Protein AF-0000000079473090 (afdb_homodimer)

Sequence (706 aa):
MVTAIMVRILTDPGLVKMMSNKLTSLIGTPTHYIASLPNQVKLRIKALKKLQVEYFKLHGQFYREAAELEHRFYIKYDELMSKRRDIVEGKHEPDAGECEYKEPNEELAADLSKVTIDDASVTGVPSFWLTCMKNVADGIHEFVMEDDEPILEHLTDVVVEDNIDSFKLHFHFSPNEYFSNTILTKEFKLKLAPTDEDPFNFDGPEIVAMKGMKIDWKSDDKNVTQRKISKKQKNKKTGTTRTVTKTVQTDSFFNFFSHPEWIEDSEDMEEDLAETFHADITLGSFFRERLVPRAVLYFTGELAQFDEYDEEEIDEELDEVDEDADPEADPDFRPSKKALRKAAAQQQECKQQMVTAIMVRILTDPGLVKMMSNKLTSLIGTPTHYIASLPNQVKLRIKALKKLQVEYFKLHGQFYREAAELEHRFYIKYDELMSKRRDIVEGKHEPDAGECEYKEPNEELAADLSKVTIDDASVTGVPSFWLTCMKNVADGIHEFVMEDDEPILEHLTDVVVEDNIDSFKLHFHFSPNEYFSNTILTKEFKLKLAPTDEDPFNFDGPEIVAMKGMKIDWKSDDKNVTQRKISKKQKNKKTGTTRTVTKTVQTDSFFNFFSHPEWIEDSEDMEEDLAETFHADITLGSFFRERLVPRAVLYFTGELAQFDEYDEEEIDEELDEVDEDADPEADPDFRPSKKALRKAAAQQQECKQQ

Foldseek 3Di:
DVLVVLVVQVPPPVSVVVCVVVCVVPVPDPVVVLVSDDPVVVVVVVVVVVVLLVVQQVQLVVLLVVLVVVLVVVVVVVVVLVVLLCQQQQVDDDDPVRPDDDDPDPVVVVVVPDDDDPDDDDGHNFLLQVLLQCLAAPDSVVQADPLCSVQSSQFRDWDWARDSFKIKIWTAGDDDQFFDDRIWMKIWGWDRGDDPVGSNPDDGIDTFKMAADDTGTPDPVSPPQKDWDWDWDADPVPRDTDTDIDIDGDRHSCVLRVDHIGGHPPPPDDPVCVVVVVSSRVNVCCCVPPCSSCSVCSNSSVCSVVVVVVVVVVVVVVVVVPPVPDPPPDVPCPPDPVVVVVVVVVVVPVVVD/DVLVVVVVLVPPPVSVVVCVVVCVVPVPDPVVVLVNDDPVVVVVVVVVVVVLLVVQQVQLVVLLVVLVVVLVVVVVVVVVLVVLLCQQQQVDDDDPVRPDDDDPDPVVVVVVPDDDDPDDDDGHNFLLQVLLQCLAAPDSVVQADPLCSVQSSQFRDWDWARDSFKIKIWTAGDDDQFFDDRIWMKIWGWDRGDDPVGSNPDDGIDTFKMAADDTGTPDPVSPPQKDWDWDWDADPVPRDTDTDIDIDGDRHSCVLRVDHIGGHPPPPDDPVCVVVVVSSRVNVCCCVPPCSSCSVCSNSSVCSVVVVVVVVVVVVVVVVVPPVPDVVDDPPCPPDPVVVVVVVVVVPPVVVD

Radius of gyration: 30.76 Å; Cα contacts (8 Å, |Δi|>4): 970; chains: 2; bounding box: 72×87×75 Å

InterPro domains:
  IPR002164 Nucleosome assembly protein [PF00956] (44-302)
  IPR002164 Nucleosome assembly protein [PTHR11875] (32-312)
  IPR037231 NAP-like superfamily [SSF143113] (20-301)

Nearest PDB structures (foldseek):
  6n2g-assembly2_B  TM=8.787E-01  e=1.539E-22  Caenorhabditis elegans
  8xaa-assembly1_A  TM=8.148E-01  e=6.589E-23  Caenorhabditis elegans
  6k0c-assembly1_B  TM=8.527E-01  e=2.076E-21  Caenorhabditis elegans
  8xaa-assembly1_E  TM=8.765E-01  e=5.011E-19  Caenorhabditis elegans
  2z2r-assembly1_A  TM=7.920E-01  e=4.814E-18  Saccharomyces cerevisiae

Secondary structure (DSSP, 8-state):
-HHHHHHHHHHSHHHHHHHHHHHHHHS-STHHHHHHS-HHHHHHHHHHHHHHHHHHHHHHHHHHHHHHHHHHHHHHHHHHHHHHHHHHHTS----TGGG------HHHHHHHHPPPSS----SSSTTHHHHHHHT--SSSGGG--GGGHHHHTTEEEEEEEEETTEEEEEEEE-S-SSBS-SEEEEEEEEE-S--SSSTT---S-EEEEEE-----BSSGGG-TTEEEEEEEEE-TTT--EEEEEEEEE---TTHHHHSPPEETT-TT--GGGHHHHHHHHHHHHHIIIIIGGGHHHHHTTTTTTHHHHHHHHHHHHHHTTGGGS-TTS-TT----HHHHHHHHHHHHHTT--/-HHHHHHHHHHSHHHHHHHHHHHHHHS-STHHHHHHS-HHHHHHHHHHHHHHHHHHHHHHHHHHHHHHHHHHHHHHHHHHHHHHHHHHHTS----TGGG------HHHHHHHHPPPSS----SSSTTHHHHHHHT--SSSGGG--GGGHHHHTTEEEEEEEEETTEEEEEEEE-S-SSBS-SEEEEEEEEE-S--SSSTT---S-EEEEEE-----BSSGGG-TTEEEEEEEEE-TTT--EEEEEEEEE---TTHHHHSPPEETT-TT--GGGHHHHHHHHHHHHHIIIIIGGGHHHHHTTTTTTHHHHHHHHHHHHHHTTGGGS-TTS-TT----THHHHHHHHHHHHTT--

Structure (mmCIF, N/CA/C/O backbone):
data_AF-0000000079473090-model_v1
#
loop_
_entity.id
_entity.type
_entity.pdbx_description
1 polymer 'Nucleosome assembly protein 1-like 1'
#
loop_
_atom_site.group_PDB
_atom_site.id
_atom_site.type_symbol
_atom_site.label_atom_id
_atom_site.label_alt_id
_atom_site.label_comp_id
_atom_site.label_asym_id
_atom_site.label_entity_id
_atom_site.label_seq_id
_atom_site.pdbx_PDB_ins_code
_atom_site.Cartn_x
_atom_site.Cartn_y
_atom_site.Cartn_z
_atom_site.occupancy
_atom_site.B_iso_or_equiv
_atom_site.auth_seq_id
_atom_site.auth_comp_id
_atom_site.auth_asym_id
_atom_site.auth_atom_id
_atom_site.pdbx_PDB_model_num
ATOM 1 N N . MET A 1 1 ? 28.203 -42.688 -7.188 1 20.33 1 MET A N 1
ATOM 2 C CA . MET A 1 1 ? 27.25 -43.562 -6.512 1 20.33 1 MET A CA 1
ATOM 3 C C . MET A 1 1 ? 26.109 -42.75 -5.902 1 20.33 1 MET A C 1
ATOM 5 O O . MET A 1 1 ? 24.969 -43.219 -5.84 1 20.33 1 MET A O 1
ATOM 9 N N . VAL A 1 2 ? 26.516 -41.469 -5.379 1 23.81 2 VAL A N 1
ATOM 10 C CA . VAL A 1 2 ? 25.578 -40.5 -4.773 1 23.81 2 VAL A CA 1
ATOM 11 C C . VAL A 1 2 ? 24.688 -39.906 -5.855 1 23.81 2 VAL A C 1
ATOM 13 O O . VAL A 1 2 ? 23.531 -39.562 -5.598 1 23.81 2 VAL A O 1
ATOM 16 N N . THR A 1 3 ? 25.25 -39.812 -7.082 1 26.48 3 THR A N 1
ATOM 17 C CA . THR A 1 3 ? 24.625 -39.156 -8.219 1 26.48 3 THR A CA 1
ATOM 18 C C . THR A 1 3 ? 23.438 -39.938 -8.742 1 26.48 3 THR A C 1
ATOM 20 O O . THR A 1 3 ? 22.422 -39.344 -9.125 1 26.48 3 THR A O 1
ATOM 23 N N . ALA A 1 4 ? 23.641 -41.25 -8.867 1 29.28 4 ALA A N 1
ATOM 24 C CA . ALA A 1 4 ? 22.656 -42.125 -9.477 1 29.28 4 ALA A CA 1
ATOM 25 C C . ALA A 1 4 ? 21.406 -42.219 -8.609 1 29.28 4 ALA A C 1
ATOM 27 O O . ALA A 1 4 ? 20.297 -42.406 -9.125 1 29.28 4 ALA A O 1
ATOM 28 N N . ILE A 1 5 ? 21.656 -42.188 -7.211 1 29.42 5 ILE A N 1
ATOM 29 C CA . ILE A 1 5 ? 20.516 -42.375 -6.316 1 29.42 5 ILE A CA 1
ATOM 30 C C . ILE A 1 5 ? 19.594 -41.156 -6.41 1 29.42 5 ILE A C 1
ATOM 32 O O . ILE A 1 5 ? 18.375 -41.312 -6.398 1 29.42 5 ILE A O 1
ATOM 36 N N . MET A 1 6 ? 20.141 -39.969 -6.68 1 29.61 6 MET A N 1
ATOM 37 C CA . MET A 1 6 ? 19.312 -38.75 -6.672 1 29.61 6 MET A CA 1
ATOM 38 C C . MET A 1 6 ? 18.484 -38.625 -7.945 1 29.61 6 MET A C 1
ATOM 40 O O . MET A 1 6 ? 17.406 -38.062 -7.938 1 29.61 6 MET A O 1
ATOM 44 N N . VAL A 1 7 ? 18.922 -39.156 -9.07 1 31.64 7 VAL A N 1
ATOM 45 C CA . VAL A 1 7 ? 18.172 -39.125 -10.32 1 31.64 7 VAL A CA 1
ATOM 46 C C . VAL A 1 7 ? 16.969 -40.062 -10.227 1 31.64 7 VAL A C 1
ATOM 48 O O . VAL A 1 7 ? 15.891 -39.75 -10.719 1 31.64 7 VAL A O 1
ATOM 51 N N . ARG A 1 8 ? 17.109 -41.344 -9.703 1 31.89 8 ARG A N 1
ATOM 52 C CA . ARG A 1 8 ? 16.031 -42.312 -9.539 1 31.89 8 ARG A CA 1
ATOM 53 C C . ARG A 1 8 ? 15 -41.812 -8.539 1 31.89 8 ARG A C 1
ATOM 55 O O . ARG A 1 8 ? 13.836 -42.219 -8.594 1 31.89 8 ARG A O 1
ATOM 62 N N . ILE A 1 9 ? 15.406 -41.062 -7.445 1 34.53 9 ILE A N 1
ATOM 63 C CA . ILE A 1 9 ? 14.492 -40.5 -6.473 1 34.53 9 ILE A CA 1
ATOM 64 C C . ILE A 1 9 ? 13.633 -39.406 -7.137 1 34.53 9 ILE A C 1
ATOM 66 O O . ILE A 1 9 ? 12.438 -39.312 -6.879 1 34.53 9 ILE A O 1
ATOM 70 N N . LEU A 1 10 ? 14.133 -38.594 -8.023 1 36.97 10 LEU A N 1
ATOM 71 C CA . LEU A 1 10 ? 13.398 -37.5 -8.656 1 36.97 10 LEU A CA 1
ATOM 72 C C . LEU A 1 10 ? 12.484 -38.031 -9.75 1 36.97 10 LEU A C 1
ATOM 74 O O . LEU A 1 10 ? 11.656 -37.281 -10.281 1 36.97 10 LEU A O 1
ATOM 78 N N . THR A 1 11 ? 12.641 -39.25 -10.312 1 35 11 THR A N 1
ATOM 79 C CA . THR A 1 11 ? 11.773 -39.781 -11.359 1 35 11 THR A CA 1
ATOM 80 C C . THR A 1 11 ? 10.672 -40.656 -10.758 1 35 11 THR A C 1
ATOM 82 O O . THR A 1 11 ? 9.781 -41.125 -11.469 1 35 11 THR A O 1
ATOM 85 N N . ASP A 1 12 ? 10.898 -41.406 -9.594 1 32.16 12 ASP A N 1
ATOM 86 C CA . ASP A 1 12 ? 9.805 -42.156 -8.977 1 32.16 12 ASP A CA 1
ATOM 87 C C . ASP A 1 12 ? 8.875 -41.219 -8.203 1 32.16 12 ASP A C 1
ATOM 89 O O . ASP A 1 12 ? 9.289 -40.562 -7.25 1 32.16 12 ASP A O 1
ATOM 93 N N . PRO A 1 13 ? 7.613 -41 -8.562 1 39.53 13 PRO A N 1
ATOM 94 C CA . PRO A 1 13 ? 6.652 -40.062 -7.977 1 39.53 13 PRO A CA 1
ATOM 95 C C . PRO A 1 13 ? 6.547 -40.188 -6.461 1 39.53 13 PRO A C 1
ATOM 97 O O . PRO A 1 13 ? 6.32 -39.188 -5.762 1 39.53 13 PRO A O 1
ATOM 100 N N . GLY A 1 14 ? 6.621 -41.438 -5.898 1 37.19 14 GLY A N 1
ATOM 101 C CA . GLY A 1 14 ? 6.527 -41.656 -4.469 1 37.19 14 GLY A CA 1
ATOM 102 C C . GLY A 1 14 ? 7.715 -41.125 -3.691 1 37.19 14 GLY A C 1
ATOM 103 O O . GLY A 1 14 ? 7.559 -40.625 -2.572 1 37.19 14 GLY A O 1
ATOM 104 N N . LEU A 1 15 ? 8.977 -41.406 -4.059 1 38.19 15 LEU A N 1
ATOM 105 C CA . LEU A 1 15 ? 10.172 -41 -3.318 1 38.19 15 LEU A CA 1
ATOM 106 C C . LEU A 1 15 ? 10.391 -39.5 -3.402 1 38.19 15 LEU A C 1
ATOM 108 O O . LEU A 1 15 ? 10.828 -38.875 -2.432 1 38.19 15 LEU A O 1
ATOM 112 N N . VAL A 1 16 ? 10 -38.781 -4.387 1 37.84 16 VAL A N 1
ATOM 113 C CA . VAL A 1 16 ? 10.102 -37.312 -4.504 1 37.84 16 VAL A CA 1
ATOM 114 C C . VAL A 1 16 ? 9.234 -36.656 -3.439 1 37.84 16 VAL A C 1
ATOM 116 O O . VAL A 1 16 ? 9.586 -35.594 -2.908 1 37.84 16 VAL A O 1
ATOM 119 N N . LYS A 1 17 ? 8.172 -37.219 -3.061 1 39 17 LYS A N 1
ATOM 120 C CA . LYS A 1 17 ? 7.27 -36.688 -2.043 1 39 17 LYS A CA 1
ATOM 121 C C . LYS A 1 17 ? 7.941 -36.688 -0.672 1 39 17 LYS A C 1
ATOM 123 O O . LYS A 1 17 ? 7.789 -35.719 0.08 1 39 17 LYS A O 1
ATOM 128 N N . MET A 1 18 ? 8.586 -37.75 -0.25 1 37.22 18 MET A N 1
ATOM 129 C CA . MET A 1 18 ? 9.195 -37.844 1.073 1 37.22 18 MET A CA 1
ATOM 130 C C . MET A 1 18 ? 10.383 -36.906 1.191 1 37.22 18 MET A C 1
ATOM 132 O O . 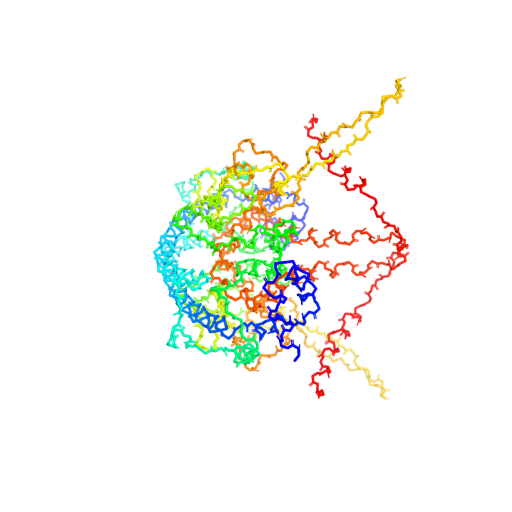MET A 1 18 ? 10.617 -36.312 2.254 1 37.22 18 MET A O 1
ATOM 136 N N . MET A 1 19 ? 11.258 -36.781 0.226 1 37 19 MET A N 1
ATOM 137 C CA . MET A 1 19 ? 12.438 -35.938 0.332 1 37 19 MET A CA 1
ATOM 138 C C . MET A 1 19 ? 12.055 -34.469 0.259 1 37 19 MET A C 1
ATOM 140 O O . MET A 1 19 ? 12.68 -33.625 0.908 1 37 19 MET A O 1
ATOM 144 N N . SER A 1 20 ? 11.008 -34.094 -0.39 1 38.62 20 SER A N 1
ATOM 145 C CA . SER A 1 20 ? 10.672 -32.656 -0.494 1 38.62 20 SER A CA 1
ATOM 146 C C . SER A 1 20 ? 10.273 -32.094 0.86 1 38.62 20 SER A C 1
ATOM 148 O O . SER A 1 20 ? 10.695 -30.984 1.224 1 38.62 20 SER A O 1
ATOM 150 N N . ASN A 1 21 ? 9.523 -32.781 1.68 1 38.25 21 ASN A N 1
ATOM 151 C CA . ASN A 1 21 ? 9.148 -32.25 2.988 1 38.25 21 ASN A CA 1
ATOM 152 C C . ASN A 1 21 ? 10.359 -32.125 3.906 1 38.25 21 ASN A C 1
ATOM 154 O O . ASN A 1 21 ? 10.484 -31.141 4.641 1 38.25 21 ASN A O 1
ATOM 158 N N . LYS A 1 22 ? 11.133 -33.344 4.129 1 37 22 LYS A N 1
ATOM 159 C CA . LYS A 1 22 ? 12.289 -33.281 5.012 1 37 22 LYS A CA 1
ATOM 160 C C . LYS A 1 22 ? 13.43 -32.5 4.387 1 37 22 LYS A C 1
ATOM 162 O O . LYS A 1 22 ? 14.328 -32.031 5.09 1 37 22 LYS A O 1
ATOM 167 N N . LEU A 1 23 ? 13.586 -32.469 3.168 1 35.66 23 LEU A N 1
ATOM 168 C CA . LEU A 1 23 ? 14.625 -31.656 2.531 1 35.66 23 LEU A CA 1
ATOM 169 C C . LEU A 1 23 ? 14.375 -30.172 2.76 1 35.66 23 LEU A C 1
ATOM 171 O O . LEU A 1 23 ? 15.32 -29.406 2.986 1 35.66 23 LEU A O 1
ATOM 175 N N . THR A 1 24 ? 13.117 -29.641 2.637 1 38.94 24 THR A N 1
ATOM 176 C CA . THR A 1 24 ? 12.969 -28.219 2.932 1 38.94 24 THR A CA 1
ATOM 177 C C . THR A 1 24 ? 13.352 -27.922 4.379 1 38.94 24 THR A C 1
ATOM 179 O O . THR A 1 24 ? 13.961 -26.891 4.664 1 38.94 24 THR A O 1
ATOM 182 N N . SER A 1 25 ? 12.914 -28.594 5.391 1 38 25 SER A N 1
ATOM 183 C CA . SER A 1 25 ? 13.367 -28.359 6.758 1 38 25 SER A CA 1
ATOM 184 C C . SER A 1 25 ? 14.852 -28.641 6.914 1 38 25 SER A C 1
ATOM 186 O O . SER A 1 25 ? 15.555 -27.953 7.645 1 38 25 SER A O 1
ATOM 188 N N . LEU A 1 26 ? 15.344 -29.828 6.77 1 34.97 26 LEU A N 1
ATOM 189 C CA . LEU A 1 26 ? 16.719 -30.266 6.949 1 34.97 26 LEU A CA 1
ATOM 190 C C . LEU A 1 26 ? 17.625 -29.688 5.863 1 34.97 26 LEU A C 1
ATOM 192 O O . LEU A 1 26 ? 18.859 -29.766 5.965 1 34.97 26 LEU A O 1
ATOM 196 N N . ILE A 1 27 ? 17.219 -29.781 4.551 1 36.06 27 ILE A N 1
ATOM 197 C CA . ILE A 1 27 ? 18.188 -29.172 3.645 1 36.06 27 ILE A CA 1
ATOM 198 C C . ILE A 1 27 ? 18.328 -27.688 3.963 1 36.06 27 ILE A C 1
ATOM 200 O O . ILE A 1 27 ? 17.328 -26.984 4.117 1 36.06 27 ILE A O 1
ATOM 204 N N . GLY A 1 28 ? 19.297 -27.203 4.523 1 36.12 28 GLY A N 1
ATOM 205 C CA . GLY A 1 28 ? 19.812 -25.859 4.727 1 36.12 28 GLY A CA 1
ATOM 206 C C . GLY A 1 28 ? 19.125 -24.812 3.852 1 36.12 28 GLY A C 1
ATOM 207 O O . GLY A 1 28 ? 18.266 -25.156 3.043 1 36.12 28 GLY A O 1
ATOM 208 N N . THR A 1 29 ? 19.547 -23.562 3.75 1 42 29 THR A N 1
ATOM 209 C CA . THR A 1 29 ? 19.141 -22.391 2.971 1 42 29 THR A CA 1
ATOM 210 C C . THR A 1 29 ? 18.703 -22.812 1.57 1 42 29 THR A C 1
ATOM 212 O O . THR A 1 29 ? 19.297 -23.719 0.97 1 42 29 THR A O 1
ATOM 215 N N . PRO A 1 30 ? 17.266 -22.562 1.088 1 51.84 30 PRO A N 1
ATOM 216 C CA . PRO A 1 30 ? 16.781 -22.781 -0.277 1 51.84 30 PRO A CA 1
ATOM 217 C C . PRO A 1 30 ? 17.906 -22.844 -1.305 1 51.84 30 PRO A C 1
ATOM 219 O O . PRO A 1 30 ? 17.734 -23.453 -2.365 1 51.84 30 PRO A O 1
ATOM 222 N N . THR A 1 31 ? 19.062 -22.359 -1.002 1 55.5 31 THR A N 1
ATOM 223 C CA . THR A 1 31 ? 20.125 -22.203 -1.993 1 55.5 31 THR A CA 1
ATOM 224 C C . THR A 1 31 ? 20.672 -23.562 -2.416 1 55.5 31 THR A C 1
ATOM 226 O O . THR A 1 31 ? 20.953 -23.797 -3.596 1 55.5 31 THR A O 1
ATOM 229 N N . HIS A 1 32 ? 20.484 -24.625 -1.592 1 72.94 32 HIS A N 1
ATOM 230 C CA . HIS A 1 32 ? 21.188 -25.844 -2.016 1 72.94 32 HIS A CA 1
ATOM 231 C C . HIS A 1 32 ? 20.281 -26.703 -2.902 1 72.94 32 HIS A C 1
ATOM 233 O O . HIS A 1 32 ? 20.781 -27.5 -3.689 1 72.94 32 HIS A O 1
ATOM 239 N N . TYR A 1 33 ? 19 -26.453 -2.938 1 86.12 33 TYR A N 1
ATOM 240 C CA . TYR A 1 33 ? 18.047 -27.125 -3.822 1 86.12 33 TYR A CA 1
ATOM 241 C C . TYR A 1 33 ? 18.344 -26.797 -5.281 1 86.12 33 TYR A C 1
ATOM 243 O O . TYR A 1 33 ? 18.359 -27.672 -6.137 1 86.12 33 TYR A O 1
ATOM 251 N N . ILE A 1 34 ? 18.688 -25.672 -5.508 1 93.06 34 ILE A N 1
ATOM 252 C CA . ILE A 1 34 ? 18.938 -25.203 -6.867 1 93.06 34 ILE A CA 1
ATOM 253 C C . ILE A 1 34 ? 20.156 -25.906 -7.445 1 93.06 34 ILE A C 1
ATOM 255 O O . ILE A 1 34 ? 20.172 -26.281 -8.625 1 93.06 34 ILE A O 1
ATOM 259 N N . ALA A 1 35 ? 21.094 -26.109 -6.586 1 92.12 35 ALA A N 1
ATOM 260 C CA . ALA A 1 35 ? 22.344 -26.75 -7.02 1 92.12 35 ALA A CA 1
ATOM 261 C C . ALA A 1 35 ? 22.094 -28.188 -7.449 1 92.12 35 ALA A C 1
ATOM 263 O O . ALA A 1 35 ? 22.859 -28.734 -8.25 1 92.12 35 ALA A O 1
ATOM 264 N N . SER A 1 36 ? 21.078 -28.75 -6.898 1 91.5 36 SER A N 1
ATOM 265 C CA . SER A 1 36 ? 20.812 -30.172 -7.137 1 91.5 36 SER A CA 1
ATOM 266 C C . SER A 1 36 ? 19.969 -30.375 -8.391 1 91.5 36 SER A C 1
ATOM 268 O O . SER A 1 36 ? 19.812 -31.5 -8.859 1 91.5 36 SER A O 1
ATOM 270 N N . LEU A 1 37 ? 19.438 -29.375 -8.992 1 94.25 37 LEU A N 1
ATOM 271 C CA . LEU A 1 37 ? 18.562 -29.469 -10.148 1 94.25 37 LEU A CA 1
ATOM 272 C C . LEU A 1 37 ? 19.344 -29.891 -11.391 1 94.25 37 LEU A C 1
ATOM 274 O O . LEU A 1 37 ? 20.547 -29.672 -11.469 1 94.25 37 LEU A O 1
ATOM 278 N N . PRO A 1 38 ? 18.656 -30.547 -12.367 1 95.38 38 PRO A N 1
ATOM 279 C CA . PRO A 1 38 ? 19.312 -30.859 -13.641 1 95.38 38 PRO A CA 1
ATOM 280 C C . PRO A 1 38 ? 19.875 -29.625 -14.328 1 95.38 38 PRO A C 1
ATOM 282 O O . PRO A 1 38 ? 19.359 -28.516 -14.156 1 95.38 38 PRO A O 1
ATOM 285 N N . ASN A 1 39 ? 20.922 -29.828 -15.109 1 95.62 39 ASN A N 1
ATOM 286 C CA . ASN A 1 39 ? 21.641 -28.719 -15.758 1 95.62 39 ASN A CA 1
ATOM 287 C C . ASN A 1 39 ? 20.703 -27.906 -16.641 1 95.62 39 ASN A C 1
ATOM 289 O O . ASN A 1 39 ? 20.75 -26.672 -16.625 1 95.62 39 ASN A O 1
ATOM 293 N N . GLN A 1 40 ? 19.828 -28.609 -17.359 1 95.69 40 GLN A N 1
ATOM 294 C CA . GLN A 1 40 ? 18.922 -27.891 -18.266 1 95.69 40 GLN A CA 1
ATOM 295 C C . GLN A 1 40 ? 17.922 -27.047 -17.484 1 95.69 40 GLN A C 1
ATOM 297 O O . GLN A 1 40 ? 17.531 -25.969 -17.938 1 95.69 40 GLN A O 1
ATOM 302 N N . VAL A 1 41 ? 17.5 -27.547 -16.344 1 97.25 41 VAL A N 1
ATOM 303 C CA . VAL A 1 41 ? 16.562 -26.797 -15.508 1 97.25 41 VAL A CA 1
ATOM 304 C C . VAL A 1 41 ? 17.234 -25.531 -14.977 1 97.25 41 VAL A C 1
ATOM 306 O O . VAL A 1 41 ? 16.609 -24.469 -14.914 1 97.25 41 VAL A O 1
ATOM 309 N N . LYS A 1 42 ? 18.5 -25.594 -14.602 1 96.69 42 LYS A N 1
ATOM 310 C CA . LYS A 1 42 ? 19.25 -24.438 -14.133 1 96.69 42 LYS A CA 1
ATOM 311 C C . LYS A 1 42 ? 19.344 -23.359 -15.219 1 96.69 42 LYS A C 1
ATOM 313 O O . LYS A 1 42 ? 19.234 -22.172 -14.93 1 96.69 42 LYS A O 1
ATOM 318 N N . LEU A 1 43 ? 19.516 -23.797 -16.453 1 97.19 43 LEU A N 1
ATOM 319 C CA . LEU A 1 43 ? 19.516 -22.859 -17.562 1 97.19 43 LEU A CA 1
ATOM 320 C C . LEU A 1 43 ? 18.1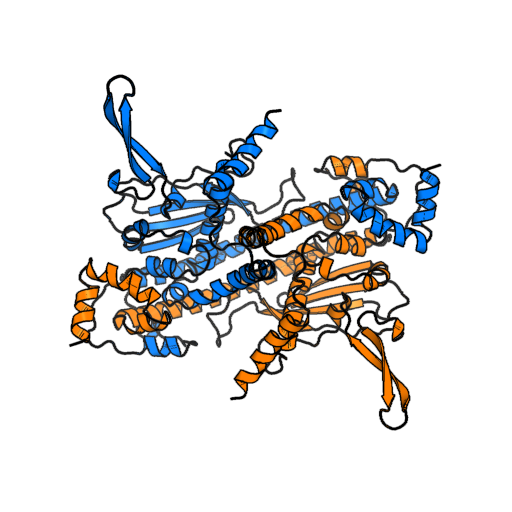56 -22.203 -17.734 1 97.19 43 LEU A C 1
ATOM 322 O O . LEU A 1 43 ? 18.062 -21 -17.984 1 97.19 43 LEU A O 1
ATOM 326 N N . ARG A 1 44 ? 17.109 -23.031 -17.578 1 98.56 44 ARG A N 1
ATOM 327 C CA . ARG A 1 44 ? 15.758 -22.484 -17.688 1 98.56 44 ARG A CA 1
ATOM 328 C C . ARG A 1 44 ? 15.5 -21.469 -16.578 1 98.56 44 ARG A C 1
ATOM 330 O O . ARG A 1 44 ? 14.852 -20.438 -16.812 1 98.56 44 ARG A O 1
ATOM 337 N N . ILE A 1 45 ? 16.031 -21.719 -15.359 1 98.25 45 ILE A N 1
ATOM 338 C CA . ILE A 1 45 ? 15.906 -20.781 -14.25 1 98.25 45 ILE A CA 1
ATOM 339 C C . ILE A 1 45 ? 16.609 -19.469 -14.594 1 98.25 45 ILE A C 1
ATOM 341 O O . ILE A 1 45 ? 16.094 -18.391 -14.328 1 98.25 45 ILE A O 1
ATOM 345 N N . LYS A 1 46 ? 17.812 -19.531 -15.195 1 98.25 46 LYS A N 1
ATOM 346 C CA . LYS A 1 46 ? 18.531 -18.328 -15.625 1 98.25 46 LYS A CA 1
ATOM 347 C C . LYS A 1 46 ? 17.703 -17.531 -16.625 1 98.25 46 LYS A C 1
ATOM 349 O O . LYS A 1 46 ? 17.656 -16.297 -16.547 1 98.25 46 LYS A O 1
ATOM 354 N N . ALA A 1 47 ? 17.062 -18.25 -17.531 1 98.75 47 ALA A N 1
ATOM 355 C CA . ALA A 1 47 ? 16.203 -17.594 -18.516 1 98.75 47 ALA A CA 1
ATOM 356 C C . ALA A 1 47 ? 15.031 -16.891 -17.828 1 98.75 47 ALA A C 1
ATOM 358 O O . ALA A 1 47 ? 14.664 -15.781 -18.188 1 98.75 47 ALA A O 1
ATOM 359 N N . LEU A 1 48 ? 14.43 -17.562 -16.859 1 98.81 48 LEU A N 1
ATOM 360 C CA . LEU A 1 48 ? 13.32 -16.984 -16.109 1 98.81 48 LEU A CA 1
ATOM 361 C C . LEU A 1 48 ? 13.773 -15.758 -15.32 1 98.81 48 LEU A C 1
ATOM 363 O O . LEU A 1 48 ? 13.031 -14.781 -15.211 1 98.81 48 LEU A O 1
ATOM 367 N N . LYS A 1 49 ? 14.992 -15.805 -14.781 1 98.25 49 LYS A N 1
ATOM 368 C CA . LYS A 1 49 ? 15.555 -14.664 -14.07 1 98.25 49 LYS A CA 1
ATOM 369 C C . LYS A 1 49 ? 15.75 -13.469 -15.008 1 98.25 49 LYS A C 1
ATOM 371 O O . LYS A 1 49 ? 15.5 -12.328 -14.625 1 98.25 49 LYS A O 1
ATOM 376 N N . LYS A 1 50 ? 16.203 -13.742 -16.203 1 98.38 50 LYS A N 1
ATOM 377 C CA . LYS A 1 50 ? 16.344 -12.664 -17.188 1 98.38 50 LYS A CA 1
ATOM 378 C C . LYS A 1 50 ? 14.992 -12.023 -17.484 1 98.38 50 LYS A C 1
ATOM 380 O O . LYS A 1 50 ? 14.883 -10.797 -17.562 1 98.38 50 LYS A O 1
ATOM 385 N N . LEU A 1 51 ? 13.953 -12.844 -17.719 1 98.56 51 LEU A N 1
ATOM 386 C CA . LEU A 1 51 ? 12.602 -12.32 -17.922 1 98.56 51 LEU A CA 1
ATOM 387 C C . LEU A 1 51 ? 12.148 -11.484 -16.734 1 98.56 51 LEU A C 1
ATOM 389 O O . LEU A 1 51 ? 11.453 -10.484 -16.906 1 98.56 51 LEU A O 1
ATOM 393 N N . GLN A 1 52 ? 12.555 -11.93 -15.516 1 98.06 52 GLN A N 1
ATOM 394 C CA . GLN A 1 52 ? 12.227 -11.195 -14.297 1 98.06 52 GLN A CA 1
ATOM 395 C C . GLN A 1 52 ? 12.859 -9.805 -14.312 1 98.06 52 GLN A C 1
ATOM 397 O O . GLN A 1 52 ? 12.234 -8.828 -13.898 1 98.06 52 GLN A O 1
ATOM 402 N N . VAL A 1 53 ? 14.117 -9.688 -14.766 1 97.62 53 VAL A N 1
ATOM 403 C CA . VAL A 1 53 ? 14.797 -8.406 -14.891 1 97.62 53 VAL A CA 1
ATOM 404 C C . VAL A 1 53 ?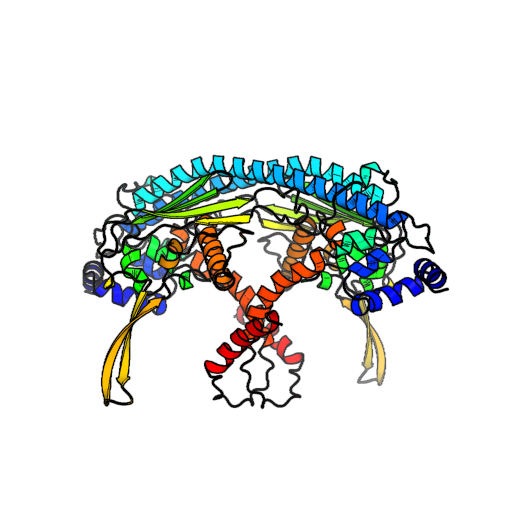 14.008 -7.504 -15.844 1 97.62 53 VAL A C 1
ATOM 406 O O . VAL A 1 53 ? 13.781 -6.328 -15.547 1 97.62 53 VAL A O 1
ATOM 409 N N . GLU A 1 54 ? 13.578 -8.047 -16.984 1 97.44 54 GLU A N 1
ATOM 410 C CA . GLU A 1 54 ? 12.812 -7.281 -17.953 1 97.44 54 GLU A CA 1
ATOM 411 C C . GLU A 1 54 ? 11.492 -6.801 -17.375 1 97.44 54 GLU A C 1
ATOM 413 O O . GLU A 1 54 ? 11.07 -5.668 -17.609 1 97.44 54 GLU A O 1
ATOM 418 N N . TYR A 1 55 ? 10.875 -7.656 -16.594 1 97.62 55 TYR A N 1
ATOM 419 C CA . TYR A 1 55 ? 9.625 -7.277 -15.93 1 97.62 55 TYR A CA 1
ATOM 420 C C . TYR A 1 55 ? 9.836 -6.082 -15.008 1 97.62 55 TYR A C 1
ATOM 422 O O . TYR A 1 55 ? 9.047 -5.133 -15.023 1 97.62 55 TYR A O 1
ATOM 430 N N . PHE A 1 56 ? 10.867 -6.109 -14.195 1 97 56 PHE A N 1
ATOM 431 C CA . PHE A 1 56 ? 11.102 -5.039 -13.242 1 97 56 PHE A CA 1
ATOM 432 C C . PHE A 1 56 ? 11.461 -3.74 -13.953 1 97 56 PHE A C 1
ATOM 434 O O . PHE A 1 56 ? 11.109 -2.652 -13.492 1 97 56 PHE A O 1
ATOM 441 N N . LYS A 1 57 ? 12.164 -3.846 -15.086 1 96.69 57 LYS A N 1
ATOM 442 C CA . LYS A 1 57 ? 12.438 -2.65 -15.875 1 96.69 57 LYS A CA 1
ATOM 443 C C . LYS A 1 57 ? 11.148 -2.018 -16.391 1 96.69 57 LYS A C 1
ATOM 445 O O . LYS A 1 57 ? 10.961 -0.803 -16.281 1 96.69 57 LYS A O 1
ATOM 450 N N . LEU A 1 58 ? 10.219 -2.873 -16.906 1 97.31 58 LEU A N 1
ATOM 451 C CA . LEU A 1 58 ? 8.914 -2.391 -17.344 1 97.31 58 LEU A CA 1
ATOM 452 C C . LEU A 1 58 ? 8.125 -1.812 -16.188 1 97.31 58 LEU A C 1
ATOM 454 O O . LEU A 1 58 ? 7.453 -0.79 -16.328 1 97.31 58 LEU A O 1
ATOM 458 N N . HIS A 1 59 ? 8.242 -2.525 -15.078 1 96.44 59 HIS A N 1
ATOM 459 C CA . HIS A 1 59 ? 7.531 -2.07 -13.891 1 96.44 59 HIS A CA 1
ATOM 460 C C . HIS A 1 59 ? 8.062 -0.725 -13.406 1 96.44 59 HIS A C 1
ATOM 462 O O . HIS A 1 59 ? 7.301 0.112 -12.922 1 96.44 59 HIS A O 1
ATOM 468 N N . GLY A 1 60 ? 9.359 -0.489 -13.508 1 96.81 60 GLY A N 1
ATOM 469 C CA . GLY A 1 60 ? 9.93 0.825 -13.25 1 96.81 60 GLY A CA 1
ATOM 470 C C . GLY A 1 60 ? 9.352 1.91 -14.141 1 96.81 60 GLY A C 1
ATOM 471 O O . GLY A 1 60 ? 9.078 3.02 -13.672 1 96.81 60 GLY A O 1
ATOM 472 N N . GLN A 1 61 ? 9.148 1.582 -15.383 1 97.69 61 GLN A N 1
ATOM 473 C CA . GLN A 1 61 ? 8.531 2.52 -16.312 1 97.69 61 GLN A CA 1
ATOM 474 C C . GLN A 1 61 ? 7.094 2.826 -15.914 1 97.69 61 GLN A C 1
ATOM 476 O O . GLN A 1 61 ? 6.652 3.975 -15.992 1 97.69 61 GLN A O 1
ATOM 481 N N . PHE A 1 62 ? 6.363 1.861 -15.508 1 97.94 62 PHE A N 1
ATOM 482 C CA . PHE A 1 62 ? 5.008 2.055 -15.008 1 97.94 62 PHE A CA 1
ATOM 483 C C . PHE A 1 62 ? 4.996 3.045 -13.852 1 97.94 62 PHE A C 1
ATOM 485 O O . PHE A 1 62 ? 4.195 3.984 -13.836 1 97.94 62 PHE A O 1
ATOM 492 N N . TYR A 1 63 ? 5.867 2.844 -12.891 1 97.19 63 TYR A N 1
ATOM 493 C CA . TYR A 1 63 ? 5.871 3.693 -11.703 1 97.19 63 TYR A CA 1
ATOM 494 C C . TYR A 1 63 ? 6.273 5.121 -12.055 1 97.19 63 TYR A C 1
ATOM 496 O O . TYR A 1 63 ? 5.777 6.078 -11.453 1 97.19 63 TYR A O 1
ATOM 504 N N . ARG A 1 64 ? 7.188 5.258 -12.992 1 97.62 64 ARG A N 1
ATOM 505 C CA . ARG A 1 64 ? 7.547 6.598 -13.438 1 97.62 64 ARG A CA 1
ATOM 506 C C . ARG A 1 64 ? 6.352 7.301 -14.078 1 97.62 64 ARG A C 1
ATOM 508 O O . ARG A 1 64 ? 6.07 8.461 -13.773 1 97.62 64 ARG A O 1
ATOM 515 N N . GLU A 1 65 ? 5.645 6.578 -14.938 1 98.25 65 GLU A N 1
ATOM 516 C CA . GLU A 1 65 ? 4.469 7.16 -15.578 1 98.25 65 GLU A CA 1
ATOM 517 C C . GLU A 1 65 ? 3.357 7.414 -14.562 1 98.25 65 GLU A C 1
ATOM 519 O O . GLU A 1 65 ? 2.625 8.398 -14.672 1 98.25 65 GLU A O 1
ATOM 524 N N . ALA A 1 66 ? 3.25 6.535 -13.625 1 97.31 66 ALA A N 1
ATOM 525 C CA . ALA A 1 66 ? 2.283 6.734 -12.547 1 97.31 66 ALA A CA 1
ATOM 526 C C . ALA A 1 66 ? 2.629 7.973 -11.727 1 97.31 66 ALA A C 1
ATOM 528 O O . ALA A 1 66 ? 1.742 8.742 -11.352 1 97.31 66 ALA A O 1
ATOM 529 N N . ALA A 1 67 ? 3.896 8.125 -11.422 1 97.5 67 ALA A N 1
ATOM 530 C CA . ALA A 1 67 ? 4.348 9.312 -10.695 1 97.5 67 ALA A CA 1
ATOM 531 C C . ALA A 1 67 ? 4.062 10.586 -11.492 1 97.5 67 ALA A C 1
ATOM 533 O O . ALA A 1 67 ? 3.672 11.602 -10.914 1 97.5 67 ALA A O 1
ATOM 534 N N . GLU A 1 68 ? 4.246 10.523 -12.781 1 98.31 68 GLU A N 1
ATOM 535 C CA . GLU A 1 68 ? 3.939 11.656 -13.648 1 98.31 68 GLU A CA 1
ATOM 536 C C . GLU A 1 68 ? 2.445 11.977 -13.633 1 98.31 68 GLU A C 1
ATOM 538 O O . GLU A 1 68 ? 2.055 13.141 -13.594 1 98.31 68 GLU A O 1
ATOM 543 N N . LEU A 1 69 ? 1.65 10.969 -13.703 1 98.44 69 LEU A N 1
ATOM 544 C CA . LEU A 1 69 ? 0.205 11.141 -13.602 1 98.44 69 LEU A CA 1
ATOM 545 C C . LEU A 1 69 ? -0.177 11.781 -12.273 1 98.44 69 LEU A C 1
ATOM 547 O O . LEU A 1 69 ? -0.967 12.734 -12.242 1 98.44 69 LEU A O 1
ATOM 551 N N . GLU A 1 70 ? 0.406 11.234 -11.141 1 97.38 70 GLU A N 1
ATOM 552 C CA . GLU A 1 70 ? 0.134 11.789 -9.82 1 97.38 70 GLU A CA 1
ATOM 553 C C . GLU A 1 70 ? 0.522 13.266 -9.742 1 97.38 70 GLU A C 1
ATOM 555 O O . GLU A 1 70 ? -0.222 14.078 -9.195 1 97.38 70 GLU A O 1
ATOM 560 N N . HIS A 1 71 ? 1.669 13.602 -10.32 1 98.12 71 HIS A N 1
ATOM 561 C CA . HIS A 1 71 ? 2.143 14.984 -10.32 1 98.12 71 HIS A CA 1
ATOM 562 C C . HIS A 1 71 ? 1.148 15.906 -11.016 1 98.12 71 HIS A C 1
ATOM 564 O O . HIS A 1 71 ? 0.899 17.016 -10.547 1 98.12 71 HIS A O 1
ATOM 570 N N . ARG A 1 72 ? 0.567 15.445 -12.086 1 98.06 72 ARG A N 1
ATOM 571 C CA . ARG A 1 72 ? -0.428 16.234 -12.805 1 98.06 72 ARG A CA 1
ATOM 572 C C . ARG A 1 72 ? -1.66 16.484 -11.938 1 98.06 72 ARG A C 1
ATOM 574 O O . ARG A 1 72 ? -2.232 17.562 -11.961 1 98.06 72 ARG A O 1
ATOM 581 N N . PHE A 1 73 ? -2.045 15.531 -11.18 1 98.19 73 PHE A N 1
ATOM 582 C CA . PHE A 1 73 ? -3.219 15.68 -10.328 1 98.19 73 PHE A CA 1
ATOM 583 C C . PHE A 1 73 ? -2.898 16.547 -9.117 1 98.19 73 PHE A C 1
ATOM 585 O O . PHE A 1 73 ? -3.777 17.234 -8.594 1 98.19 73 PHE A O 1
ATOM 592 N N . TYR A 1 74 ? -1.634 16.5 -8.656 1 97.31 74 TYR A N 1
ATOM 593 C CA . TYR A 1 74 ? -1.25 17.359 -7.539 1 97.31 74 TYR A CA 1
ATOM 594 C C . TYR A 1 74 ? -1.488 18.828 -7.871 1 97.31 74 TYR A C 1
ATOM 596 O O . TYR A 1 74 ? -1.822 19.625 -6.992 1 97.31 74 TYR A O 1
ATOM 604 N N . ILE A 1 75 ? -1.391 19.156 -9.125 1 96.12 75 ILE A N 1
ATOM 605 C CA . ILE A 1 75 ? -1.679 20.516 -9.547 1 96.12 75 ILE A CA 1
ATOM 606 C C . ILE A 1 75 ? -3.139 20.859 -9.25 1 96.12 75 ILE A C 1
ATOM 608 O O . ILE A 1 75 ? -3.439 21.938 -8.727 1 96.12 75 ILE A O 1
ATOM 612 N N . LYS A 1 76 ? -4.004 19.922 -9.492 1 97.69 76 LYS A N 1
ATOM 613 C CA . LYS A 1 76 ? -5.426 20.109 -9.211 1 97.69 76 LYS A CA 1
ATOM 614 C C . LYS A 1 76 ? -5.695 20.078 -7.707 1 97.69 76 LYS A C 1
ATOM 616 O O . LYS A 1 76 ? -6.5 20.875 -7.207 1 97.69 76 LYS A O 1
ATOM 621 N N . TYR A 1 77 ? -5.012 19.188 -6.98 1 97.94 77 TYR A N 1
ATOM 622 C CA . TYR A 1 77 ? -5.16 19.125 -5.531 1 97.94 77 TYR A CA 1
ATOM 623 C C . TYR A 1 77 ? -4.75 20.438 -4.875 1 97.94 77 TYR A C 1
ATOM 625 O O . TYR A 1 77 ? -5.395 20.891 -3.928 1 97.94 77 TYR A O 1
ATOM 633 N N . ASP A 1 78 ? -3.725 21.031 -5.422 1 97.31 78 ASP A N 1
ATOM 634 C CA . ASP A 1 78 ? -3.17 22.25 -4.855 1 97.31 78 ASP A CA 1
ATOM 635 C C . ASP A 1 78 ? -4.191 23.391 -4.887 1 97.31 78 ASP A C 1
ATOM 637 O O . ASP A 1 78 ? -4.215 24.234 -3.992 1 97.31 78 ASP A O 1
ATOM 641 N N . GLU A 1 79 ? -4.977 23.391 -5.887 1 97.75 79 GLU A N 1
ATOM 642 C CA . GLU A 1 79 ? -6.031 24.406 -5.957 1 97.75 79 GLU A CA 1
ATOM 643 C C . GLU A 1 79 ? -7.008 24.266 -4.793 1 97.75 79 GLU A C 1
ATOM 645 O O . GLU A 1 79 ? -7.387 25.25 -4.172 1 97.75 79 GLU A O 1
ATOM 650 N N . LEU A 1 80 ? -7.383 23.047 -4.473 1 98.31 80 LEU A N 1
ATOM 651 C CA . LEU A 1 80 ? -8.289 22.781 -3.363 1 98.31 80 LEU A CA 1
ATOM 652 C C . LEU A 1 80 ? -7.609 23.062 -2.027 1 98.31 80 LEU A C 1
ATOM 654 O O . LEU A 1 80 ? -8.227 23.609 -1.109 1 98.31 80 LEU A O 1
ATOM 658 N N . MET A 1 81 ? -6.324 22.75 -1.938 1 98.06 81 MET A N 1
ATOM 659 C CA . MET A 1 81 ? -5.57 22.969 -0.708 1 98.06 81 MET A CA 1
ATOM 660 C C . MET A 1 81 ? -5.41 24.453 -0.425 1 98.06 81 MET A C 1
ATOM 662 O O . MET A 1 81 ? -5.406 24.875 0.733 1 98.06 81 MET A O 1
ATOM 666 N N . SER A 1 82 ? -5.27 25.203 -1.493 1 98.06 82 SER A N 1
ATOM 667 C CA . SER A 1 82 ? -5.18 26.656 -1.337 1 98.06 82 SER A CA 1
ATOM 668 C C . SER A 1 82 ? -6.477 27.234 -0.781 1 98.06 82 SER A C 1
ATOM 670 O O . SER A 1 82 ? -6.453 28.078 0.116 1 98.06 82 SER A O 1
ATOM 672 N N . LYS A 1 83 ? -7.582 26.781 -1.307 1 98.5 83 LYS A N 1
ATOM 673 C CA . LYS A 1 83 ? -8.875 27.219 -0.787 1 98.5 83 LYS A CA 1
ATOM 674 C C . LYS A 1 83 ? -9.039 26.828 0.681 1 98.5 83 LYS A C 1
ATOM 676 O O . LYS A 1 83 ? -9.508 27.625 1.491 1 98.5 83 LYS A O 1
ATOM 681 N N . ARG A 1 84 ? -8.617 25.594 1.024 1 98.81 84 ARG A N 1
ATOM 682 C CA . ARG A 1 84 ? -8.664 25.141 2.41 1 98.81 84 ARG A CA 1
ATOM 683 C C . ARG A 1 84 ? -7.84 26.047 3.312 1 98.81 84 ARG A C 1
ATOM 685 O O . ARG A 1 84 ? -8.312 26.484 4.367 1 98.81 84 ARG A O 1
ATOM 692 N N . ARG A 1 85 ? -6.648 26.328 2.863 1 98.5 85 ARG A N 1
ATOM 693 C CA . ARG A 1 85 ? -5.742 27.188 3.621 1 98.5 85 ARG A CA 1
ATOM 694 C C . ARG A 1 85 ? -6.371 28.547 3.893 1 98.5 85 ARG A C 1
ATOM 696 O O . ARG A 1 85 ? -6.332 29.047 5.02 1 98.5 85 ARG A O 1
ATOM 703 N N . ASP A 1 86 ? -6.984 29.156 2.898 1 98.75 86 ASP A N 1
ATOM 704 C CA . ASP A 1 86 ? -7.566 30.484 3.027 1 98.75 86 ASP A CA 1
ATOM 705 C C . ASP A 1 86 ? -8.711 30.5 4.039 1 98.75 86 ASP A C 1
ATOM 707 O O . ASP A 1 86 ? -8.867 31.453 4.801 1 98.75 86 ASP A O 1
ATOM 711 N N . ILE A 1 87 ? -9.469 29.438 4.051 1 98.75 87 ILE A N 1
ATOM 712 C CA . ILE A 1 87 ? -10.562 29.328 5.008 1 98.75 87 ILE A CA 1
ATOM 713 C C . ILE A 1 87 ? -10.008 29.109 6.41 1 98.75 87 ILE A C 1
ATOM 715 O O . ILE A 1 87 ? -10.414 29.781 7.363 1 98.75 87 ILE A O 1
ATOM 719 N N . VAL A 1 88 ? -9.055 28.25 6.551 1 98.69 88 VAL A N 1
ATOM 720 C CA . VAL A 1 88 ? -8.477 27.875 7.836 1 98.69 88 VAL A CA 1
ATOM 721 C C . VAL A 1 88 ? -7.773 29.078 8.461 1 98.69 88 VAL A C 1
ATOM 723 O O . VAL A 1 88 ? -7.855 29.281 9.672 1 98.69 88 VAL A O 1
ATOM 726 N N . GLU A 1 89 ? -7.164 29.875 7.637 1 97.75 89 GLU A N 1
ATOM 727 C CA . GLU A 1 89 ? -6.402 31.031 8.125 1 97.75 89 GLU A CA 1
ATOM 728 C C . GLU A 1 89 ? -7.293 32.25 8.289 1 97.75 89 GLU A C 1
ATOM 730 O O . GLU A 1 89 ? -6.859 33.281 8.812 1 97.75 89 GLU A O 1
ATOM 735 N N . GLY A 1 90 ? -8.492 32.25 7.844 1 97.88 90 GLY A N 1
ATOM 736 C CA . GLY A 1 90 ? -9.43 33.344 7.957 1 97.88 90 GLY A CA 1
ATOM 737 C C . GLY A 1 90 ? -9.258 34.406 6.867 1 97.88 90 GLY A C 1
ATOM 738 O O . GLY A 1 90 ? -9.727 35.531 7 1 97.88 90 GLY A O 1
ATOM 739 N N . LYS A 1 91 ? -8.586 34.031 5.805 1 98.12 91 LYS A N 1
ATOM 740 C CA . LYS A 1 91 ? -8.391 34.938 4.68 1 98.12 91 LYS A CA 1
ATOM 741 C C . LYS A 1 91 ? -9.609 34.938 3.764 1 98.12 91 LYS A C 1
ATOM 743 O O . LYS A 1 91 ? -9.789 35.875 2.963 1 98.12 91 LYS A O 1
ATOM 748 N N . HIS A 1 92 ? -10.453 33.938 3.869 1 98.31 92 HIS A N 1
ATOM 749 C CA . HIS A 1 92 ? -11.688 33.812 3.096 1 98.31 92 HIS A CA 1
ATOM 750 C C . HIS A 1 92 ? -12.836 33.344 3.965 1 98.31 92 HIS A C 1
ATOM 752 O O . HIS A 1 92 ? -12.703 32.344 4.688 1 98.31 92 HIS A O 1
ATOM 758 N N . GLU A 1 93 ? -13.906 34.062 3.934 1 98.25 93 GLU A N 1
ATOM 759 C CA . GLU A 1 93 ? -15.133 33.625 4.594 1 98.25 93 GLU A CA 1
ATOM 760 C C . GLU A 1 93 ? -16.062 32.938 3.609 1 98.25 93 GLU A C 1
ATOM 762 O O . GLU A 1 93 ? -16.531 33.531 2.643 1 98.25 93 GLU A O 1
ATOM 767 N N . PRO A 1 94 ? -16.328 31.641 3.863 1 98.06 94 PRO A N 1
ATOM 768 C CA . PRO A 1 94 ? -17.172 30.922 2.9 1 98.06 94 PRO A CA 1
ATOM 769 C C . PRO A 1 94 ? -18.594 31.453 2.852 1 98.06 94 PRO A C 1
ATOM 771 O O . PRO A 1 94 ? -19.141 31.859 3.879 1 98.06 94 PRO A O 1
ATOM 774 N N . ASP A 1 95 ? -19.219 31.453 1.682 1 97.5 95 ASP A N 1
ATOM 775 C CA . ASP A 1 95 ? -20.625 31.797 1.534 1 97.5 95 ASP A CA 1
ATOM 776 C C . ASP A 1 95 ? -21.5 30.562 1.672 1 97.5 95 ASP A C 1
ATOM 778 O O . ASP A 1 95 ? -21 29.469 1.908 1 97.5 95 ASP A O 1
ATOM 782 N N . ALA A 1 96 ? -22.797 30.781 1.527 1 95.5 96 ALA A N 1
ATOM 783 C CA . ALA A 1 96 ? -23.75 29.703 1.754 1 95.5 96 ALA A CA 1
ATOM 784 C C . ALA A 1 96 ? -23.531 28.562 0.759 1 95.5 96 ALA A C 1
ATOM 786 O O . ALA A 1 96 ? -23.641 27.391 1.118 1 95.5 96 ALA A O 1
ATOM 787 N N . GLY A 1 97 ? -23.219 28.906 -0.509 1 97.31 97 GLY A N 1
ATOM 788 C CA . GLY A 1 97 ? -22.969 27.906 -1.53 1 97.31 97 GLY A CA 1
ATOM 789 C C . GLY A 1 97 ? -21.734 27.062 -1.252 1 97.31 97 GLY A C 1
ATOM 790 O O . GLY A 1 97 ? -21.719 25.859 -1.531 1 97.31 97 GLY A O 1
ATOM 791 N N . GLU A 1 98 ? -20.734 27.594 -0.675 1 97.88 98 GLU A N 1
ATOM 792 C CA . GLU A 1 98 ? -19.484 26.922 -0.367 1 97.88 98 GLU A CA 1
ATOM 793 C C . GLU A 1 98 ? -19.641 25.984 0.826 1 97.88 98 GLU A C 1
ATOM 795 O O . GLU A 1 98 ? -18.781 25.141 1.077 1 97.88 98 GLU A O 1
ATOM 800 N N . CYS A 1 99 ? -20.766 26.078 1.555 1 96.94 99 CYS A N 1
ATOM 801 C CA . CYS A 1 99 ? -20.969 25.281 2.756 1 96.94 99 CYS A CA 1
ATOM 802 C C . CYS A 1 99 ? -21.969 24.156 2.502 1 96.94 99 CYS A C 1
ATOM 804 O O . CYS A 1 99 ? -22.281 23.375 3.406 1 96.94 99 CYS A O 1
ATOM 806 N N . GLU A 1 100 ? -22.406 24.078 1.254 1 95.44 100 GLU A N 1
ATOM 807 C CA . GLU A 1 100 ? -23.453 23.125 0.93 1 95.44 100 GLU A CA 1
ATOM 808 C C . GLU A 1 100 ? -22.859 21.766 0.553 1 95.44 100 GLU A C 1
ATOM 810 O O . GLU A 1 100 ? -22.203 21.641 -0.488 1 95.44 100 GLU A O 1
ATOM 815 N N . TYR A 1 101 ? -23.031 20.797 1.399 1 93.94 101 TYR A N 1
ATOM 816 C CA . TYR A 1 101 ? -22.703 19.406 1.145 1 93.94 101 TYR A CA 1
ATOM 817 C C . TYR A 1 101 ? -23.562 18.469 1.997 1 93.94 101 TYR A C 1
ATOM 819 O O . TYR A 1 101 ? -24.234 18.922 2.928 1 93.94 101 TYR A O 1
ATOM 827 N N . LYS A 1 102 ? -23.672 17.203 1.669 1 93.19 102 LYS A N 1
ATOM 828 C CA . LYS A 1 102 ? -24.438 16.25 2.465 1 93.19 102 LYS A CA 1
ATOM 829 C C . LYS A 1 102 ? -23.531 15.523 3.459 1 93.19 102 LYS A C 1
ATOM 831 O O . LYS A 1 102 ? -22.641 14.766 3.061 1 93.19 102 LYS A O 1
ATOM 836 N N . GLU A 1 103 ? -23.781 15.797 4.75 1 94.38 103 GLU A N 1
ATOM 837 C CA . GLU A 1 103 ? -23.016 15.125 5.797 1 94.38 103 GLU A CA 1
ATOM 838 C C . GLU A 1 103 ? -23.594 13.742 6.098 1 94.38 103 GLU A C 1
ATOM 840 O O . GLU A 1 103 ? -24.703 13.633 6.645 1 94.38 103 GLU A O 1
ATOM 845 N N . PRO A 1 104 ? -22.844 12.688 5.785 1 91.94 104 PRO A N 1
ATOM 846 C CA . PRO A 1 104 ? -23.391 11.344 6 1 91.94 104 PRO A CA 1
ATOM 847 C C . PRO A 1 104 ? -23.422 10.953 7.477 1 91.94 104 PRO A C 1
ATOM 849 O O . PRO A 1 104 ? -24.219 10.094 7.871 1 91.94 104 PRO A O 1
ATOM 852 N N . ASN A 1 105 ? -22.562 11.469 8.281 1 91.19 105 ASN A N 1
ATOM 853 C CA . ASN A 1 105 ? -22.531 11.195 9.711 1 91.19 105 ASN A CA 1
ATOM 854 C C . ASN A 1 105 ? -23.594 12 10.453 1 91.19 105 ASN A C 1
ATOM 856 O O . ASN A 1 105 ? -23.453 13.203 10.648 1 91.19 105 ASN A O 1
ATOM 860 N N . GLU A 1 106 ? -24.594 11.305 10.898 1 91.94 106 GLU A N 1
ATOM 861 C CA . GLU A 1 106 ? -25.75 11.961 11.5 1 91.94 106 GLU A CA 1
ATOM 862 C C . GLU A 1 106 ? -25.359 12.727 12.766 1 91.94 106 GLU A C 1
ATOM 864 O O . GLU A 1 106 ? -25.859 13.828 13.008 1 91.94 106 GLU A O 1
ATOM 869 N N . GLU A 1 107 ? -24.531 12.148 13.508 1 92.12 107 GLU A N 1
ATOM 870 C CA . GLU A 1 107 ? -24.094 12.812 14.734 1 92.12 107 GLU A CA 1
ATOM 871 C C . GLU A 1 107 ? -23.312 14.094 14.43 1 92.12 107 GLU A C 1
ATOM 873 O O . GLU A 1 107 ? -23.547 15.125 15.07 1 92.12 107 GLU A O 1
ATOM 878 N N . LEU A 1 108 ? -22.438 14.062 13.477 1 93.88 108 LEU A N 1
ATOM 879 C CA . LEU A 1 108 ? -21.672 15.242 13.086 1 93.88 108 LEU A CA 1
ATOM 880 C C . LEU A 1 108 ? -22.578 16.297 12.469 1 93.88 108 LEU A C 1
ATOM 882 O O . LEU A 1 108 ? -22.406 17.5 12.711 1 93.88 108 LEU A O 1
ATOM 886 N N . ALA A 1 109 ? -23.547 15.836 11.695 1 94.38 109 ALA A N 1
ATOM 887 C CA . ALA A 1 109 ? -24.5 16.766 11.102 1 94.38 109 ALA A CA 1
ATOM 888 C C . ALA A 1 109 ? -25.25 17.547 12.18 1 94.38 109 ALA A C 1
ATOM 890 O O . ALA A 1 109 ? -25.453 18.75 12.062 1 94.38 109 ALA A O 1
ATOM 891 N N . ALA A 1 110 ? -25.625 16.828 13.195 1 94.94 110 ALA A N 1
ATOM 892 C CA . ALA A 1 110 ? -26.328 17.453 14.305 1 94.94 110 ALA A CA 1
ATOM 893 C C . ALA A 1 110 ? -25.422 18.453 15.023 1 94.94 110 ALA A C 1
ATOM 895 O O . ALA A 1 110 ? -25.859 19.562 15.352 1 94.94 110 ALA A O 1
ATOM 896 N N . ASP A 1 111 ? -24.188 18.078 15.227 1 94.75 111 ASP A N 1
ATOM 897 C CA . ASP A 1 111 ? -23.234 18.953 15.906 1 94.75 111 ASP A CA 1
ATOM 898 C C . ASP A 1 111 ? -22.984 20.219 15.102 1 94.75 111 ASP A C 1
ATOM 900 O O . ASP A 1 111 ? -22.922 21.328 15.664 1 94.75 111 ASP A O 1
ATOM 904 N N . LEU A 1 112 ? -22.906 20.156 13.852 1 95.31 112 LEU A N 1
ATOM 905 C CA . LEU A 1 112 ? -22.609 21.281 12.969 1 95.31 112 LEU A CA 1
ATOM 906 C C . LEU A 1 112 ? -23.812 22.219 12.875 1 95.31 112 LEU A C 1
ATOM 908 O O . LEU A 1 112 ? -23.656 23.406 12.547 1 95.31 112 LEU A O 1
ATOM 912 N N . SER A 1 113 ? -24.984 21.719 13.18 1 94.06 113 SER A N 1
ATOM 913 C CA . SER A 1 113 ? -26.203 22.516 13.047 1 94.06 113 SER A CA 1
ATOM 914 C C . SER A 1 113 ? -26.609 23.141 14.383 1 94.06 113 SER A C 1
ATOM 916 O O . SER A 1 113 ? -27.484 24 14.43 1 94.06 113 SER A O 1
ATOM 918 N N . LYS A 1 114 ? -25.984 22.672 15.414 1 93 114 LYS A N 1
ATOM 919 C CA . LYS A 1 114 ? -26.328 23.203 16.734 1 93 114 LYS A CA 1
ATOM 920 C C . LYS A 1 114 ? -25.906 24.672 16.859 1 93 114 LYS A C 1
ATOM 922 O O . LYS A 1 114 ? -24.75 25.016 16.594 1 93 114 LYS A O 1
ATOM 927 N N . VAL A 1 115 ? -26.812 25.484 17.375 1 93.19 115 VAL A N 1
ATOM 928 C CA . VAL A 1 115 ? -26.547 26.906 17.484 1 93.19 115 VAL A CA 1
ATOM 929 C C . VAL A 1 115 ? -25.812 27.188 18.797 1 93.19 115 VAL A C 1
ATOM 931 O O . VAL A 1 115 ? -26.25 26.75 19.875 1 93.19 115 VAL A O 1
ATOM 934 N N . THR A 1 116 ? -24.688 27.812 18.609 1 88.62 116 THR A N 1
ATOM 935 C CA . THR A 1 116 ? -23.969 28.281 19.797 1 88.62 116 THR A CA 1
ATOM 936 C C . THR A 1 116 ? -24.469 29.672 20.203 1 88.62 116 THR A C 1
ATOM 938 O O . THR A 1 116 ? -24.391 30.625 19.422 1 88.62 116 THR A O 1
ATOM 941 N N . ILE A 1 117 ? -24.969 29.797 21.375 1 88.69 117 ILE A N 1
ATOM 942 C CA . ILE A 1 117 ? -25.594 31.016 21.875 1 88.69 117 ILE A CA 1
ATOM 943 C C . ILE A 1 117 ? -24.531 32.062 22.172 1 88.69 117 ILE A C 1
ATOM 945 O O . ILE A 1 117 ? -24.625 33.219 21.719 1 88.69 117 ILE A O 1
ATOM 949 N N . ASP A 1 118 ? -23.531 31.812 23.047 1 84.06 118 ASP A N 1
ATOM 950 C CA . ASP A 1 118 ? -22.438 32.719 23.312 1 84.06 118 ASP A CA 1
ATOM 951 C C . ASP A 1 118 ? -21.375 32.656 22.219 1 84.06 118 ASP A C 1
ATOM 953 O O . ASP A 1 118 ? -20.25 32.219 22.469 1 84.06 118 ASP A O 1
ATOM 957 N N . ASP A 1 119 ? -21.812 33.188 21.078 1 85.75 119 ASP A N 1
ATOM 958 C CA . ASP A 1 119 ? -21.031 33.062 19.844 1 85.75 119 ASP A CA 1
ATOM 959 C C . ASP A 1 119 ? -19.844 34 19.859 1 85.75 119 ASP A C 1
ATOM 961 O O . ASP A 1 119 ? -20.016 35.219 19.984 1 85.75 119 ASP A O 1
ATOM 965 N N . ALA A 1 120 ? -18.625 33.406 19.875 1 86.81 120 ALA A N 1
ATOM 966 C CA . ALA A 1 120 ? -17.406 34.219 19.844 1 86.81 120 ALA A CA 1
ATOM 967 C C . ALA A 1 120 ? -16.953 34.469 18.406 1 86.81 120 ALA A C 1
ATOM 969 O O . ALA A 1 120 ? -17.172 33.625 17.531 1 86.81 120 ALA A O 1
ATOM 970 N N . SER A 1 121 ? -16.406 35.688 18.234 1 89.94 121 SER A N 1
ATOM 971 C CA . SER A 1 121 ? -15.812 35.969 16.938 1 89.94 121 SER A CA 1
ATOM 972 C C . SER A 1 121 ? -14.359 35.531 16.875 1 89.94 121 SER A C 1
ATOM 974 O O . SER A 1 121 ? -13.531 36 17.672 1 89.94 121 SER A O 1
ATOM 976 N N . VAL A 1 122 ? -14.102 34.531 16.125 1 94.12 122 VAL A N 1
ATOM 977 C CA . VAL A 1 122 ? -12.734 34.031 15.969 1 94.12 122 VAL A CA 1
ATOM 978 C C . VAL A 1 122 ? -12.344 34.031 14.492 1 94.12 122 VAL A C 1
ATOM 980 O O . VAL A 1 122 ? -13.211 33.938 13.617 1 94.12 122 VAL A O 1
ATOM 983 N N . THR A 1 123 ? -11.07 34.312 14.281 1 95.5 123 THR A N 1
ATOM 984 C CA . THR A 1 123 ? -10.547 34.281 12.922 1 95.5 123 THR A CA 1
ATOM 985 C C . THR A 1 123 ? -10.219 32.875 12.484 1 95.5 123 THR A C 1
ATOM 987 O O . THR A 1 123 ? -9.594 32.094 13.227 1 95.5 123 THR A O 1
ATOM 990 N N . GLY A 1 124 ? -10.633 32.469 11.25 1 97.75 124 GLY A N 1
ATOM 991 C CA . GLY A 1 124 ? -10.312 31.141 10.711 1 97.75 124 GLY A CA 1
ATOM 992 C C . GLY A 1 124 ? -10.828 30 11.57 1 97.75 124 GLY A C 1
ATOM 993 O O . GLY A 1 124 ? -11.953 30.062 12.062 1 97.75 124 GLY A O 1
ATOM 994 N N . VAL A 1 125 ? -10.109 28.922 11.508 1 97.88 125 VAL A N 1
ATOM 995 C CA . VAL A 1 125 ? -10.367 27.781 12.359 1 97.88 125 VAL A CA 1
ATOM 996 C C . VAL A 1 125 ? -9.234 27.625 13.375 1 97.88 125 VAL A C 1
ATOM 998 O O . VAL A 1 125 ? -8.172 27.078 13.047 1 97.88 125 VAL A O 1
ATOM 1001 N N . PRO A 1 126 ? -9.461 28 14.547 1 94.12 126 PRO A N 1
ATOM 1002 C CA . PRO A 1 126 ? -8.391 28.031 15.547 1 94.12 126 PRO A CA 1
ATOM 1003 C C . PRO A 1 126 ? -7.75 26.656 15.773 1 94.12 126 PRO A C 1
ATOM 1005 O O . PRO A 1 126 ? -8.453 25.641 15.805 1 94.12 126 PRO A O 1
ATOM 1008 N N . SER A 1 127 ? -6.402 26.625 15.867 1 94.88 127 SER A N 1
ATOM 1009 C CA . SER A 1 127 ? -5.605 25.438 16.188 1 94.88 127 SER A CA 1
ATOM 1010 C C . SER A 1 127 ? -5.941 24.281 15.273 1 94.88 127 SER A C 1
ATOM 1012 O O . SER A 1 127 ? -5.996 23.125 15.711 1 94.88 127 SER A O 1
ATOM 1014 N N . PHE A 1 128 ? -6.238 24.547 14.039 1 97.75 128 PHE A N 1
ATOM 1015 C CA . PHE A 1 128 ? -6.707 23.547 13.094 1 97.75 128 PHE A CA 1
ATOM 1016 C C . PHE A 1 128 ? -5.715 22.391 12.992 1 97.75 128 PHE A C 1
ATOM 1018 O O . PHE A 1 128 ? -6.062 21.25 13.258 1 97.75 128 PHE A O 1
ATOM 1025 N N . TRP A 1 129 ? -4.48 22.641 12.68 1 97.31 129 TRP A N 1
ATOM 1026 C CA . TRP A 1 129 ? -3.492 21.594 12.406 1 97.31 129 TRP A CA 1
ATOM 1027 C C . TRP A 1 129 ? -3.084 20.875 13.688 1 97.31 129 TRP A C 1
ATOM 1029 O O . TRP A 1 129 ? -2.861 19.656 13.68 1 97.31 129 TRP A O 1
ATOM 1039 N N . LEU A 1 130 ? -2.941 21.672 14.781 1 94.88 130 LEU A N 1
ATOM 1040 C CA . LEU A 1 130 ? -2.668 21.016 16.062 1 94.88 130 LEU A CA 1
ATOM 1041 C C . LEU A 1 130 ? -3.756 20 16.406 1 94.88 130 LEU A C 1
ATOM 1043 O O . LEU A 1 130 ? -3.455 18.875 16.797 1 94.88 130 LEU A O 1
ATOM 1047 N N . THR A 1 131 ? -5.004 20.406 16.203 1 93.25 131 THR A N 1
ATOM 1048 C CA . THR A 1 131 ? -6.133 19.516 16.469 1 93.25 131 THR A CA 1
ATOM 1049 C C . THR A 1 131 ? -6.086 18.297 15.555 1 93.25 131 THR A C 1
ATOM 1051 O O . THR A 1 131 ? -6.289 17.172 16.016 1 93.25 131 THR A O 1
ATOM 1054 N N . CYS A 1 132 ? -5.82 18.547 14.266 1 94 132 CYS A N 1
ATOM 1055 C CA . CYS A 1 132 ? -5.688 17.438 13.336 1 94 132 CYS A CA 1
ATOM 1056 C C . CYS A 1 132 ? -4.637 16.438 13.812 1 94 132 CYS A C 1
ATOM 1058 O O . CYS A 1 132 ? -4.887 15.234 13.852 1 94 132 CYS A O 1
ATOM 1060 N N . MET A 1 133 ? -3.502 16.906 14.172 1 92.75 133 MET A N 1
ATOM 1061 C CA . MET A 1 133 ? -2.371 16.078 14.57 1 92.75 133 MET A CA 1
ATOM 1062 C C . MET A 1 133 ? -2.678 15.32 15.867 1 92.75 133 MET A C 1
ATOM 1064 O O . MET A 1 133 ? -2.318 14.156 16.016 1 92.75 133 MET A O 1
ATOM 1068 N N . LYS A 1 134 ? -3.328 15.906 16.781 1 88.62 134 LYS A N 1
ATOM 1069 C CA . LYS A 1 134 ? -3.664 15.297 18.062 1 88.62 134 LYS A CA 1
ATOM 1070 C C . LYS A 1 134 ? -4.707 14.203 17.891 1 88.62 134 LYS A C 1
ATOM 1072 O O . LYS A 1 134 ? -4.758 13.258 18.688 1 88.62 134 LYS A O 1
ATOM 1077 N N . ASN A 1 135 ? -5.531 14.344 16.859 1 87.5 135 ASN A N 1
ATOM 1078 C CA . ASN A 1 135 ? -6.625 13.406 16.641 1 87.5 135 ASN A CA 1
ATOM 1079 C C . ASN A 1 135 ? -6.152 12.148 15.922 1 87.5 135 ASN A C 1
ATOM 1081 O O . ASN A 1 135 ? -6.918 11.195 15.75 1 87.5 135 ASN A O 1
ATOM 1085 N N . VAL A 1 136 ? -4.887 12.258 15.531 1 84.44 136 VAL A N 1
ATOM 1086 C CA . VAL A 1 136 ? -4.355 11.062 14.883 1 84.44 136 VAL A CA 1
ATOM 1087 C C . VAL A 1 136 ? -4.227 9.938 15.914 1 84.44 136 VAL A C 1
ATOM 1089 O O . VAL A 1 136 ? -3.58 10.109 16.953 1 84.44 136 VAL A O 1
ATOM 1092 N N . ALA A 1 137 ? -5.105 8.945 15.852 1 65.19 137 ALA A N 1
ATOM 1093 C CA . ALA A 1 137 ? -5.156 7.863 16.828 1 65.19 137 ALA A CA 1
ATOM 1094 C C . ALA A 1 137 ? -3.844 7.086 16.859 1 65.19 137 ALA A C 1
ATOM 1096 O O . ALA A 1 137 ? -3.305 6.805 17.938 1 65.19 137 ALA A O 1
ATOM 1097 N N . ASP A 1 138 ? -3.395 6.273 15.867 1 54.91 138 ASP A N 1
ATOM 1098 C CA . ASP A 1 138 ? -2.344 5.262 15.914 1 54.91 138 ASP A CA 1
ATOM 1099 C C . ASP A 1 138 ? -1.026 5.812 15.367 1 54.91 138 ASP A C 1
ATOM 1101 O O . ASP A 1 138 ? -0.92 6.125 14.18 1 54.91 138 ASP A O 1
ATOM 1105 N N . GLY A 1 139 ? 0.019 6.113 16.219 1 55.84 139 GLY A N 1
ATOM 1106 C CA . GLY A 1 139 ? 1.439 6.215 15.922 1 55.84 139 GLY A CA 1
ATOM 1107 C C . GLY A 1 139 ? 1.942 7.645 15.891 1 55.84 139 GLY A C 1
ATOM 1108 O O . GLY A 1 139 ? 2.932 7.977 16.547 1 55.84 139 GLY A O 1
ATOM 1109 N N . ILE A 1 140 ? 1.106 8.523 15.156 1 59.25 140 ILE A N 1
ATOM 1110 C CA . ILE A 1 140 ? 1.738 9.82 14.945 1 59.25 140 ILE A CA 1
ATOM 1111 C C . ILE A 1 140 ? 1.606 10.664 16.203 1 59.25 140 ILE A C 1
ATOM 1113 O O . ILE A 1 140 ? 2.484 11.477 16.516 1 59.25 140 ILE A O 1
ATOM 1117 N N . HIS A 1 141 ? 0.394 10.43 16.828 1 59.38 141 HIS A N 1
ATOM 1118 C CA . HIS A 1 141 ? 0.215 11.203 18.047 1 59.38 141 HIS A CA 1
ATOM 1119 C C . HIS A 1 141 ? 1.38 11 19 1 59.38 141 HIS A C 1
ATOM 1121 O O . HIS A 1 141 ? 1.723 11.898 19.781 1 59.38 141 HIS A O 1
ATOM 1127 N N . GLU A 1 142 ? 2.029 9.883 18.719 1 71.5 142 GLU A N 1
ATOM 1128 C CA . GLU A 1 142 ? 3.189 9.57 19.547 1 71.5 142 GLU A CA 1
ATOM 1129 C C . GLU A 1 142 ? 4.367 10.477 19.203 1 71.5 142 GLU A C 1
ATOM 1131 O O . GLU A 1 142 ? 5.293 10.633 20.016 1 71.5 142 GLU A O 1
ATOM 1136 N N . PHE A 1 143 ? 4.059 11.195 18.141 1 79.69 143 PHE A N 1
ATOM 1137 C CA . PHE A 1 143 ? 5.176 12.023 17.703 1 79.69 143 PHE A CA 1
ATOM 1138 C C . PHE A 1 143 ? 5.02 13.453 18.219 1 79.69 143 PHE A C 1
ATOM 1140 O O . PHE A 1 143 ? 5.965 14.242 18.156 1 79.69 143 PHE A O 1
ATOM 1147 N N . VAL A 1 144 ? 3.82 13.797 18.75 1 89.69 144 VAL A N 1
ATOM 1148 C CA . VAL A 1 144 ? 3.598 15.133 19.297 1 89.69 144 VAL A CA 1
ATOM 1149 C C . VAL A 1 144 ? 3.662 15.094 20.828 1 89.69 144 VAL A C 1
ATOM 1151 O O . VAL A 1 144 ? 2.781 14.523 21.469 1 89.69 144 VAL A O 1
ATOM 1154 N N . MET A 1 145 ? 4.703 15.711 21.328 1 91.62 145 MET A N 1
ATOM 1155 C CA . MET A 1 145 ? 4.859 15.766 22.781 1 91.62 145 MET A CA 1
ATOM 1156 C C . MET A 1 145 ? 4.18 17 23.344 1 91.62 145 MET A C 1
ATOM 1158 O O . MET A 1 145 ? 3.834 17.922 22.609 1 91.62 145 MET A O 1
ATOM 1162 N N . GLU A 1 146 ? 4.016 17.031 24.688 1 92.88 146 GLU A N 1
ATOM 1163 C CA . GLU A 1 146 ? 3.334 18.141 25.375 1 92.88 146 GLU A CA 1
ATOM 1164 C C . GLU A 1 146 ? 4.027 19.469 25.109 1 92.88 146 GLU A C 1
ATOM 1166 O O . GLU A 1 146 ? 3.367 20.484 24.875 1 92.88 146 GLU A O 1
ATOM 1171 N N . ASP A 1 147 ? 5.332 19.469 25.125 1 95.06 147 ASP A N 1
ATOM 1172 C CA . ASP A 1 147 ? 6.105 20.703 24.969 1 95.06 147 ASP A CA 1
ATOM 1173 C C . ASP A 1 147 ? 6.035 21.203 23.531 1 95.06 147 ASP A C 1
ATOM 1175 O O . ASP A 1 147 ? 6.395 22.359 23.25 1 95.06 147 ASP A O 1
ATOM 1179 N N . ASP A 1 148 ? 5.555 20.375 22.609 1 96.5 148 ASP A N 1
ATOM 1180 C CA . ASP A 1 148 ? 5.441 20.766 21.203 1 96.5 148 ASP A CA 1
ATOM 1181 C C . ASP A 1 148 ? 4.168 21.578 20.969 1 96.5 148 ASP A C 1
ATOM 1183 O O . ASP A 1 148 ? 4.082 22.328 20 1 96.5 148 ASP A O 1
ATOM 1187 N N . GLU A 1 149 ? 3.154 21.359 21.797 1 95.31 149 GLU A N 1
ATOM 1188 C CA . GLU A 1 149 ? 1.8 21.844 21.516 1 95.31 149 GLU A CA 1
ATOM 1189 C C . GLU A 1 149 ? 1.752 23.359 21.453 1 95.31 149 GLU A C 1
ATOM 1191 O O . GLU A 1 149 ? 1.149 23.922 20.531 1 95.31 149 GLU A O 1
ATOM 1196 N N . PRO A 1 150 ? 2.418 24.094 22.406 1 97.56 150 PRO A N 1
ATOM 1197 C CA . PRO A 1 150 ? 2.387 25.562 22.297 1 97.56 150 PRO A CA 1
ATOM 1198 C C . PRO A 1 150 ? 2.98 26.062 20.984 1 97.56 150 PRO A C 1
ATOM 1200 O O . PRO A 1 150 ? 2.549 27.094 20.453 1 97.56 150 PRO A O 1
ATOM 1203 N N . ILE A 1 151 ? 3.953 25.375 20.469 1 98.31 151 ILE A N 1
ATOM 1204 C CA . ILE A 1 151 ? 4.562 25.75 19.188 1 98.31 151 ILE A CA 1
ATOM 1205 C C . ILE A 1 151 ? 3.613 25.422 18.047 1 98.31 151 ILE A C 1
ATOM 1207 O O . ILE A 1 151 ? 3.4 26.234 17.156 1 98.31 151 ILE A O 1
ATOM 1211 N N . LEU A 1 152 ? 3.021 24.25 18.125 1 97.44 152 LEU A N 1
ATOM 1212 C CA . LEU A 1 152 ? 2.16 23.75 17.062 1 97.44 152 LEU A CA 1
ATOM 1213 C C . LEU A 1 152 ? 0.857 24.531 17 1 97.44 152 LEU A C 1
ATOM 1215 O O . LEU A 1 152 ? 0.131 24.469 16 1 97.44 152 LEU A O 1
ATOM 1219 N N . GLU A 1 153 ? 0.55 25.312 18.016 1 97.12 153 GLU A N 1
ATOM 1220 C CA . GLU A 1 153 ? -0.552 26.266 17.953 1 97.12 153 GLU A CA 1
ATOM 1221 C C . GLU A 1 153 ? -0.311 27.312 16.875 1 97.12 153 GLU A C 1
ATOM 1223 O O . GLU A 1 153 ? -1.26 27.891 16.328 1 97.12 153 GLU A O 1
ATOM 1228 N N . HIS A 1 154 ? 0.957 27.516 16.516 1 97.94 154 HIS A N 1
ATOM 1229 C CA . HIS A 1 154 ? 1.324 28.531 15.531 1 97.94 154 HIS A CA 1
ATOM 1230 C C . HIS A 1 154 ? 1.46 27.922 14.141 1 97.94 154 HIS A C 1
ATOM 1232 O O . HIS A 1 154 ? 1.767 28.625 13.172 1 97.94 154 HIS A O 1
ATOM 1238 N N . LEU A 1 155 ? 1.259 26.578 13.992 1 98.38 155 LEU A N 1
ATOM 1239 C CA . LEU A 1 155 ? 1.259 25.938 12.688 1 98.38 155 LEU A CA 1
ATOM 1240 C C . LEU A 1 155 ? 0.023 26.328 11.883 1 98.38 155 LEU A C 1
ATOM 1242 O O . LEU A 1 155 ? -1.099 25.969 12.25 1 98.38 155 LEU A O 1
ATOM 1246 N N . THR A 1 156 ? 0.222 27.047 10.773 1 98.06 156 THR A N 1
ATOM 1247 C CA . THR A 1 156 ? -0.903 27.625 10.047 1 98.06 156 THR A CA 1
ATOM 1248 C C . THR A 1 156 ? -1.228 26.797 8.805 1 98.06 156 THR A C 1
ATOM 1250 O O . THR A 1 156 ? -2.354 26.828 8.312 1 98.06 156 THR A O 1
ATOM 1253 N N . ASP A 1 157 ? -0.216 26.094 8.289 1 98.38 157 ASP A N 1
ATOM 1254 C CA . ASP A 1 157 ? -0.426 25.297 7.074 1 98.38 157 ASP A CA 1
ATOM 1255 C C . ASP A 1 157 ? 0.662 24.234 6.91 1 98.38 157 ASP A C 1
ATOM 1257 O O . ASP A 1 157 ? 1.797 24.438 7.352 1 98.38 157 ASP A O 1
ATOM 1261 N N . VAL A 1 158 ? 0.275 23.141 6.41 1 98.44 158 VAL A N 1
ATOM 1262 C CA . VAL A 1 158 ? 1.208 22.109 5.945 1 98.44 158 VAL A CA 1
ATOM 1263 C C . VAL A 1 158 ? 0.996 21.859 4.457 1 98.44 158 VAL A C 1
ATOM 1265 O O . VAL A 1 158 ? -0.088 21.438 4.043 1 98.44 158 VAL A O 1
ATOM 1268 N N . VAL A 1 159 ? 2.027 22.078 3.639 1 98.5 159 VAL A N 1
ATOM 1269 C CA . VAL A 1 159 ? 1.924 22 2.186 1 98.5 159 VAL A CA 1
ATOM 1270 C C . VAL A 1 159 ? 2.801 20.859 1.672 1 98.5 159 VAL A C 1
ATOM 1272 O O . VAL A 1 159 ? 3.955 20.719 2.082 1 98.5 159 VAL A O 1
ATOM 1275 N N . VAL A 1 160 ? 2.188 20 0.855 1 98.38 160 VAL A N 1
ATOM 1276 C CA . VAL A 1 160 ? 2.941 18.953 0.161 1 98.38 160 VAL A CA 1
ATOM 1277 C C . VAL A 1 160 ? 3.381 19.469 -1.21 1 98.38 160 VAL A C 1
ATOM 1279 O O . VAL A 1 160 ? 2.547 19.859 -2.033 1 98.38 160 VAL A O 1
ATOM 1282 N N . GLU A 1 161 ? 4.66 19.594 -1.389 1 98.31 161 GLU A N 1
ATOM 1283 C CA . GLU A 1 161 ? 5.215 19.859 -2.713 1 98.31 161 GLU A CA 1
ATOM 1284 C C . GLU A 1 161 ? 5.621 18.562 -3.406 1 98.31 161 GLU A C 1
ATOM 1286 O O . GLU A 1 161 ? 6.59 17.906 -3 1 98.31 161 GLU A O 1
ATOM 1291 N N . ASP A 1 162 ? 4.926 18.203 -4.422 1 97.56 162 ASP A N 1
ATOM 1292 C CA . ASP A 1 162 ? 5.188 16.969 -5.168 1 97.56 162 ASP A CA 1
ATOM 1293 C C . ASP A 1 162 ? 6.07 17.25 -6.383 1 97.56 162 ASP A C 1
ATOM 1295 O O . ASP A 1 162 ? 5.809 18.172 -7.148 1 97.56 162 ASP A O 1
ATOM 1299 N N . ASN A 1 163 ? 7.281 16.531 -6.555 1 95.12 163 ASN A N 1
ATOM 1300 C CA . ASN A 1 163 ? 8.18 16.578 -7.699 1 95.12 163 ASN A CA 1
ATOM 1301 C C . ASN A 1 163 ? 8.391 15.195 -8.312 1 95.12 163 ASN A C 1
ATOM 1303 O O . ASN A 1 163 ? 9.484 14.641 -8.242 1 95.12 163 ASN A O 1
ATOM 1307 N N . ILE A 1 164 ? 7.625 14.516 -9.008 1 96 164 ILE A N 1
ATOM 1308 C CA . ILE A 1 164 ? 7.605 13.211 -9.664 1 96 164 ILE A CA 1
ATOM 1309 C C . ILE A 1 164 ? 8.484 12.234 -8.883 1 96 164 ILE A C 1
ATOM 1311 O O . ILE A 1 164 ? 8.008 11.188 -8.438 1 96 164 ILE A O 1
ATOM 1315 N N . ASP A 1 165 ? 9.867 12.555 -8.617 1 97.25 165 ASP A N 1
ATOM 1316 C CA . ASP A 1 165 ? 10.758 11.617 -7.945 1 97.25 165 ASP A CA 1
ATOM 1317 C C . ASP A 1 165 ? 11.164 12.141 -6.566 1 97.25 165 ASP A C 1
ATOM 1319 O O . ASP A 1 165 ? 12.203 11.742 -6.031 1 97.25 165 ASP A O 1
ATOM 1323 N N . SER A 1 166 ? 10.43 13.078 -6.035 1 98.12 166 SER A N 1
ATOM 1324 C CA . SER A 1 166 ? 10.656 13.625 -4.699 1 98.12 166 SER A CA 1
ATOM 1325 C C . SER A 1 166 ? 9.438 14.383 -4.195 1 98.12 166 SER A C 1
ATOM 1327 O O . SER A 1 166 ? 8.516 14.664 -4.965 1 98.12 166 SER A O 1
ATOM 1329 N N . PHE A 1 167 ? 9.43 14.602 -2.918 1 98.5 167 PHE A N 1
ATOM 1330 C CA . PHE A 1 167 ? 8.43 15.508 -2.354 1 98.5 167 PHE A CA 1
ATOM 1331 C C . PHE A 1 167 ? 8.984 16.219 -1.129 1 98.5 167 PHE A C 1
ATOM 1333 O O . PHE A 1 167 ? 9.984 15.789 -0.55 1 98.5 167 PHE A O 1
ATOM 1340 N N . LYS A 1 168 ? 8.383 17.328 -0.884 1 98.69 168 LYS A N 1
ATOM 1341 C CA . LYS A 1 168 ? 8.719 18.125 0.294 1 98.69 168 LYS A CA 1
ATOM 1342 C C . LYS A 1 168 ? 7.473 18.422 1.126 1 98.69 168 LYS A C 1
ATOM 1344 O O . LYS A 1 168 ? 6.375 18.547 0.585 1 98.69 168 LYS A O 1
ATOM 1349 N N . LEU A 1 169 ? 7.68 18.453 2.383 1 98.69 169 LEU A N 1
ATOM 1350 C CA . LEU A 1 169 ? 6.672 18.953 3.312 1 98.69 169 LEU A CA 1
ATOM 1351 C C . LEU A 1 169 ? 7.074 20.312 3.877 1 98.69 169 LEU A C 1
ATOM 1353 O O . LEU A 1 169 ? 8.156 20.453 4.453 1 98.69 169 LEU A O 1
ATOM 1357 N N . HIS A 1 170 ? 6.234 21.312 3.65 1 98.81 170 HIS A N 1
ATOM 1358 C CA . HIS A 1 170 ? 6.457 22.656 4.172 1 98.81 170 HIS A CA 1
ATOM 1359 C C . HIS A 1 170 ? 5.496 22.969 5.312 1 98.81 170 HIS A C 1
ATOM 1361 O O . HIS A 1 170 ? 4.277 23 5.113 1 98.81 170 HIS A O 1
ATOM 1367 N N . PHE A 1 171 ? 6.035 23.188 6.48 1 98.75 171 PHE A N 1
ATOM 1368 C CA . PHE A 1 171 ? 5.262 23.578 7.648 1 98.75 171 PHE A CA 1
ATOM 1369 C C . PHE A 1 171 ? 5.348 25.094 7.863 1 98.75 171 PHE A C 1
ATOM 1371 O O . PHE A 1 171 ? 6.418 25.625 8.172 1 98.75 171 PHE A O 1
ATOM 1378 N N . HIS A 1 172 ? 4.23 25.766 7.68 1 98.81 172 HIS A N 1
ATOM 1379 C CA . HIS A 1 172 ? 4.176 27.219 7.828 1 98.81 172 HIS A CA 1
ATOM 1380 C C . HIS A 1 172 ? 3.758 27.609 9.242 1 98.81 172 HIS A C 1
ATOM 1382 O O . HIS A 1 172 ? 2.775 27.094 9.773 1 98.81 172 HIS A O 1
ATOM 1388 N N . PHE A 1 173 ? 4.5 28.547 9.82 1 98.62 173 PHE A N 1
ATOM 1389 C CA . PHE A 1 173 ? 4.227 28.984 11.188 1 98.62 173 PHE A CA 1
ATOM 1390 C C . PHE A 1 173 ? 3.998 30.484 11.234 1 98.62 173 PHE A C 1
ATOM 1392 O O . PHE A 1 173 ? 4.684 31.25 10.547 1 98.62 173 PHE A O 1
ATOM 1399 N N . SER A 1 174 ? 3.021 30.938 12.008 1 97.94 174 SER A N 1
ATOM 1400 C CA . SER A 1 174 ? 2.928 32.344 12.383 1 97.94 174 SER A CA 1
ATOM 1401 C C . SER A 1 174 ? 4.055 32.719 13.336 1 97.94 174 SER A C 1
ATOM 1403 O O . SER A 1 174 ? 4.699 31.859 13.93 1 97.94 174 SER A O 1
ATOM 1405 N N . PRO A 1 175 ? 4.328 34.062 13.391 1 98.19 175 PRO A N 1
ATOM 1406 C CA . PRO A 1 175 ? 5.355 34.469 14.352 1 98.19 175 PRO A CA 1
ATOM 1407 C C . PRO A 1 175 ? 5.121 33.906 15.75 1 98.19 175 PRO A C 1
ATOM 1409 O O . PRO A 1 175 ? 3.977 33.844 16.203 1 98.19 175 PRO A O 1
ATOM 1412 N N . ASN A 1 176 ? 6.203 33.469 16.359 1 98.12 176 ASN A N 1
ATOM 1413 C CA . ASN A 1 176 ? 6.109 32.844 17.672 1 98.12 176 ASN A CA 1
ATOM 1414 C C . ASN A 1 176 ? 7.379 33.062 18.5 1 98.12 176 ASN A C 1
ATOM 1416 O O . ASN A 1 176 ? 8.344 33.625 18 1 98.12 176 ASN A O 1
ATOM 1420 N N . GLU A 1 177 ? 7.398 32.688 19.703 1 98.12 177 GLU A N 1
ATOM 1421 C CA . GLU A 1 177 ? 8.5 33.031 20.594 1 98.12 177 GLU A CA 1
ATOM 1422 C C . GLU A 1 177 ? 9.578 31.938 20.562 1 98.12 177 GLU A C 1
ATOM 1424 O O . GLU A 1 177 ? 10.617 32.062 21.219 1 98.12 177 GLU A O 1
ATOM 1429 N N . TYR A 1 178 ? 9.414 30.922 19.781 1 98.44 178 TYR A N 1
ATOM 1430 C CA . TYR A 1 178 ? 10.289 29.75 19.891 1 98.44 178 TYR A CA 1
ATOM 1431 C C . TYR A 1 178 ? 11.391 29.812 18.844 1 98.44 178 TYR A C 1
ATOM 1433 O O . TYR A 1 178 ? 12.57 29.594 19.172 1 98.44 178 TYR A O 1
ATOM 1441 N N . PHE A 1 179 ? 11.117 30.078 17.625 1 98.62 179 PHE A N 1
ATOM 1442 C CA . PHE A 1 179 ? 12.133 30.141 16.578 1 98.62 179 PHE A CA 1
ATOM 1443 C C . PHE A 1 179 ? 11.781 31.203 15.539 1 98.62 179 PHE A C 1
ATOM 1445 O O . PHE A 1 179 ? 10.656 31.719 15.531 1 98.62 179 PHE A O 1
ATOM 1452 N N . SER A 1 180 ? 12.742 31.547 14.656 1 98.5 180 SER A N 1
ATOM 1453 C CA . SER A 1 180 ? 12.562 32.656 13.719 1 98.5 180 SER A CA 1
ATOM 1454 C C . SER A 1 180 ? 12.148 32.125 12.344 1 98.5 180 SER A C 1
ATOM 1456 O O . SER A 1 180 ? 11.711 32.906 11.492 1 98.5 180 SER A O 1
ATOM 1458 N N . ASN A 1 181 ? 12.234 30.812 12.102 1 98.06 181 ASN A N 1
ATOM 1459 C CA . ASN A 1 181 ? 11.797 30.25 10.82 1 98.06 181 ASN A CA 1
ATOM 1460 C C . ASN A 1 181 ? 10.312 30.516 10.578 1 98.06 181 ASN A C 1
ATOM 1462 O O . ASN A 1 181 ? 9.492 30.391 11.492 1 98.06 181 ASN A O 1
ATOM 1466 N N . THR A 1 182 ? 9.977 30.891 9.383 1 98.62 182 THR A N 1
ATOM 1467 C CA . THR A 1 182 ? 8.562 31 9.031 1 98.62 182 THR A CA 1
ATOM 1468 C C . THR A 1 182 ? 8.062 29.703 8.398 1 98.62 182 THR A C 1
ATOM 1470 O O . THR A 1 182 ? 6.863 29.422 8.398 1 98.62 182 THR A O 1
ATOM 1473 N N . ILE A 1 183 ? 9.008 29 7.797 1 98.75 183 ILE A N 1
ATOM 1474 C CA . ILE A 1 183 ? 8.711 27.719 7.172 1 98.75 183 ILE A CA 1
ATOM 1475 C C . ILE A 1 183 ? 9.766 26.688 7.578 1 98.75 183 ILE A C 1
ATOM 1477 O O . ILE A 1 183 ? 10.969 26.969 7.527 1 98.75 183 ILE A O 1
ATOM 1481 N N . LEU A 1 184 ? 9.367 25.562 8.109 1 98.69 184 LEU A N 1
ATOM 1482 C CA . LEU A 1 184 ? 10.234 24.406 8.273 1 98.69 184 LEU A CA 1
ATOM 1483 C C . LEU A 1 184 ? 9.953 23.359 7.199 1 98.69 184 LEU A C 1
ATOM 1485 O O . LEU A 1 184 ? 8.797 23.047 6.914 1 98.69 184 LEU A O 1
ATOM 1489 N N . THR A 1 185 ? 10.992 22.797 6.602 1 98.62 185 THR A N 1
ATOM 1490 C CA . THR A 1 185 ? 10.828 21.906 5.453 1 98.62 185 THR A CA 1
ATOM 1491 C C . THR A 1 185 ? 11.531 20.578 5.684 1 98.62 185 THR A C 1
ATOM 1493 O O . THR A 1 185 ? 12.641 20.547 6.23 1 98.62 185 THR A O 1
ATOM 1496 N N . LYS A 1 186 ? 10.898 19.516 5.391 1 98.5 186 LYS A N 1
ATOM 1497 C CA . LYS A 1 186 ? 11.477 18.188 5.289 1 98.5 186 LYS A CA 1
ATOM 1498 C C . LYS A 1 186 ? 11.375 17.641 3.867 1 98.5 186 LYS A C 1
ATOM 1500 O O . LYS A 1 186 ? 10.305 17.672 3.26 1 98.5 186 LYS A O 1
ATOM 1505 N N . GLU A 1 187 ? 12.469 17.172 3.309 1 98.62 187 GLU A N 1
ATOM 1506 C CA . GLU A 1 187 ? 12.516 16.719 1.917 1 98.62 187 GLU A CA 1
ATOM 1507 C C . GLU A 1 187 ? 12.766 15.227 1.821 1 98.62 187 GLU A C 1
ATOM 1509 O O . GLU A 1 187 ? 13.57 14.672 2.584 1 98.62 187 GLU A O 1
ATOM 1514 N N . PHE A 1 188 ? 12.148 14.586 0.885 1 98.44 188 PHE A N 1
ATOM 1515 C CA . PHE A 1 188 ? 12.289 13.164 0.632 1 98.44 188 PHE A CA 1
ATOM 1516 C C . PHE A 1 188 ? 12.547 12.898 -0.845 1 98.44 188 PHE A C 1
ATOM 1518 O O . PHE A 1 188 ? 11.953 13.539 -1.712 1 98.44 188 PHE A O 1
ATOM 1525 N N . LYS A 1 189 ? 13.422 12 -1.127 1 98.12 189 LYS A N 1
ATOM 1526 C CA . LYS A 1 189 ? 13.68 11.555 -2.49 1 98.12 189 LYS A CA 1
ATOM 1527 C C . LYS A 1 189 ? 13.188 10.125 -2.701 1 98.12 189 LYS A C 1
ATOM 1529 O O . LYS A 1 189 ? 13.328 9.273 -1.818 1 98.12 189 LYS A O 1
ATOM 1534 N N . LEU A 1 190 ? 12.664 9.82 -3.928 1 97.12 190 LEU A N 1
ATOM 1535 C CA . LEU A 1 190 ? 12.062 8.523 -4.238 1 97.12 190 LEU A CA 1
ATOM 1536 C C . LEU A 1 190 ? 12.844 7.809 -5.332 1 97.12 190 LEU A C 1
ATOM 1538 O O . LEU A 1 190 ? 13.305 8.438 -6.285 1 97.12 190 LEU A O 1
ATOM 1542 N N . LYS A 1 191 ? 13.062 6.574 -5.094 1 95.5 191 LYS A N 1
ATOM 1543 C CA . LYS A 1 191 ? 13.469 5.664 -6.16 1 95.5 191 LYS A CA 1
ATOM 1544 C C . LYS A 1 191 ? 12.258 5.062 -6.867 1 95.5 191 LYS A C 1
ATOM 1546 O O . LYS A 1 191 ? 11.391 4.469 -6.227 1 95.5 191 LYS A O 1
ATOM 1551 N N . LEU A 1 192 ? 12.18 5.184 -8.227 1 95.94 192 LEU A N 1
ATOM 1552 C CA . LEU A 1 192 ? 10.977 4.805 -8.953 1 95.94 192 LEU A CA 1
ATOM 1553 C C . LEU A 1 192 ? 11.234 3.584 -9.836 1 95.94 192 LEU A C 1
ATOM 1555 O O . LEU A 1 192 ? 10.32 3.082 -10.492 1 95.94 192 LEU A O 1
ATOM 1559 N N . ALA A 1 193 ? 12.516 3.133 -9.859 1 95.38 193 ALA A N 1
ATOM 1560 C CA . ALA A 1 193 ? 12.883 2.006 -10.711 1 95.38 193 ALA A CA 1
ATOM 1561 C C . ALA A 1 193 ? 14.023 1.202 -10.094 1 95.38 193 ALA A C 1
ATOM 1563 O O . ALA A 1 193 ? 14.766 1.712 -9.258 1 95.38 193 ALA A O 1
ATOM 1564 N N . PRO A 1 194 ? 14.086 -0.081 -10.484 1 94.25 194 PRO A N 1
ATOM 1565 C CA . PRO A 1 194 ? 15.258 -0.847 -10.047 1 94.25 194 PRO A CA 1
ATOM 1566 C C . PRO A 1 194 ? 16.562 -0.328 -10.648 1 94.25 194 PRO A C 1
ATOM 1568 O O . PRO A 1 194 ? 16.547 0.474 -11.586 1 94.25 194 PRO A O 1
ATOM 1571 N N . THR A 1 195 ? 17.641 -0.715 -9.969 1 91.62 195 THR A N 1
ATOM 1572 C CA . THR A 1 195 ? 18.969 -0.404 -10.516 1 91.62 195 THR A CA 1
ATOM 1573 C C . THR A 1 195 ? 19.594 -1.644 -11.141 1 91.62 195 THR A C 1
ATOM 1575 O O . THR A 1 195 ? 19.203 -2.77 -10.836 1 91.62 195 THR A O 1
ATOM 1578 N N . ASP A 1 196 ? 20.547 -1.43 -12.008 1 90.56 196 ASP A N 1
ATOM 1579 C CA . ASP A 1 196 ? 21.234 -2.549 -12.633 1 90.56 196 ASP A CA 1
ATOM 1580 C C . ASP A 1 196 ? 22 -3.369 -11.602 1 90.56 196 ASP A C 1
ATOM 1582 O O . ASP A 1 196 ? 22.203 -4.574 -11.781 1 90.56 196 ASP A O 1
ATOM 1586 N N . GLU A 1 197 ? 22.375 -2.73 -10.539 1 87 197 GLU A N 1
ATOM 1587 C CA . GLU A 1 197 ? 23.156 -3.404 -9.5 1 87 197 GLU A CA 1
ATOM 1588 C C . GLU A 1 197 ? 22.266 -4.305 -8.648 1 87 197 GLU A C 1
ATOM 1590 O O . GLU A 1 197 ? 22.719 -5.316 -8.117 1 87 197 GLU A O 1
ATOM 1595 N N . ASP A 1 198 ? 21.062 -3.945 -8.57 1 87.88 198 ASP A N 1
ATOM 1596 C CA . ASP A 1 198 ? 20.109 -4.699 -7.77 1 87.88 198 ASP A CA 1
ATOM 1597 C C . ASP A 1 198 ? 18.75 -4.766 -8.453 1 87.88 198 ASP A C 1
ATOM 1599 O O . ASP A 1 198 ? 17.766 -4.195 -7.961 1 87.88 198 ASP A O 1
ATOM 1603 N N . PRO A 1 199 ? 18.719 -5.566 -9.461 1 92.62 199 PRO A N 1
ATOM 1604 C CA . PRO A 1 199 ? 17.531 -5.527 -10.312 1 92.62 199 PRO A CA 1
ATOM 1605 C C . PRO A 1 199 ? 16.328 -6.254 -9.688 1 92.62 199 PRO A C 1
ATOM 1607 O O . PRO A 1 199 ? 15.195 -6.059 -10.117 1 92.62 199 PRO A O 1
ATOM 1610 N N . PHE A 1 200 ? 16.531 -7.094 -8.625 1 94 200 PHE A N 1
ATOM 1611 C CA . PHE A 1 200 ? 15.461 -7.945 -8.133 1 94 200 PHE A CA 1
ATOM 1612 C C . PHE A 1 200 ? 14.852 -7.375 -6.852 1 94 200 PHE A C 1
ATOM 1614 O O . PHE A 1 200 ? 13.859 -7.898 -6.34 1 94 200 PHE A O 1
ATOM 1621 N N . ASN A 1 201 ? 15.523 -6.336 -6.367 1 87.31 201 ASN A N 1
ATOM 1622 C CA . ASN A 1 201 ? 15.039 -5.727 -5.137 1 87.31 201 ASN A CA 1
ATOM 1623 C C . ASN A 1 201 ? 14.258 -4.449 -5.41 1 87.31 201 ASN A C 1
ATOM 1625 O O . ASN A 1 201 ? 14.711 -3.354 -5.074 1 87.31 201 ASN A O 1
ATOM 1629 N N . PHE A 1 202 ? 13.148 -4.594 -5.992 1 89.06 202 PHE A N 1
ATOM 1630 C CA . PHE A 1 202 ? 12.289 -3.455 -6.289 1 89.06 202 PHE A CA 1
ATOM 1631 C C . PHE A 1 202 ? 10.82 -3.826 -6.109 1 89.06 202 PHE A C 1
ATOM 1633 O O . PHE A 1 202 ? 10.305 -4.703 -6.809 1 89.06 202 PHE A O 1
ATOM 1640 N N . ASP A 1 203 ? 10.164 -3.199 -5.195 1 86.69 203 ASP A N 1
ATOM 1641 C CA . ASP A 1 203 ? 8.773 -3.49 -4.887 1 86.69 203 ASP A CA 1
ATOM 1642 C C . ASP A 1 203 ? 7.891 -2.268 -5.129 1 86.69 203 ASP A C 1
ATOM 1644 O O . ASP A 1 203 ? 6.727 -2.246 -4.723 1 86.69 203 ASP A O 1
ATOM 1648 N N . GLY A 1 204 ? 8.414 -1.287 -5.797 1 91.56 204 GLY A N 1
ATOM 1649 C CA . GLY A 1 204 ? 7.723 -0.027 -6.008 1 91.56 204 GLY A CA 1
ATOM 1650 C C . GLY A 1 204 ? 8.492 1.173 -5.492 1 91.56 204 GLY A C 1
ATOM 1651 O O . GLY A 1 204 ? 9.641 1.04 -5.066 1 91.56 204 GLY A O 1
ATOM 1652 N N . PRO A 1 205 ? 7.797 2.293 -5.605 1 94.44 205 PRO A N 1
ATOM 1653 C CA . PRO A 1 205 ? 8.453 3.523 -5.156 1 94.44 205 PRO A CA 1
ATOM 1654 C C . PRO A 1 205 ? 8.891 3.457 -3.693 1 94.44 205 PRO A C 1
ATOM 1656 O O . PRO A 1 205 ? 8.141 2.967 -2.844 1 94.44 205 PRO A O 1
ATOM 1659 N N . GLU A 1 206 ? 10.102 3.922 -3.447 1 93.5 206 GLU A N 1
ATOM 1660 C CA . GLU A 1 206 ? 10.672 3.885 -2.102 1 93.5 206 GLU A CA 1
ATOM 1661 C C . GLU A 1 206 ? 11.438 5.168 -1.79 1 93.5 206 GLU A C 1
ATOM 1663 O O . GLU A 1 206 ? 12.133 5.703 -2.652 1 93.5 206 GLU A O 1
ATOM 1668 N N . ILE A 1 207 ? 11.266 5.586 -0.566 1 95.94 207 ILE A N 1
ATOM 1669 C CA . ILE A 1 207 ? 12.07 6.719 -0.118 1 95.94 207 ILE A CA 1
ATOM 1670 C C . ILE A 1 207 ? 13.516 6.277 0.091 1 95.94 207 ILE A C 1
ATOM 1672 O O . ILE A 1 207 ? 13.781 5.305 0.806 1 95.94 207 ILE A O 1
ATOM 1676 N N . VAL A 1 208 ? 14.469 7.035 -0.57 1 95 208 VAL A N 1
ATOM 1677 C CA . VAL A 1 208 ? 15.859 6.586 -0.525 1 95 208 VAL A CA 1
ATOM 1678 C C . VAL A 1 208 ? 16.75 7.695 0.045 1 95 208 VAL A C 1
ATOM 1680 O O . VAL A 1 208 ? 17.953 7.512 0.213 1 95 208 VAL A O 1
ATOM 1683 N N . ALA A 1 209 ? 16.172 8.812 0.313 1 96.19 209 ALA A N 1
ATOM 1684 C CA . ALA A 1 209 ? 16.906 9.906 0.943 1 96.19 209 ALA A CA 1
ATOM 1685 C C . ALA A 1 209 ? 15.945 10.875 1.639 1 96.19 209 ALA A C 1
ATOM 1687 O O . ALA A 1 209 ? 14.773 10.977 1.267 1 96.19 209 ALA A O 1
ATOM 1688 N N . MET A 1 210 ? 16.438 11.523 2.617 1 96.81 210 MET A N 1
ATOM 1689 C CA . MET A 1 210 ? 15.672 12.57 3.299 1 96.81 210 MET A CA 1
ATOM 1690 C C . MET A 1 210 ? 16.594 13.633 3.867 1 96.81 210 MET A C 1
ATOM 1692 O O . MET A 1 210 ? 17.75 13.352 4.184 1 96.81 210 MET A O 1
ATOM 1696 N N . LYS A 1 211 ? 16.094 14.797 3.914 1 96.88 211 LYS A N 1
ATOM 1697 C CA . LYS A 1 211 ? 16.828 15.953 4.398 1 96.88 211 LYS A CA 1
ATOM 1698 C C . LYS A 1 211 ? 15.922 16.922 5.148 1 96.88 211 LYS A C 1
ATOM 1700 O O . LYS A 1 211 ? 14.852 17.281 4.652 1 96.88 211 LYS A O 1
ATOM 1705 N N . GLY A 1 212 ? 16.328 17.234 6.383 1 96.75 212 GLY A N 1
ATOM 1706 C CA . GLY A 1 212 ? 15.609 18.234 7.148 1 96.75 212 GLY A CA 1
ATOM 1707 C C . GLY A 1 212 ? 16.188 19.625 7.008 1 96.75 212 GLY A C 1
ATOM 1708 O O . GLY A 1 212 ? 16.719 19.969 5.953 1 96.75 212 GLY A O 1
ATOM 1709 N N . MET A 1 213 ? 15.891 20.406 7.969 1 96.5 213 MET A N 1
ATOM 1710 C CA . MET A 1 213 ? 16.359 21.781 7.965 1 96.5 213 MET A CA 1
ATOM 1711 C C . MET A 1 213 ? 16.656 22.266 9.383 1 96.5 213 MET A C 1
ATOM 1713 O O . MET A 1 213 ? 16.047 21.797 10.344 1 96.5 213 MET A O 1
ATOM 1717 N N . LYS A 1 214 ? 17.609 23.172 9.438 1 97 214 LYS A N 1
ATOM 1718 C CA . LYS A 1 214 ? 17.969 23.75 10.734 1 97 214 LYS A CA 1
ATOM 1719 C C . LYS A 1 214 ? 16.859 24.641 11.266 1 97 214 LYS A C 1
ATOM 1721 O O . LYS A 1 214 ? 16.312 25.469 10.539 1 97 214 LYS A O 1
ATOM 1726 N N . ILE A 1 215 ? 16.484 24.391 12.523 1 98.38 215 ILE A N 1
ATOM 1727 C CA . ILE A 1 215 ? 15.555 25.281 13.203 1 98.38 215 ILE A CA 1
ATOM 1728 C C . ILE A 1 215 ? 16.344 26.391 13.914 1 98.38 215 ILE A C 1
ATOM 1730 O O . ILE A 1 215 ? 17.297 26.109 14.648 1 98.38 215 ILE A O 1
ATOM 1734 N N . ASP A 1 216 ? 16.016 27.625 13.688 1 98.25 216 ASP A N 1
ATOM 1735 C CA . ASP A 1 216 ? 16.656 28.781 14.32 1 98.25 216 ASP A CA 1
ATOM 1736 C C . ASP A 1 216 ? 15.961 29.141 15.625 1 98.25 216 ASP A C 1
ATOM 1738 O O . ASP A 1 216 ? 15.289 30.172 15.711 1 98.25 216 ASP A O 1
ATOM 1742 N N . TRP A 1 217 ? 16.281 28.359 16.625 1 98.38 217 TRP A N 1
ATOM 1743 C CA . TRP A 1 217 ? 15.688 28.594 17.938 1 98.38 217 TRP A CA 1
ATOM 1744 C C . TRP A 1 217 ? 16.109 29.953 18.484 1 98.38 217 TRP A C 1
ATOM 1746 O O . TRP A 1 217 ? 17.266 30.344 18.375 1 98.38 217 TRP A O 1
ATOM 1756 N N . LYS A 1 218 ? 15.195 30.672 19.078 1 98 218 LYS A N 1
ATOM 1757 C CA . LYS A 1 218 ? 15.469 32.031 19.547 1 98 218 LYS A CA 1
ATOM 1758 C C . LYS A 1 218 ? 16.344 32 20.797 1 98 218 LYS A C 1
ATOM 1760 O O . LYS A 1 218 ? 17.094 32.969 21.062 1 98 218 LYS A O 1
ATOM 1765 N N . SER A 1 219 ? 16.203 30.984 21.656 1 96.19 219 SER A N 1
ATOM 1766 C CA . SER A 1 219 ? 17.078 30.734 22.797 1 96.19 219 SER A CA 1
ATOM 1767 C C . SER A 1 219 ? 17.125 29.25 23.141 1 96.19 219 SER A C 1
ATOM 1769 O O . SER A 1 219 ? 16.328 28.469 22.641 1 96.19 219 SER A O 1
ATOM 1771 N N . ASP A 1 220 ? 18.031 28.859 24 1 93.06 220 ASP A N 1
ATOM 1772 C CA . ASP A 1 220 ? 18.203 27.453 24.406 1 93.06 220 ASP A CA 1
ATOM 1773 C C . ASP A 1 220 ? 16.969 26.953 25.141 1 93.06 220 ASP A C 1
ATOM 1775 O O . ASP A 1 220 ? 16.578 25.797 25.016 1 93.06 220 ASP A O 1
ATOM 1779 N N . ASP A 1 221 ? 16.438 27.844 25.844 1 93.75 221 ASP A N 1
ATOM 1780 C CA . ASP A 1 221 ? 15.305 27.453 26.672 1 93.75 221 ASP A CA 1
ATOM 1781 C C . ASP A 1 221 ? 14.047 27.281 25.828 1 93.75 221 ASP A C 1
ATOM 1783 O O . ASP A 1 221 ? 13.062 26.688 26.281 1 93.75 221 ASP A O 1
ATOM 1787 N N . LYS A 1 222 ? 14.078 27.781 24.578 1 96.75 222 LYS A N 1
ATOM 1788 C CA . LYS A 1 222 ? 12.945 27.641 23.656 1 96.75 222 LYS A CA 1
ATOM 1789 C C . LYS A 1 222 ? 13.086 26.391 22.797 1 96.75 222 LYS A C 1
ATOM 1791 O O . LYS A 1 222 ? 12.133 25.984 22.125 1 96.75 222 LYS A O 1
ATOM 1796 N N . ASN A 1 223 ? 14.273 25.828 22.812 1 97.19 223 ASN A N 1
ATOM 1797 C CA . ASN A 1 223 ? 14.523 24.609 22.047 1 97.19 223 ASN A CA 1
ATOM 1798 C C . ASN A 1 223 ? 13.93 23.391 22.75 1 97.19 223 ASN A C 1
ATOM 1800 O O . ASN A 1 223 ? 14.531 22.844 23.672 1 97.19 223 ASN A O 1
ATOM 1804 N N . VAL A 1 224 ? 12.812 22.906 22.219 1 96.94 224 VAL A N 1
ATOM 1805 C CA . VAL A 1 224 ? 12.062 21.844 22.906 1 96.94 224 VAL A CA 1
ATOM 1806 C C . VAL A 1 224 ? 12.68 20.484 22.594 1 96.94 224 VAL A C 1
ATOM 1808 O O . VAL A 1 224 ? 12.266 19.469 23.141 1 96.94 224 VAL A O 1
ATOM 1811 N N . THR A 1 225 ? 13.656 20.422 21.672 1 95.88 225 THR A N 1
ATOM 1812 C CA . THR A 1 225 ? 14.305 19.172 21.312 1 95.88 225 THR A CA 1
ATOM 1813 C C . THR A 1 225 ? 15.445 18.844 22.266 1 95.88 225 THR A C 1
ATOM 1815 O O . THR A 1 225 ? 16.078 17.797 22.172 1 95.88 225 THR A O 1
ATOM 1818 N N . GLN A 1 226 ? 15.727 19.719 23.234 1 94.75 226 GLN A N 1
ATOM 1819 C CA . GLN A 1 226 ? 16.812 19.562 24.188 1 94.75 226 GLN A CA 1
ATOM 1820 C C . GLN A 1 226 ? 16.391 19.969 25.594 1 94.75 226 GLN A C 1
ATOM 1822 O O . GLN A 1 226 ? 15.484 20.797 25.75 1 94.75 226 GLN A O 1
ATOM 1827 N N . ARG A 1 227 ? 16.953 19.281 26.562 1 92.5 227 ARG A N 1
ATOM 1828 C CA . ARG A 1 227 ? 16.75 19.672 27.953 1 92.5 227 ARG A CA 1
ATOM 1829 C C . ARG A 1 227 ? 18.078 19.734 28.703 1 92.5 227 ARG A C 1
ATOM 1831 O O . ARG A 1 227 ? 18.984 18.953 28.422 1 92.5 227 ARG A O 1
ATOM 1838 N N . LYS A 1 228 ? 18.172 20.656 29.594 1 89.12 228 LYS A N 1
ATOM 1839 C CA . LYS A 1 228 ? 19.344 20.781 30.438 1 89.12 228 LYS A CA 1
ATOM 1840 C C . LYS A 1 228 ? 19.188 19.969 31.734 1 89.12 228 LYS A C 1
ATOM 1842 O O . LYS A 1 228 ? 18.156 20.031 32.375 1 89.12 228 LYS A O 1
ATOM 1847 N N . ILE A 1 229 ? 20.125 19.078 31.891 1 88.31 229 ILE A N 1
ATOM 1848 C CA . ILE A 1 229 ? 20.156 18.312 33.156 1 88.31 229 ILE A CA 1
ATOM 1849 C C . ILE A 1 229 ? 21.375 18.734 33.969 1 88.31 229 ILE A C 1
ATOM 1851 O O . ILE A 1 229 ? 22.484 18.797 33.469 1 88.31 229 ILE A O 1
ATOM 1855 N N . SER A 1 230 ? 21.062 19.188 35.156 1 83.94 230 SER A N 1
ATOM 1856 C CA . SER A 1 230 ? 22.141 19.562 36.094 1 83.94 230 SER A CA 1
ATOM 1857 C C . SER A 1 230 ? 22.516 18.422 37 1 83.94 230 SER A C 1
ATOM 1859 O O . SER A 1 230 ? 21.625 17.75 37.562 1 83.94 230 SER A O 1
ATOM 1861 N N . LYS A 1 231 ? 23.75 17.953 36.844 1 78.75 231 LYS A N 1
ATOM 1862 C CA . LYS A 1 231 ? 24.25 16.922 37.75 1 78.75 231 LYS A CA 1
ATOM 1863 C C . LYS A 1 231 ? 25.297 17.5 38.719 1 78.75 231 LYS A C 1
ATOM 1865 O O . LYS A 1 231 ? 26.188 18.234 38.281 1 78.75 231 LYS A O 1
ATOM 1870 N N . LYS A 1 232 ? 25.125 17.266 40.094 1 81.44 232 LYS A N 1
ATOM 1871 C CA . LYS A 1 232 ? 26.094 17.656 41.094 1 81.44 232 LYS A CA 1
ATOM 1872 C C . LYS A 1 232 ? 27.25 16.641 41.188 1 81.44 232 LYS A C 1
ATOM 1874 O O . LYS A 1 232 ? 27.016 15.438 41.312 1 81.44 232 LYS A O 1
ATOM 1879 N N . GLN A 1 233 ? 28.375 17.172 40.75 1 80.38 233 GLN A N 1
ATOM 1880 C CA . GLN A 1 233 ? 29.562 16.328 40.875 1 80.38 233 GLN A CA 1
ATOM 1881 C C . GLN A 1 233 ? 30.406 16.734 42.094 1 80.38 233 GLN A C 1
ATOM 1883 O O . GLN A 1 233 ? 30.766 17.906 42.25 1 80.38 233 GLN A O 1
ATOM 1888 N N . LYS A 1 234 ? 30.594 15.805 43 1 82.56 234 LYS A N 1
ATOM 1889 C CA . LYS A 1 234 ? 31.391 16.031 44.219 1 82.56 234 LYS A CA 1
ATOM 1890 C C . LYS A 1 234 ? 32.812 15.531 44 1 82.56 234 LYS A C 1
ATOM 1892 O O . LYS A 1 234 ? 33.031 14.391 43.594 1 82.56 234 LYS A O 1
ATOM 1897 N N . ASN A 1 235 ? 33.656 16.469 44.219 1 82.38 235 ASN A N 1
ATOM 1898 C CA . ASN A 1 235 ? 35.031 16.047 44.219 1 82.38 235 ASN A CA 1
ATOM 1899 C C . ASN A 1 235 ? 35.344 15.109 45.375 1 82.38 235 ASN A C 1
ATOM 1901 O O . ASN A 1 235 ? 35.188 15.477 46.562 1 82.38 235 ASN A O 1
ATOM 1905 N N . LYS A 1 236 ? 35.625 13.859 44.969 1 74.81 236 LYS A N 1
ATOM 1906 C CA . LYS A 1 236 ? 35.875 12.836 46 1 74.81 236 LYS A CA 1
ATOM 1907 C C . LYS A 1 236 ? 36.969 13.266 46.938 1 74.81 236 LYS A C 1
ATOM 1909 O O . LYS A 1 236 ? 36.969 12.93 48.125 1 74.81 236 LYS A O 1
ATOM 1914 N N . LYS A 1 237 ? 37.938 14.047 46.5 1 76.44 237 LYS A N 1
ATOM 1915 C CA . LYS A 1 237 ? 39.156 14.367 47.281 1 76.44 237 LYS A CA 1
ATOM 1916 C C . LYS A 1 237 ? 38.938 15.641 48.125 1 76.44 237 LYS A C 1
ATOM 1918 O O . LYS A 1 237 ? 39.344 15.703 49.281 1 76.44 237 LYS A O 1
ATOM 1923 N N . THR A 1 238 ? 38.344 16.594 47.5 1 85.25 238 THR A N 1
ATOM 1924 C CA . THR A 1 238 ? 38.25 17.891 48.156 1 85.25 238 THR A CA 1
ATOM 1925 C C . THR A 1 238 ? 36.875 18.109 48.781 1 85.25 238 THR A C 1
ATOM 1927 O O . THR A 1 238 ? 36.688 19 49.625 1 85.25 238 THR A O 1
ATOM 1930 N N . GLY A 1 239 ? 36.062 17.281 48.438 1 78.69 239 GLY A N 1
ATOM 1931 C CA . GLY A 1 239 ? 34.719 17.391 49 1 78.69 239 GLY A CA 1
ATOM 1932 C C . GLY A 1 239 ? 33.906 18.5 48.344 1 78.69 239 GLY A C 1
ATOM 1933 O O . GLY A 1 239 ? 32.75 18.719 48.719 1 78.69 239 GLY A O 1
ATOM 1934 N N . THR A 1 240 ? 34.469 19.234 47.438 1 81 240 THR A N 1
ATOM 1935 C CA . THR A 1 240 ? 33.781 20.344 46.781 1 81 240 THR A CA 1
ATOM 1936 C C . THR A 1 240 ? 32.812 19.828 45.719 1 81 240 THR A C 1
ATOM 1938 O O . THR A 1 240 ? 33.156 18.891 44.969 1 81 240 THR A O 1
ATOM 1941 N N . THR A 1 241 ? 31.531 20.375 45.75 1 85 241 THR A N 1
ATOM 1942 C CA . THR A 1 241 ? 30.516 19.969 44.781 1 85 241 THR A CA 1
ATOM 1943 C C . THR A 1 241 ? 30.406 20.969 43.656 1 85 241 THR A C 1
ATOM 1945 O O . THR A 1 241 ? 30.297 22.188 43.875 1 85 241 THR A O 1
ATOM 1948 N N . ARG A 1 242 ? 30.703 20.5 42.375 1 85.44 242 ARG A N 1
ATOM 1949 C CA . ARG A 1 242 ? 30.453 21.328 41.188 1 85.44 242 ARG A CA 1
ATOM 1950 C C . ARG A 1 242 ? 29.234 20.844 40.406 1 85.44 242 ARG A C 1
ATOM 1952 O O . ARG A 1 242 ? 28.969 19.641 40.344 1 85.44 242 ARG A O 1
ATOM 1959 N N . THR A 1 243 ? 28.359 21.859 40.031 1 85.62 243 THR A N 1
ATOM 1960 C CA . THR A 1 243 ? 27.188 21.531 39.219 1 85.62 243 THR A CA 1
ATOM 1961 C C . THR A 1 243 ? 27.516 21.531 37.719 1 85.62 243 THR A C 1
ATOM 1963 O O . THR A 1 243 ? 27.984 22.547 37.188 1 85.62 243 THR A O 1
ATOM 1966 N N . VAL A 1 244 ? 27.578 20.328 37.156 1 86.25 244 VAL A N 1
ATOM 1967 C CA . VAL A 1 244 ? 27.797 20.234 35.719 1 86.25 244 VAL A CA 1
ATOM 1968 C C . VAL A 1 244 ? 26.453 20.156 34.969 1 86.25 244 VAL A C 1
ATOM 1970 O O . VAL A 1 244 ? 25.578 19.375 35.375 1 86.25 244 VAL A O 1
ATOM 1973 N N . THR A 1 245 ? 26.203 21.141 34.031 1 85.69 245 THR A N 1
ATOM 1974 C CA . THR A 1 245 ? 24.984 21.141 33.25 1 85.69 245 THR A CA 1
ATOM 1975 C C . THR A 1 245 ? 25.203 20.422 31.906 1 85.69 245 THR 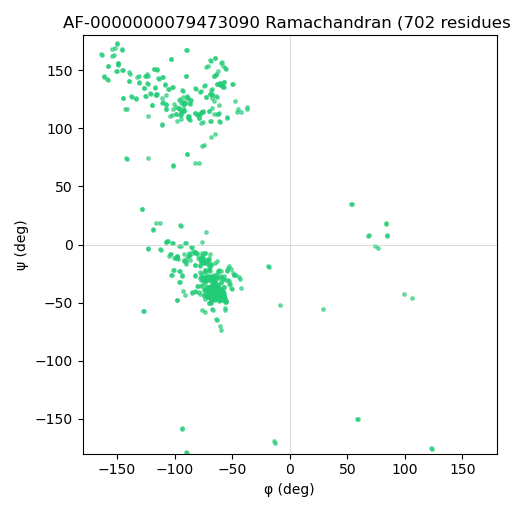A C 1
ATOM 1977 O O . THR A 1 245 ? 26.172 20.719 31.203 1 85.69 245 THR A O 1
ATOM 1980 N N . LYS A 1 246 ? 24.547 19.328 31.703 1 88.81 246 LYS A N 1
ATOM 1981 C CA . LYS A 1 246 ? 24.625 18.609 30.422 1 88.81 246 LYS A CA 1
ATOM 1982 C C . LYS A 1 246 ? 23.312 18.75 29.641 1 88.81 246 LYS A C 1
ATOM 1984 O O . LYS A 1 246 ? 22.234 18.734 30.219 1 88.81 246 LYS A O 1
ATOM 1989 N N . THR A 1 247 ? 23.453 18.984 28.25 1 90.06 247 THR A N 1
ATOM 1990 C CA . THR A 1 247 ? 22.297 19.047 27.359 1 90.06 247 THR A CA 1
ATOM 1991 C C . THR A 1 247 ? 21.984 17.672 26.75 1 90.06 247 THR A C 1
ATOM 1993 O O . THR A 1 247 ? 22.875 17.016 26.203 1 90.06 247 THR A O 1
ATOM 1996 N N . VAL A 1 248 ? 20.766 17.234 27.031 1 91.31 248 VAL A N 1
ATOM 1997 C CA . VAL A 1 248 ? 20.375 15.938 26.484 1 91.31 248 VAL A CA 1
ATOM 1998 C C . VAL A 1 248 ? 19.234 16.109 25.484 1 91.31 248 VAL A C 1
ATOM 2000 O O . VAL A 1 248 ? 18.391 17 25.641 1 91.31 248 VAL A O 1
ATOM 2003 N N . GLN A 1 249 ? 19.25 15.156 24.547 1 90.31 249 GLN A N 1
ATOM 2004 C CA . GLN A 1 249 ? 18.188 15.18 23.562 1 90.31 249 GLN A CA 1
ATOM 2005 C C . GLN A 1 249 ? 16.859 14.695 24.156 1 90.31 249 GLN A C 1
ATOM 2007 O O . GLN A 1 249 ? 16.844 13.734 24.938 1 90.31 249 GLN A O 1
ATOM 2012 N N . THR A 1 250 ? 15.773 15.414 23.828 1 91.19 250 THR A N 1
ATOM 2013 C CA . THR A 1 250 ? 14.445 15.055 24.297 1 91.19 250 THR A CA 1
ATOM 2014 C C . THR A 1 250 ? 13.523 14.734 23.125 1 91.19 250 THR A C 1
ATOM 2016 O O . THR A 1 250 ? 13.734 15.211 22.016 1 91.19 250 THR A O 1
ATOM 2019 N N . ASP A 1 251 ? 12.508 13.805 23.438 1 91.12 251 ASP A N 1
ATOM 2020 C CA . ASP A 1 251 ? 11.516 13.484 22.406 1 91.12 251 ASP A CA 1
ATOM 2021 C C . ASP A 1 251 ? 10.688 14.719 22.047 1 91.12 251 ASP A C 1
ATOM 2023 O O . ASP A 1 251 ? 10.219 15.445 22.938 1 91.12 251 ASP A O 1
ATOM 2027 N N . SER A 1 252 ? 10.594 15.047 20.797 1 95.19 252 SER A N 1
ATOM 2028 C CA . SER A 1 252 ? 9.883 16.188 20.25 1 95.19 252 SER A CA 1
ATOM 2029 C C . SER A 1 252 ? 9.547 15.977 18.781 1 95.19 252 SER A C 1
ATOM 2031 O O . SER A 1 252 ? 10.352 15.43 18.016 1 95.19 252 SER A O 1
ATOM 2033 N N . PHE A 1 253 ? 8.359 16.438 18.359 1 95.5 253 PHE A N 1
ATOM 2034 C CA . PHE A 1 253 ? 7.992 16.438 16.953 1 95.5 253 PHE A CA 1
ATOM 2035 C C . PHE A 1 253 ? 9.055 17.125 16.125 1 95.5 253 PHE A C 1
ATOM 2037 O O . PHE A 1 253 ? 9.328 16.719 14.984 1 95.5 253 PHE A O 1
ATOM 2044 N N . PHE A 1 254 ? 9.672 18.109 16.656 1 97.38 254 PHE A N 1
ATOM 2045 C CA . PHE A 1 254 ? 10.555 18.984 15.898 1 97.38 254 PHE A CA 1
ATOM 2046 C C . PHE A 1 254 ? 11.883 18.312 15.602 1 97.38 254 PHE A C 1
ATOM 2048 O O . PHE A 1 254 ? 12.664 18.797 14.773 1 97.38 254 PHE A O 1
ATOM 2055 N N . ASN A 1 255 ? 12.188 17.156 16.234 1 94.56 255 ASN A N 1
ATOM 2056 C CA . ASN A 1 255 ? 13.328 16.359 15.82 1 94.56 255 ASN A CA 1
ATOM 2057 C C . ASN A 1 255 ? 13.211 15.898 14.367 1 94.56 255 ASN A C 1
ATOM 2059 O O . ASN A 1 255 ? 14.211 15.594 13.719 1 94.56 255 ASN A O 1
ATOM 2063 N N . PHE A 1 256 ? 12.039 15.867 13.906 1 95.94 256 PHE A N 1
ATOM 2064 C CA . PHE A 1 256 ? 11.711 15.492 12.531 1 95.94 256 PHE A CA 1
ATOM 2065 C C . PHE A 1 256 ? 12.523 16.312 11.539 1 95.94 256 PHE A C 1
ATOM 2067 O O . PHE A 1 256 ? 12.883 15.82 10.469 1 95.94 256 PHE A O 1
ATOM 2074 N N . PHE A 1 257 ? 12.859 17.547 11.883 1 97.38 257 PHE A N 1
ATOM 2075 C CA . PHE A 1 257 ? 13.547 18.453 10.977 1 97.38 257 PHE A CA 1
ATOM 2076 C C . PHE A 1 257 ? 15.055 18.422 11.203 1 97.38 257 PHE A C 1
ATOM 2078 O O . PHE A 1 257 ? 15.836 18.797 10.328 1 97.38 257 PHE A O 1
ATOM 2085 N N . SER A 1 258 ? 15.453 18.031 12.336 1 90.62 258 SER A N 1
ATOM 2086 C CA . SER A 1 258 ? 16.828 18.266 12.758 1 90.62 258 SER A CA 1
ATOM 2087 C C . SER A 1 258 ? 17.688 17.016 12.531 1 90.62 258 SER A C 1
ATOM 2089 O O . SER A 1 258 ? 18.922 17.094 12.594 1 90.62 258 SER A O 1
ATOM 2091 N N . HIS A 1 259 ? 17.125 15.922 12.211 1 86.38 259 HIS A N 1
ATOM 2092 C CA . HIS A 1 259 ? 17.906 14.711 11.984 1 86.38 259 HIS A CA 1
ATOM 2093 C C . HIS A 1 259 ? 18.844 14.875 10.789 1 86.38 259 HIS A C 1
ATOM 2095 O O . HIS A 1 259 ? 18.531 15.609 9.852 1 86.38 259 HIS A O 1
ATOM 2101 N N . PRO A 1 260 ? 19.938 14.242 10.953 1 86.31 260 PRO A N 1
ATOM 2102 C CA . PRO A 1 260 ? 20.875 14.32 9.836 1 86.31 260 PRO A CA 1
ATOM 2103 C C . PRO A 1 260 ? 20.297 13.781 8.531 1 86.31 260 PRO A C 1
ATOM 2105 O O . PRO A 1 260 ? 19.344 13 8.555 1 86.31 260 PRO A O 1
ATOM 2108 N N . GLU A 1 261 ? 20.922 14.297 7.527 1 91.06 261 GLU A N 1
ATOM 2109 C CA . GLU A 1 261 ? 20.531 13.812 6.207 1 91.06 261 GLU A CA 1
ATOM 2110 C C . GLU A 1 261 ? 20.781 12.305 6.082 1 91.06 261 GLU A C 1
ATOM 2112 O O . GLU A 1 261 ? 21.766 11.789 6.609 1 91.06 261 GLU A O 1
ATOM 2117 N N . TRP A 1 262 ? 19.859 11.656 5.48 1 91.12 262 TRP A N 1
ATOM 2118 C CA . TRP A 1 262 ? 19.969 10.219 5.234 1 91.12 262 TRP A CA 1
ATOM 2119 C C . TRP A 1 262 ? 19.906 9.914 3.744 1 91.12 262 TRP A C 1
ATOM 2121 O O . TRP A 1 262 ? 19.062 10.461 3.029 1 91.12 262 TRP A O 1
ATOM 2131 N N . ILE A 1 263 ? 20.812 9.188 3.277 1 90.19 263 ILE A N 1
ATOM 2132 C CA . ILE A 1 263 ? 20.812 8.633 1.928 1 90.19 263 ILE A CA 1
ATOM 2133 C C . ILE A 1 263 ? 20.969 7.117 1.99 1 90.19 263 ILE A C 1
ATOM 2135 O O . ILE A 1 263 ? 21.906 6.609 2.609 1 90.19 263 ILE A O 1
ATOM 2139 N N . GLU A 1 264 ? 20 6.547 1.284 1 82.94 264 GLU A N 1
ATOM 2140 C CA . GLU A 1 264 ? 20.062 5.09 1.287 1 82.94 264 GLU A CA 1
ATOM 2141 C C . GLU A 1 264 ? 21.391 4.582 0.76 1 82.94 264 GLU A C 1
ATOM 2143 O O . GLU A 1 264 ? 21.938 5.121 -0.211 1 82.94 264 GLU A O 1
ATOM 2148 N N . ASP A 1 265 ? 21.984 3.525 1.371 1 74.81 265 ASP A N 1
ATOM 2149 C CA . ASP A 1 265 ? 23.203 2.814 0.993 1 74.81 265 ASP A CA 1
ATOM 2150 C C . ASP A 1 265 ? 24.438 3.693 1.185 1 74.81 265 ASP A C 1
ATOM 2152 O O . ASP A 1 265 ? 25.5 3.396 0.65 1 74.81 265 ASP A O 1
ATOM 2156 N N . SER A 1 266 ? 24.125 4.793 1.793 1 74.81 266 SER A N 1
ATOM 2157 C CA . SER A 1 266 ? 25.312 5.59 2.094 1 74.81 266 SER A CA 1
ATOM 2158 C C . SER A 1 266 ? 26.188 4.906 3.141 1 74.81 266 SER A C 1
ATOM 2160 O O . SER A 1 266 ? 25.688 4.234 4.039 1 74.81 266 SER A O 1
ATOM 2162 N N . GLU A 1 267 ? 27.406 4.766 2.891 1 64 267 GLU A N 1
ATOM 2163 C CA . GLU A 1 267 ? 28.406 4.145 3.764 1 64 267 GLU A CA 1
ATOM 2164 C C . GLU A 1 267 ? 28.406 4.801 5.141 1 64 267 GLU A C 1
ATOM 2166 O O . GLU A 1 267 ? 28.797 4.168 6.129 1 64 267 GLU A O 1
ATOM 2171 N N . ASP A 1 268 ? 27.953 5.953 5.25 1 63.25 268 ASP A N 1
ATOM 2172 C CA . ASP A 1 268 ? 28.156 6.742 6.465 1 63.25 268 ASP A CA 1
ATOM 2173 C C . ASP A 1 268 ? 26.953 6.617 7.398 1 63.25 268 ASP A C 1
ATOM 2175 O O . ASP A 1 268 ? 26.844 7.355 8.383 1 63.25 268 ASP A O 1
ATOM 2179 N N . MET A 1 269 ? 26.109 5.566 7.145 1 63.94 269 MET A N 1
ATOM 2180 C CA . MET A 1 269 ? 24.906 5.551 7.98 1 63.94 269 MET A CA 1
ATOM 2181 C C . MET A 1 269 ? 25.219 4.988 9.359 1 63.94 269 MET A C 1
ATOM 2183 O O . MET A 1 269 ? 25.781 3.902 9.484 1 63.94 269 MET A O 1
ATOM 2187 N N . GLU A 1 270 ? 25.141 5.867 10.344 1 64.31 270 GLU A N 1
ATOM 2188 C CA . GLU A 1 270 ? 25.234 5.422 11.727 1 64.31 270 GLU A CA 1
ATOM 2189 C C . GLU A 1 270 ? 24.094 4.461 12.078 1 64.31 270 GLU A C 1
ATOM 2191 O O . GLU A 1 270 ? 22.922 4.805 11.938 1 64.31 270 GLU A O 1
ATOM 2196 N N . GLU A 1 271 ? 24.344 3.195 12.344 1 66 271 GLU A N 1
ATOM 2197 C CA . GLU A 1 271 ? 23.391 2.135 12.664 1 66 271 GLU A CA 1
ATOM 2198 C C . GLU A 1 271 ? 22.406 2.58 13.734 1 66 271 GLU A C 1
ATOM 2200 O O . GLU A 1 271 ? 21.25 2.178 13.719 1 66 271 GLU A O 1
ATOM 2205 N N . ASP A 1 272 ? 22.844 3.57 14.602 1 73.62 272 ASP A N 1
ATOM 2206 C CA . ASP A 1 272 ? 22.016 3.98 15.734 1 73.62 272 ASP A CA 1
ATOM 2207 C C . ASP A 1 272 ? 20.859 4.859 15.289 1 73.62 272 ASP A C 1
ATOM 2209 O O . ASP A 1 272 ? 19.875 5.035 16.031 1 73.62 272 ASP A O 1
ATOM 2213 N N . LEU A 1 273 ? 20.938 5.207 13.969 1 83 273 LEU A N 1
ATOM 2214 C CA . LEU A 1 273 ? 19.922 6.16 13.531 1 83 273 LEU A CA 1
ATOM 2215 C C . LEU A 1 273 ? 18.891 5.48 12.648 1 83 273 LEU A C 1
ATOM 2217 O O . LEU A 1 273 ? 17.938 6.121 12.195 1 83 273 LEU A O 1
ATOM 2221 N N . ALA A 1 274 ? 19.016 4.219 12.453 1 83.44 274 ALA A N 1
ATOM 2222 C CA . ALA A 1 274 ? 18.125 3.506 11.555 1 83.44 274 ALA A CA 1
ATOM 2223 C C . ALA A 1 274 ? 16.672 3.637 12 1 83.44 274 ALA A C 1
ATOM 2225 O O . ALA A 1 274 ? 15.773 3.875 11.188 1 83.44 274 ALA A O 1
ATOM 2226 N N . GLU A 1 275 ? 16.469 3.479 13.25 1 83.81 275 GLU A N 1
ATOM 2227 C CA . GLU A 1 275 ? 15.117 3.582 13.789 1 83.81 275 GLU A CA 1
ATOM 2228 C C . GLU A 1 275 ? 14.562 4.992 13.609 1 83.81 275 GLU A C 1
ATOM 2230 O O . GLU A 1 275 ? 13.383 5.16 13.289 1 83.81 275 GLU A O 1
ATOM 2235 N N . THR A 1 276 ? 15.461 5.938 13.844 1 87.19 276 THR A N 1
ATOM 2236 C CA . THR A 1 276 ? 15.07 7.336 13.695 1 87.19 276 THR A CA 1
ATOM 2237 C C . THR A 1 276 ? 14.688 7.645 12.25 1 87.19 276 THR A C 1
ATOM 2239 O O . THR A 1 276 ? 13.672 8.289 12 1 87.19 276 THR A O 1
ATOM 2242 N N . PHE A 1 277 ? 15.43 7.105 11.375 1 89.25 277 PHE A N 1
ATOM 2243 C CA . PHE A 1 277 ? 15.172 7.344 9.961 1 89.25 277 PHE A CA 1
ATOM 2244 C C . PHE A 1 277 ? 13.875 6.672 9.531 1 89.25 277 PHE A C 1
ATOM 2246 O O . PHE A 1 277 ? 13.094 7.246 8.766 1 89.25 277 PHE A O 1
ATOM 2253 N N . HIS A 1 278 ? 13.656 5.492 10.008 1 89.25 278 HIS A N 1
ATOM 2254 C CA . HIS A 1 278 ? 12.406 4.805 9.703 1 89.25 278 HIS A CA 1
ATOM 2255 C C . HIS A 1 278 ? 11.211 5.582 10.219 1 89.25 278 HIS A C 1
ATOM 2257 O O . HIS A 1 278 ? 10.18 5.672 9.547 1 89.25 278 HIS A O 1
ATOM 2263 N N . ALA A 1 279 ? 11.344 6.129 11.375 1 88.75 279 ALA A N 1
ATOM 2264 C CA . ALA A 1 279 ? 10.273 6.934 11.961 1 88.75 279 ALA A CA 1
ATOM 2265 C C . ALA A 1 279 ? 10 8.172 11.109 1 88.75 279 ALA A C 1
ATOM 2267 O O . ALA A 1 279 ? 8.836 8.523 10.875 1 88.75 279 ALA A O 1
ATOM 2268 N N . ASP A 1 280 ? 11.055 8.844 10.633 1 93.5 280 ASP A N 1
ATOM 2269 C CA . ASP A 1 280 ? 10.906 10.031 9.789 1 93.5 280 ASP A CA 1
ATOM 2270 C C . ASP A 1 280 ? 10.211 9.68 8.477 1 93.5 280 ASP A C 1
ATOM 2272 O O . ASP A 1 280 ? 9.352 10.43 8.008 1 93.5 280 ASP A O 1
ATOM 2276 N N . ILE A 1 281 ? 10.609 8.578 7.961 1 93.44 281 ILE A N 1
ATOM 2277 C CA . ILE A 1 281 ? 10.023 8.125 6.707 1 93.44 281 ILE A CA 1
ATOM 2278 C C . ILE A 1 281 ? 8.531 7.852 6.906 1 93.44 281 ILE A C 1
ATOM 2280 O O . ILE A 1 281 ? 7.703 8.281 6.098 1 93.44 281 ILE A O 1
ATOM 2284 N N . THR A 1 282 ? 8.211 7.195 7.977 1 91.12 282 THR A N 1
ATOM 2285 C CA . THR A 1 282 ? 6.828 6.871 8.289 1 91.12 282 THR A CA 1
ATOM 2286 C C . THR A 1 282 ? 6.008 8.141 8.492 1 91.12 282 THR A C 1
ATOM 2288 O O . THR A 1 282 ? 4.914 8.273 7.941 1 91.12 282 THR A O 1
ATOM 2291 N N . LEU A 1 283 ? 6.512 9.094 9.188 1 93.31 283 LEU A N 1
ATOM 2292 C CA . LEU A 1 283 ? 5.836 10.359 9.461 1 93.31 283 LEU A CA 1
ATOM 2293 C C . LEU A 1 283 ? 5.648 11.172 8.188 1 93.31 283 LEU A C 1
ATOM 2295 O O . LEU A 1 283 ? 4.562 11.695 7.93 1 93.31 283 LEU A O 1
ATOM 2299 N N . GLY A 1 284 ? 6.719 11.234 7.422 1 95.56 284 GLY A N 1
ATOM 2300 C CA . GLY A 1 284 ? 6.633 11.938 6.152 1 95.56 284 GLY A CA 1
ATOM 2301 C C . GLY A 1 284 ? 5.582 11.367 5.223 1 95.56 284 GLY A C 1
ATOM 2302 O O . GLY A 1 284 ? 4.789 12.117 4.641 1 95.56 284 GLY A O 1
ATOM 2303 N N . SER A 1 285 ? 5.574 10.086 5.156 1 94.12 285 SER A N 1
ATOM 2304 C CA . SER A 1 285 ? 4.586 9.414 4.32 1 94.12 285 SER A CA 1
ATOM 2305 C C . SER A 1 285 ? 3.17 9.633 4.848 1 94.12 285 SER A C 1
ATOM 2307 O O . SER A 1 285 ? 2.234 9.828 4.066 1 94.12 285 SER A O 1
ATOM 2309 N N . PHE A 1 286 ? 3.037 9.641 6.078 1 93.06 286 PHE A N 1
ATOM 2310 C CA . PHE A 1 286 ? 1.726 9.844 6.684 1 93.06 286 PHE A CA 1
ATOM 2311 C C . PHE A 1 286 ? 1.189 11.234 6.379 1 93.06 286 PHE A C 1
ATOM 2313 O O . PHE A 1 286 ? 0.038 11.383 5.965 1 93.06 286 PHE A O 1
ATOM 2320 N N . PHE A 1 287 ? 1.996 12.258 6.555 1 95.81 287 PHE A N 1
ATOM 2321 C CA . PHE A 1 287 ? 1.571 13.617 6.25 1 95.81 287 PHE A CA 1
ATOM 2322 C C . PHE A 1 287 ? 1.159 13.742 4.785 1 95.81 287 PHE A C 1
ATOM 2324 O O . PHE A 1 287 ? 0.111 14.305 4.477 1 95.81 287 PHE A O 1
ATOM 2331 N N . ARG A 1 288 ? 1.965 13.164 3.943 1 96.5 288 ARG A N 1
ATOM 2332 C CA . ARG A 1 288 ? 1.742 13.297 2.508 1 96.5 288 ARG A CA 1
ATOM 2333 C C . ARG A 1 288 ? 0.475 12.562 2.078 1 96.5 288 ARG A C 1
ATOM 2335 O O . ARG A 1 288 ? -0.328 13.102 1.312 1 96.5 288 ARG A O 1
ATOM 2342 N N . GLU A 1 289 ? 0.281 11.367 2.658 1 93.94 289 GLU A N 1
ATOM 2343 C CA . GLU A 1 289 ? -0.709 10.469 2.076 1 93.94 289 GLU A CA 1
ATOM 2344 C C . GLU A 1 289 ? -2.016 10.5 2.863 1 93.94 289 GLU A C 1
ATOM 2346 O O . GLU A 1 289 ? -3.07 10.133 2.344 1 93.94 289 GLU A O 1
ATOM 2351 N N . ARG A 1 290 ? -1.912 10.922 4.133 1 92.88 290 ARG A N 1
ATOM 2352 C CA . ARG A 1 290 ? -3.088 10.75 4.98 1 92.88 290 ARG A CA 1
ATOM 2353 C C . ARG A 1 290 ? -3.482 12.07 5.637 1 92.88 290 ARG A C 1
ATOM 2355 O O . ARG A 1 290 ? -4.551 12.617 5.355 1 92.88 290 ARG A O 1
ATOM 2362 N N . LEU A 1 291 ? -2.648 12.695 6.352 1 94.88 291 LEU A N 1
ATOM 2363 C CA . LEU A 1 291 ? -3.043 13.812 7.199 1 94.88 291 LEU A CA 1
ATOM 2364 C C . LEU A 1 291 ? -3.408 15.031 6.355 1 94.88 291 LEU A C 1
ATOM 2366 O O . LEU A 1 291 ? -4.492 15.594 6.512 1 94.88 291 LEU A O 1
ATOM 2370 N N . VAL A 1 292 ? -2.531 15.406 5.41 1 97.5 292 VAL A N 1
ATOM 2371 C CA . VAL A 1 292 ? -2.74 16.641 4.672 1 97.5 292 VAL A CA 1
ATOM 2372 C C . VAL A 1 292 ? -3.949 16.5 3.752 1 97.5 292 VAL A C 1
ATOM 2374 O O . VAL A 1 292 ? -4.84 17.359 3.746 1 97.5 292 VAL A O 1
ATOM 2377 N N . PRO A 1 293 ? -4.102 15.398 3.115 1 96.94 293 PRO A N 1
ATOM 2378 C CA . PRO A 1 293 ? -5.238 15.281 2.195 1 96.94 293 PRO A CA 1
ATOM 2379 C C . PRO A 1 293 ? -6.57 15.133 2.92 1 96.94 293 PRO A C 1
ATOM 2381 O O . PRO A 1 293 ? -7.633 15.32 2.316 1 96.94 293 PRO A O 1
ATOM 2384 N N . ARG A 1 294 ? -6.484 14.805 4.207 1 96.62 294 ARG A N 1
ATOM 2385 C CA . ARG A 1 294 ? -7.715 14.523 4.938 1 96.62 294 ARG A CA 1
ATOM 2386 C C . ARG A 1 294 ? -7.797 15.344 6.219 1 96.62 294 ARG A C 1
ATOM 2388 O O . ARG A 1 294 ? -8.367 14.891 7.215 1 96.62 294 ARG A O 1
ATOM 2395 N N . ALA A 1 295 ? -7.25 16.453 6.199 1 97.12 295 ALA A N 1
ATOM 2396 C CA . ALA A 1 295 ? -7.047 17.234 7.414 1 97.12 295 ALA A CA 1
ATOM 2397 C C . ALA A 1 295 ? -8.367 17.484 8.141 1 97.12 295 ALA A C 1
ATOM 2399 O O . ALA A 1 295 ? -8.461 17.281 9.352 1 97.12 295 ALA A O 1
ATOM 2400 N N . VAL A 1 296 ? -9.477 17.906 7.418 1 97.94 296 VAL A N 1
ATOM 2401 C CA . VAL A 1 296 ? -10.727 18.266 8.078 1 97.94 296 VAL A CA 1
ATOM 2402 C C . VAL A 1 296 ? -11.328 17.031 8.734 1 97.94 296 VAL A C 1
ATOM 2404 O O . VAL A 1 296 ? -11.992 17.125 9.773 1 97.94 296 VAL A O 1
ATOM 2407 N N . LEU A 1 297 ? -11.078 15.883 8.125 1 95.94 297 LEU A N 1
ATOM 2408 C CA . LEU A 1 297 ? -11.609 14.648 8.711 1 95.94 297 LEU A CA 1
ATOM 2409 C C . LEU A 1 297 ? -10.875 14.305 10 1 95.94 297 LEU A C 1
ATOM 2411 O O . LEU A 1 297 ? -11.469 13.75 10.93 1 95.94 297 LEU A O 1
ATOM 2415 N N . TYR A 1 298 ? -9.594 14.57 10.047 1 93.56 298 TYR A N 1
ATOM 2416 C CA . TYR A 1 298 ? -8.875 14.445 11.312 1 93.56 298 TYR A CA 1
ATOM 2417 C C . TYR A 1 298 ? -9.367 15.477 12.32 1 93.56 298 TYR A C 1
ATOM 2419 O O . TYR A 1 298 ? -9.523 15.172 13.5 1 93.56 298 TYR A O 1
ATOM 2427 N N . PHE A 1 299 ? -9.586 16.703 11.875 1 95.94 299 PHE A N 1
ATOM 2428 C CA . PHE A 1 299 ? -10.055 17.766 12.75 1 95.94 299 PHE A CA 1
ATOM 2429 C C . PHE A 1 299 ? -11.367 17.391 13.422 1 95.94 299 PHE A C 1
ATOM 2431 O O . PHE A 1 299 ? -11.539 17.594 14.625 1 95.94 299 PHE A O 1
ATOM 2438 N N . THR A 1 300 ? -12.289 16.828 12.617 1 94.88 300 THR A N 1
ATOM 2439 C CA . THR A 1 300 ? -13.617 16.5 13.125 1 94.88 300 THR A CA 1
ATOM 2440 C C . THR A 1 300 ? -13.586 15.18 13.891 1 94.88 300 THR A C 1
ATOM 2442 O O . THR A 1 300 ? -14.594 14.773 14.484 1 94.88 300 THR A O 1
ATOM 2445 N N . GLY A 1 301 ? -12.469 14.461 13.852 1 91 301 GLY A N 1
ATOM 2446 C CA . GLY A 1 301 ? -12.312 13.227 14.609 1 91 301 GLY A CA 1
ATOM 2447 C C . GLY A 1 301 ? -12.875 12.016 13.891 1 91 301 GLY A C 1
ATOM 2448 O O . GLY A 1 301 ? -12.961 10.93 14.469 1 91 301 GLY A O 1
ATOM 2449 N N . GLU A 1 302 ? -13.273 12.188 12.664 1 90.12 302 GLU A N 1
ATOM 2450 C CA . GLU A 1 302 ? -13.883 11.094 11.914 1 90.12 302 GLU A CA 1
ATOM 2451 C C . GLU A 1 302 ? -12.875 9.977 11.641 1 90.12 302 GLU A C 1
ATOM 2453 O O . GLU A 1 302 ? -13.258 8.812 11.5 1 90.12 302 GLU A O 1
ATOM 2458 N N . LEU A 1 303 ? -11.641 10.258 11.516 1 85.75 303 LEU A N 1
ATOM 2459 C CA . LEU A 1 303 ? -10.602 9.266 11.219 1 85.75 303 LEU A CA 1
ATOM 2460 C C . LEU A 1 303 ? -9.836 8.891 12.484 1 85.75 303 LEU A C 1
ATOM 2462 O O . LEU A 1 303 ? -8.867 8.141 12.422 1 85.75 303 LEU A O 1
ATOM 2466 N N . ALA A 1 304 ? -10.211 9.469 13.664 1 68.31 304 ALA A N 1
ATOM 2467 C CA . ALA A 1 304 ? -9.523 9.172 14.922 1 68.31 304 ALA A CA 1
ATOM 2468 C C . ALA A 1 304 ? -9.664 7.695 15.289 1 68.31 304 ALA A C 1
ATOM 2470 O O . ALA A 1 304 ? -8.75 7.105 15.859 1 68.31 304 ALA A O 1
ATOM 2471 N N . GLN A 1 305 ? -10.883 7.121 14.969 1 54.97 305 GLN A N 1
ATOM 2472 C CA . GLN A 1 305 ? -11.234 5.773 15.406 1 54.97 305 GLN A CA 1
ATOM 2473 C C . GLN A 1 305 ? -10.688 4.723 14.445 1 54.97 305 GLN A C 1
ATOM 2475 O O . GLN A 1 305 ? -10.344 3.615 14.852 1 54.97 305 GLN A O 1
ATOM 2480 N N . PHE A 1 306 ? -10.781 4.953 13.32 1 48.84 306 PHE A N 1
ATOM 2481 C CA . PHE A 1 306 ? -10.523 3.947 12.297 1 48.84 306 PHE A CA 1
ATOM 2482 C C . PHE A 1 306 ? -9.047 3.557 12.281 1 48.84 306 PHE A C 1
ATOM 2484 O O . PHE A 1 306 ? -8.711 2.395 12.047 1 48.84 306 PHE A O 1
ATOM 2491 N N . ASP A 1 307 ? -8.266 4.559 12.523 1 47.78 307 ASP A N 1
ATOM 2492 C CA . ASP A 1 307 ? -6.844 4.219 12.508 1 47.78 307 ASP A CA 1
ATOM 2493 C C . ASP A 1 307 ? -6.48 3.316 13.688 1 47.78 307 ASP A C 1
ATOM 2495 O O . ASP A 1 307 ? -5.465 2.621 13.656 1 47.78 307 ASP A O 1
ATOM 2499 N N . GLU A 1 308 ? -7.32 3.309 14.609 1 42.62 308 GLU A N 1
ATOM 2500 C CA . GLU A 1 308 ? -7.199 2.371 15.727 1 42.62 308 GLU A CA 1
ATOM 2501 C C . GLU A 1 308 ? -7.445 0.936 15.266 1 42.62 308 GLU A C 1
ATOM 2503 O O . GLU A 1 308 ? -6.801 0.005 15.75 1 42.62 308 GLU A O 1
ATOM 2508 N N . TYR A 1 309 ? -8.414 0.778 14.445 1 39.47 309 TYR A N 1
ATOM 2509 C CA . TYR A 1 309 ? -8.758 -0.568 14 1 39.47 309 TYR A CA 1
ATOM 2510 C C . TYR A 1 309 ? -7.629 -1.173 13.172 1 39.47 309 TYR A C 1
ATOM 2512 O O . TYR A 1 309 ? -7.355 -2.371 13.273 1 39.47 309 TYR A O 1
ATOM 2520 N N . ASP A 1 310 ? -7.094 -0.376 12.461 1 41.19 310 ASP A N 1
ATOM 2521 C CA . ASP A 1 310 ? -5.969 -0.934 11.719 1 41.19 310 ASP A CA 1
ATOM 2522 C C . ASP A 1 310 ? -4.832 -1.327 12.664 1 41.19 310 ASP A C 1
ATOM 2524 O O . ASP A 1 310 ? -4.168 -2.344 12.453 1 41.19 310 ASP A O 1
ATOM 2528 N N . GLU A 1 311 ? -4.648 -0.54 13.711 1 39.91 311 GLU A N 1
ATOM 2529 C CA . GLU A 1 311 ? -3.65 -0.854 14.734 1 39.91 311 GLU A CA 1
ATOM 2530 C C . GLU A 1 311 ? -4.117 -2.004 15.625 1 39.91 311 GLU A C 1
ATOM 2532 O O . GLU A 1 311 ? -3.311 -2.838 16.047 1 39.91 311 GLU A O 1
ATOM 2537 N N . GLU A 1 312 ? -5.371 -2.041 16.078 1 38.72 312 GLU A N 1
ATOM 2538 C CA . GLU A 1 312 ? -5.879 -3.135 16.906 1 38.72 312 GLU A CA 1
ATOM 2539 C C . GLU A 1 312 ? -5.777 -4.469 16.172 1 38.72 312 GLU A C 1
ATOM 2541 O O . GLU A 1 312 ? -5.535 -5.508 16.797 1 38.72 312 GLU A O 1
ATOM 2546 N N . GLU A 1 313 ? -6.066 -4.402 14.992 1 37.41 313 GLU A N 1
ATOM 2547 C CA . GLU A 1 313 ? -5.867 -5.645 14.25 1 37.41 313 GLU A CA 1
ATOM 2548 C C . GLU A 1 313 ? -4.395 -6.051 14.242 1 37.41 313 GLU A C 1
ATOM 2550 O O . GLU A 1 313 ? -4.074 -7.242 14.312 1 37.41 313 GLU A O 1
ATOM 2555 N N . ILE A 1 314 ? -3.578 -5.055 14.328 1 34.66 314 ILE A N 1
ATOM 2556 C CA . ILE A 1 314 ? -2.168 -5.391 14.5 1 34.66 314 ILE A CA 1
ATOM 2557 C C . ILE A 1 314 ? -1.904 -5.781 15.953 1 34.66 314 ILE A C 1
ATOM 2559 O O . ILE A 1 314 ? -1.197 -6.758 16.219 1 34.66 314 ILE A O 1
ATOM 2563 N N . ASP A 1 315 ? -2.449 -5.082 16.969 1 34.56 315 ASP A N 1
ATOM 2564 C CA . ASP A 1 315 ? -2.221 -5.359 18.391 1 34.56 315 ASP A CA 1
ATOM 2565 C C . ASP A 1 315 ? -2.93 -6.641 18.812 1 34.56 315 ASP A C 1
ATOM 2567 O O . ASP A 1 315 ? -2.426 -7.383 19.656 1 34.56 315 ASP A O 1
ATOM 2571 N N . GLU A 1 316 ? -4.164 -6.906 18.469 1 35.12 316 GLU A N 1
ATOM 2572 C CA . GLU A 1 316 ? -4.867 -8.125 18.859 1 35.12 316 GLU A CA 1
ATOM 2573 C C . GLU A 1 316 ? -4.152 -9.367 18.328 1 35.12 316 GLU A C 1
ATOM 2575 O O . GLU A 1 316 ? -4.195 -10.43 18.953 1 35.12 316 GLU A O 1
ATOM 2580 N N . GLU A 1 317 ? -3.465 -9.203 17.281 1 32.62 317 GLU A N 1
ATOM 2581 C CA . GLU A 1 317 ? -2.635 -10.336 16.875 1 32.62 317 GLU A CA 1
ATOM 2582 C C . GLU A 1 317 ? -1.47 -10.539 17.844 1 32.62 317 GLU A C 1
ATOM 2584 O O . GLU A 1 317 ? -1.01 -11.664 18.031 1 32.62 317 GLU A O 1
ATOM 2589 N N . LEU A 1 318 ? -1.047 -9.43 18.5 1 30.38 318 LEU A N 1
ATOM 2590 C CA . LEU A 1 318 ? 0.034 -9.562 19.469 1 30.38 318 LEU A CA 1
ATOM 2591 C C . LEU A 1 318 ? -0.497 -10.055 20.812 1 30.38 318 LEU A C 1
ATOM 2593 O O . LEU A 1 318 ? 0.207 -10.75 21.547 1 30.38 318 LEU A O 1
ATOM 2597 N N . ASP A 1 319 ? -1.642 -9.555 21.234 1 32.44 319 ASP A N 1
ATOM 2598 C CA . ASP A 1 319 ? -2.08 -9.844 22.594 1 32.44 319 ASP A CA 1
ATOM 2599 C C . ASP A 1 319 ? -2.518 -11.305 22.719 1 32.44 319 ASP A C 1
ATOM 2601 O O . ASP A 1 319 ? -2.68 -11.805 23.844 1 32.44 319 ASP A O 1
ATOM 2605 N N . GLU A 1 320 ? -3.025 -11.867 21.672 1 32.47 320 GLU A N 1
ATOM 2606 C CA . GLU A 1 320 ? -3.559 -13.211 21.891 1 32.47 320 GLU A CA 1
ATOM 2607 C C . GLU A 1 320 ? -2.447 -14.188 22.266 1 32.47 320 GLU A C 1
ATOM 2609 O O . GLU A 1 320 ? -2.717 -15.352 22.578 1 32.47 320 GLU A O 1
ATOM 2614 N N . VAL A 1 321 ? -1.187 -13.773 22.016 1 30.34 321 VAL A N 1
ATOM 2615 C CA . VAL A 1 321 ? -0.148 -14.75 22.344 1 30.34 321 VAL A CA 1
ATOM 2616 C C . VAL A 1 321 ? 0.082 -14.773 23.859 1 30.34 321 VAL A C 1
ATOM 2618 O O . VAL A 1 321 ? 0.646 -15.734 24.391 1 30.34 321 VAL A O 1
ATOM 2621 N N . ASP A 1 322 ? -0.246 -13.625 24.5 1 31.19 322 ASP A N 1
ATOM 2622 C CA . ASP A 1 322 ? 0.305 -13.531 25.844 1 31.19 322 ASP A CA 1
ATOM 2623 C C . ASP A 1 322 ? -0.615 -14.203 26.859 1 31.19 322 ASP A C 1
ATOM 2625 O O . ASP A 1 322 ? -0.367 -14.148 28.078 1 31.19 322 ASP A O 1
ATOM 2629 N N . GLU A 1 323 ? -1.824 -14.516 26.484 1 29.62 323 GLU A N 1
ATOM 2630 C CA . GLU A 1 323 ? -2.748 -14.742 27.578 1 29.62 323 GLU A CA 1
ATOM 2631 C C . GLU A 1 323 ? -2.426 -16.047 28.312 1 29.62 323 GLU A C 1
ATOM 2633 O O . GLU A 1 323 ? -3.074 -16.375 29.312 1 29.62 323 GLU A O 1
ATOM 2638 N N . ASP A 1 324 ? -1.862 -17 27.562 1 30.56 324 ASP A N 1
ATOM 2639 C CA . ASP A 1 324 ? -1.889 -18.266 28.281 1 30.56 324 ASP A CA 1
ATOM 2640 C C . ASP A 1 324 ? -0.82 -18.297 29.375 1 30.56 324 ASP A C 1
ATOM 2642 O O . ASP A 1 324 ? -0.389 -19.375 29.797 1 30.56 324 ASP A O 1
ATOM 2646 N N . ALA A 1 325 ? -0.055 -17.172 29.547 1 27.7 325 ALA A N 1
ATOM 2647 C CA . ALA A 1 325 ? 0.977 -17.359 30.562 1 27.7 325 ALA A CA 1
ATOM 2648 C C . ALA A 1 325 ? 0.357 -17.516 31.938 1 27.7 325 ALA A C 1
ATOM 2650 O O . ALA A 1 325 ? -0.687 -16.938 32.25 1 27.7 325 ALA A O 1
ATOM 2651 N N . ASP A 1 326 ? 0.671 -18.562 32.656 1 30.25 326 ASP A N 1
ATOM 2652 C CA . ASP A 1 326 ? 0.275 -19.016 33.969 1 30.25 326 ASP A CA 1
ATOM 2653 C C . ASP A 1 326 ? 0.296 -17.859 34.969 1 30.25 326 ASP A C 1
ATOM 2655 O O . ASP A 1 326 ? 1.216 -17.031 34.969 1 30.25 326 ASP A O 1
ATOM 2659 N N . PRO A 1 327 ? -0.837 -17.469 35.562 1 31.48 327 PRO A N 1
ATOM 2660 C CA . PRO A 1 327 ? -1.123 -16.359 36.469 1 31.48 327 PRO A CA 1
ATOM 2661 C C . PRO A 1 327 ? -0.15 -16.312 37.656 1 31.48 327 PRO A C 1
ATOM 2663 O O . PRO A 1 327 ? -0.267 -15.445 38.531 1 31.48 327 PRO A O 1
ATOM 2666 N N . GLU A 1 328 ? 0.457 -17.484 37.906 1 31.84 328 GLU A N 1
ATOM 2667 C CA . GLU A 1 328 ? 1.041 -17.469 39.25 1 31.84 328 GLU A CA 1
ATOM 2668 C C . GLU A 1 328 ? 2.24 -16.531 39.312 1 31.84 328 GLU A C 1
ATOM 2670 O O . GLU A 1 328 ? 3.012 -16.578 40.281 1 31.84 328 GLU A O 1
ATOM 2675 N N . ALA A 1 329 ? 2.678 -16.094 38.125 1 29.48 329 ALA A N 1
ATOM 2676 C CA . ALA A 1 329 ? 3.936 -15.359 38.25 1 29.48 329 ALA A CA 1
ATOM 2677 C C . ALA A 1 329 ? 3.752 -14.109 39.125 1 29.48 329 ALA A C 1
ATOM 2679 O O . ALA A 1 329 ? 2.682 -13.5 39.094 1 29.48 329 ALA A O 1
ATOM 2680 N N . ASP A 1 330 ? 4.461 -14.016 40.188 1 30.61 330 ASP A N 1
ATOM 2681 C CA . ASP A 1 330 ? 4.422 -12.961 41.219 1 30.61 330 ASP A CA 1
ATOM 2682 C C . ASP A 1 330 ? 4.383 -11.578 40.562 1 30.61 330 ASP A C 1
ATOM 2684 O O . ASP A 1 330 ? 5.066 -11.336 39.562 1 30.61 330 ASP A O 1
ATOM 2688 N N . PRO A 1 331 ? 3.277 -10.828 40.719 1 29.52 331 PRO A N 1
ATOM 2689 C CA . PRO A 1 331 ? 2.941 -9.531 40.125 1 29.52 331 PRO A CA 1
ATOM 2690 C C . PRO A 1 331 ? 4.109 -8.547 40.125 1 29.52 331 PRO A C 1
ATOM 2692 O O . PRO A 1 331 ? 4.078 -7.523 39.438 1 29.52 331 PRO A O 1
ATOM 2695 N N . ASP A 1 332 ? 4.957 -8.688 41.094 1 29 332 ASP A N 1
ATOM 2696 C CA . ASP A 1 332 ? 5.777 -7.531 41.438 1 29 332 ASP A CA 1
ATOM 2697 C C . ASP A 1 332 ? 7.031 -7.465 40.562 1 29 332 ASP A C 1
ATOM 2699 O O . ASP A 1 332 ? 7.977 -6.742 40.875 1 29 332 ASP A O 1
ATOM 2703 N N . PHE A 1 333 ? 7.262 -8.555 39.75 1 30.58 333 PHE A N 1
ATOM 2704 C CA . PHE A 1 333 ? 8.609 -8.508 39.219 1 30.58 333 PHE A CA 1
ATOM 2705 C C . PHE A 1 333 ? 8.695 -7.48 38.094 1 30.58 333 PHE A C 1
ATOM 2707 O O . PHE A 1 333 ? 8.078 -7.648 37.031 1 30.58 333 PHE A O 1
ATOM 2714 N N . ARG A 1 334 ? 8.898 -6.277 38.531 1 31.97 334 ARG A N 1
ATOM 2715 C CA . ARG A 1 334 ? 9.188 -5.168 37.625 1 31.97 334 ARG A CA 1
ATOM 2716 C C . ARG A 1 334 ? 10.531 -5.367 36.906 1 31.97 334 ARG A C 1
ATOM 2718 O O . ARG A 1 334 ? 11.57 -5.477 37.562 1 31.97 334 ARG A O 1
ATOM 2725 N N . PRO A 1 335 ? 10.633 -5.895 35.75 1 30.08 335 PRO A N 1
ATOM 2726 C CA . PRO A 1 335 ? 11.969 -6.043 35.156 1 30.08 335 PRO A CA 1
ATOM 2727 C C . PRO A 1 335 ? 12.734 -4.723 35.094 1 30.08 335 PRO A C 1
ATOM 2729 O O . PRO A 1 335 ? 12.156 -3.684 34.781 1 30.08 335 PRO A O 1
ATOM 2732 N N . SER A 1 336 ? 13.773 -4.523 35.906 1 25.77 336 SER A N 1
ATOM 2733 C CA . SER A 1 336 ? 14.531 -3.275 35.969 1 25.77 336 SER A CA 1
ATOM 2734 C C . SER A 1 336 ? 15.133 -2.9 34.625 1 25.77 336 SER A C 1
ATOM 2736 O O . SER A 1 336 ? 15.305 -3.758 33.781 1 25.77 336 SER A O 1
ATOM 2738 N N . LYS A 1 337 ? 15.352 -1.459 34.438 1 27.81 337 LYS A N 1
ATOM 2739 C CA . LYS A 1 337 ? 15.891 -0.764 33.281 1 27.81 337 LYS A CA 1
ATOM 2740 C C . LYS A 1 337 ? 17.188 -1.411 32.812 1 27.81 337 LYS A C 1
ATOM 2742 O O . LYS A 1 337 ? 17.75 -1.019 31.781 1 27.81 337 LYS A O 1
ATOM 2747 N N . LYS A 1 338 ? 17.875 -2.107 33.75 1 28.91 338 LYS A N 1
ATOM 2748 C CA . LYS A 1 338 ? 19.219 -2.572 33.438 1 28.91 338 LYS A CA 1
ATOM 2749 C C . LYS A 1 338 ? 19.188 -3.691 32.406 1 28.91 338 LYS A C 1
ATOM 2751 O O . LYS A 1 338 ? 20.094 -3.814 31.594 1 28.91 338 LYS A O 1
ATOM 2756 N N . ALA A 1 339 ? 18.25 -4.617 32.562 1 31.22 339 ALA A N 1
ATOM 2757 C CA . ALA A 1 339 ? 18.312 -5.766 31.656 1 31.22 339 ALA A CA 1
ATOM 2758 C C . ALA A 1 339 ? 18.047 -5.344 30.203 1 31.22 339 ALA A C 1
ATOM 2760 O O . ALA A 1 339 ? 18.484 -6.008 29.266 1 31.22 339 ALA A O 1
ATOM 2761 N N . LEU A 1 340 ? 17.188 -4.363 30 1 27.98 340 LEU A N 1
ATOM 2762 C CA . LEU A 1 340 ? 16.984 -3.893 28.625 1 27.98 340 LEU A CA 1
ATOM 2763 C C . LEU A 1 340 ? 18.25 -3.264 28.078 1 27.98 340 LEU A C 1
ATOM 2765 O O . LEU A 1 340 ? 18.484 -3.299 26.859 1 27.98 340 LEU A O 1
ATOM 2769 N N . ARG A 1 341 ? 19.109 -2.709 28.906 1 28.33 341 ARG A N 1
ATOM 2770 C CA . ARG A 1 341 ? 20.359 -2.131 28.406 1 28.33 341 ARG A CA 1
ATOM 2771 C C . ARG A 1 341 ? 21.359 -3.221 28.031 1 28.33 341 ARG A C 1
ATOM 2773 O O . ARG A 1 341 ? 22.266 -2.992 27.219 1 28.33 341 ARG A O 1
ATOM 2780 N N . LYS A 1 342 ? 21.469 -4.305 28.75 1 30.44 342 LYS A N 1
ATOM 2781 C CA . LYS A 1 342 ? 22.516 -5.289 28.5 1 30.44 342 LYS A CA 1
ATOM 2782 C C . LYS A 1 342 ? 22.312 -5.992 27.156 1 30.44 342 LYS A C 1
ATOM 2784 O O . LYS A 1 342 ? 23.266 -6.418 26.516 1 30.44 342 LYS A O 1
ATOM 2789 N N . ALA A 1 343 ? 21.062 -6.246 26.719 1 30 343 ALA A N 1
ATOM 2790 C CA . ALA A 1 343 ? 20.891 -6.859 25.406 1 30 343 ALA A CA 1
ATOM 2791 C C . ALA A 1 343 ? 21.312 -5.906 24.281 1 30 343 ALA A C 1
ATOM 2793 O O . ALA A 1 343 ? 21.828 -6.34 23.25 1 30 343 ALA A O 1
ATOM 2794 N N . ALA A 1 344 ? 21.234 -4.668 24.375 1 30.27 344 ALA A N 1
ATOM 2795 C CA . ALA A 1 344 ? 21.812 -3.723 23.438 1 30.27 344 ALA A CA 1
ATOM 2796 C C . ALA A 1 344 ? 23.344 -3.801 23.453 1 30.27 344 ALA A C 1
ATOM 2798 O O . ALA A 1 344 ? 23.984 -3.641 22.406 1 30.27 344 ALA A O 1
ATOM 2799 N N . ALA A 1 345 ? 23.938 -4.035 24.594 1 33.44 345 ALA A N 1
ATOM 2800 C CA . ALA A 1 345 ? 25.391 -3.984 24.703 1 33.44 345 ALA A CA 1
ATOM 2801 C C . ALA A 1 345 ? 26.031 -5.234 24.109 1 33.44 345 ALA A C 1
ATOM 2803 O O . ALA A 1 345 ? 27.172 -5.191 23.625 1 33.44 345 ALA A O 1
ATOM 2804 N N . GLN A 1 346 ? 25.469 -6.371 24.203 1 30.52 346 GLN A N 1
ATOM 2805 C CA . GLN A 1 346 ? 26.188 -7.555 23.75 1 30.52 346 GLN A CA 1
ATOM 2806 C C . GLN A 1 346 ? 26.219 -7.621 22.219 1 30.52 346 GLN A C 1
ATOM 2808 O O . GLN A 1 346 ? 26.969 -8.422 21.641 1 30.52 346 GLN A O 1
ATOM 2813 N N . GLN A 1 347 ? 25.297 -6.988 21.547 1 31 347 GLN A N 1
ATOM 2814 C CA . GLN A 1 347 ? 25.438 -7.109 20.094 1 31 347 GLN A CA 1
ATOM 2815 C C . GLN A 1 347 ? 26.656 -6.348 19.609 1 31 347 GLN A C 1
ATOM 2817 O O . GLN A 1 347 ? 27.078 -6.52 18.453 1 31 347 GLN A O 1
ATOM 2822 N N . GLN A 1 348 ? 27.109 -5.426 20.438 1 29.81 348 GLN A N 1
ATOM 2823 C CA . GLN A 1 348 ? 28.297 -4.73 19.953 1 29.81 348 GLN A CA 1
ATOM 2824 C C . GLN A 1 348 ? 29.516 -5.641 19.969 1 29.81 348 GLN A C 1
ATOM 2826 O O . GLN A 1 348 ? 30.484 -5.402 19.25 1 29.81 348 GLN A O 1
ATOM 2831 N N . GLU A 1 349 ? 29.641 -6.48 20.953 1 32.28 349 GLU A N 1
ATOM 2832 C CA . GLU A 1 349 ? 30.953 -7.098 21.094 1 32.28 349 GLU A CA 1
ATOM 2833 C C . GLU A 1 349 ? 31.203 -8.133 20 1 32.28 349 GLU A C 1
ATOM 2835 O O . GLU A 1 349 ? 32.312 -8.625 19.844 1 32.28 349 GLU A O 1
ATOM 2840 N N . CYS A 1 350 ? 30.156 -8.727 19.547 1 34.19 350 CYS A N 1
ATOM 2841 C CA . CYS A 1 350 ? 30.5 -9.891 18.734 1 34.19 350 CYS A CA 1
ATOM 2842 C C . CYS A 1 350 ? 31.156 -9.469 17.422 1 34.19 350 CYS A C 1
ATOM 2844 O O . CYS A 1 350 ? 31.625 -10.32 16.656 1 34.19 350 CYS A O 1
ATOM 2846 N N . LYS A 1 351 ? 30.906 -8.25 17 1 30.16 351 LYS A N 1
ATOM 2847 C CA . LYS A 1 351 ? 31.547 -8.008 15.711 1 30.16 351 LYS A CA 1
ATOM 2848 C C . LYS A 1 351 ? 33.031 -7.734 15.891 1 30.16 351 LYS A C 1
ATOM 2850 O O . LYS A 1 351 ? 33.75 -7.449 14.922 1 30.16 351 LYS A O 1
ATOM 2855 N N . GLN A 1 352 ? 33.5 -7.48 17.156 1 25.48 352 GLN A N 1
ATOM 2856 C CA . GLN A 1 352 ? 34.938 -7.152 17.094 1 25.48 352 GLN A CA 1
ATOM 2857 C C . GLN A 1 352 ? 35.781 -8.414 16.922 1 25.48 352 GLN A C 1
ATOM 2859 O O . GLN A 1 352 ? 37 -8.328 16.703 1 25.48 352 GLN A O 1
ATOM 2864 N N . GLN A 1 353 ? 35.156 -9.578 17.094 1 23.72 353 GLN A N 1
ATOM 2865 C CA . GLN A 1 353 ? 36.219 -10.555 16.891 1 23.72 353 GLN A CA 1
ATOM 2866 C C . GLN A 1 353 ? 36.375 -10.891 15.414 1 23.72 353 GLN A C 1
ATOM 2868 O O . GLN A 1 353 ? 35.406 -10.914 14.664 1 23.72 353 GLN A O 1
ATOM 2873 N N . MET B 1 1 ? -25.828 31.516 31.938 1 20.2 1 MET B N 1
ATOM 2874 C CA . MET B 1 1 ? -24.719 31.625 32.875 1 20.2 1 MET B CA 1
ATOM 2875 C C . MET B 1 1 ? -23.578 30.703 32.469 1 20.2 1 MET B C 1
ATOM 2877 O O . MET B 1 1 ? -22.406 31.031 32.719 1 20.2 1 MET B O 1
ATOM 2881 N N . VAL B 1 2 ? -24.016 29.469 31.875 1 23.67 2 VAL B N 1
ATOM 2882 C CA . VAL B 1 2 ? -23.062 28.453 31.406 1 23.67 2 VAL B CA 1
ATOM 2883 C C . VAL B 1 2 ? -22.375 28.938 30.125 1 23.67 2 VAL B C 1
ATOM 2885 O O . VAL B 1 2 ? -21.266 28.531 29.828 1 23.67 2 VAL B O 1
ATOM 2888 N N . THR B 1 3 ? -23.094 29.781 29.375 1 26.27 3 THR B N 1
ATOM 2889 C CA . THR B 1 3 ? -22.703 30.25 28.047 1 26.27 3 THR B CA 1
ATOM 2890 C C . THR B 1 3 ? -21.531 31.234 28.141 1 26.27 3 THR B C 1
ATOM 2892 O O . THR B 1 3 ? -20.641 31.203 27.297 1 26.27 3 THR B O 1
ATOM 2895 N N . ALA B 1 4 ? -21.656 32.156 29.125 1 28.25 4 ALA B N 1
ATOM 2896 C CA . ALA B 1 4 ? -20.688 33.25 29.25 1 28.25 4 ALA B CA 1
ATOM 2897 C C . ALA B 1 4 ? -19.312 32.719 29.656 1 28.25 4 ALA B C 1
ATOM 2899 O O . ALA B 1 4 ? -18.297 33.312 29.281 1 28.25 4 ALA B O 1
ATOM 2900 N N . ILE B 1 5 ? -19.375 31.609 30.562 1 29.12 5 ILE B N 1
ATOM 2901 C CA . ILE B 1 5 ? -18.109 31.141 31.094 1 29.12 5 ILE B CA 1
ATOM 2902 C C . ILE B 1 5 ? -17.297 30.484 29.984 1 29.12 5 ILE B C 1
ATOM 2904 O O . ILE B 1 5 ? -16.062 30.641 29.922 1 29.12 5 ILE B O 1
ATOM 2908 N N . MET B 1 6 ? -17.922 29.875 28.969 1 29.61 6 MET B N 1
ATOM 2909 C CA . MET B 1 6 ? -17.203 29.125 27.938 1 29.61 6 MET B CA 1
ATOM 2910 C C . MET B 1 6 ? -16.562 30.062 26.938 1 29.61 6 MET B C 1
ATOM 2912 O O . MET B 1 6 ? -15.531 29.734 26.344 1 29.61 6 MET B O 1
ATOM 2916 N N . VAL B 1 7 ? -17.109 31.219 26.656 1 31.11 7 VAL B N 1
ATOM 2917 C CA . VAL B 1 7 ? -16.547 32.188 25.719 1 31.11 7 VAL B CA 1
ATOM 2918 C C . VAL B 1 7 ? -15.281 32.812 26.312 1 31.11 7 VAL B C 1
ATOM 2920 O O . VAL B 1 7 ? -14.297 33.031 25.609 1 31.11 7 VAL B O 1
ATOM 2923 N N . ARG B 1 8 ? -15.258 33.219 27.641 1 31.61 8 ARG B N 1
ATOM 2924 C CA . ARG B 1 8 ? -14.109 33.812 28.328 1 31.61 8 ARG B CA 1
ATOM 2925 C C . ARG B 1 8 ? -12.969 32.812 28.453 1 31.61 8 ARG B C 1
ATOM 2927 O O . ARG B 1 8 ? -11.805 33.219 28.562 1 31.61 8 ARG B O 1
ATOM 2934 N N . ILE B 1 9 ? -13.258 31.484 28.641 1 34.28 9 ILE B N 1
ATOM 2935 C CA . ILE B 1 9 ? -12.234 30.438 28.719 1 34.28 9 ILE B CA 1
ATOM 2936 C C . ILE B 1 9 ? -11.555 30.281 27.359 1 34.28 9 ILE B C 1
ATOM 2938 O O . ILE B 1 9 ? -10.336 30.109 27.281 1 34.28 9 ILE B O 1
ATOM 2942 N N . LEU B 1 10 ? -12.219 30.391 26.234 1 36.75 10 LEU B N 1
ATOM 2943 C CA . LEU B 1 10 ? -11.648 30.203 24.906 1 36.75 10 LEU B CA 1
ATOM 2944 C C . LEU B 1 10 ? -10.852 31.438 24.484 1 36.75 10 LEU B C 1
ATOM 2946 O O . LEU B 1 10 ? -10.148 31.406 23.469 1 36.75 10 LEU B O 1
ATOM 2950 N N . THR B 1 11 ? -11.008 32.625 25.094 1 34.62 11 THR B N 1
ATOM 2951 C CA . THR B 1 11 ? -10.258 33.812 24.734 1 34.62 11 THR B CA 1
ATOM 2952 C C . THR B 1 11 ? -9.039 34 25.641 1 34.62 11 THR B C 1
ATOM 2954 O O . THR B 1 11 ? -8.227 34.906 25.422 1 34.62 11 THR B O 1
ATOM 2957 N N . ASP B 1 12 ? -9.047 33.594 26.969 1 31.77 12 ASP B N 1
ATOM 2958 C CA . ASP B 1 12 ? -7.844 33.688 27.797 1 31.77 12 ASP B CA 1
ATOM 2959 C C . ASP B 1 12 ? -6.867 32.562 27.453 1 31.77 12 ASP B C 1
ATOM 2961 O O . ASP B 1 12 ? -7.188 31.375 27.594 1 31.77 12 ASP B O 1
ATOM 2965 N N . PRO B 1 13 ? -5.668 32.75 26.891 1 39.28 13 PRO B N 1
ATOM 2966 C CA . PRO B 1 13 ? -4.684 31.781 26.422 1 39.28 13 PRO B CA 1
ATOM 2967 C C . PRO B 1 13 ? -4.379 30.703 27.469 1 39.28 13 PRO B C 1
ATOM 2969 O O . PRO B 1 13 ? -4.117 29.547 27.109 1 39.28 13 PRO B O 1
ATOM 2972 N N . GLY B 1 14 ? -4.305 31.047 28.781 1 36.84 14 GLY B N 1
ATOM 2973 C CA . GLY B 1 14 ? -4.008 30.109 29.844 1 36.84 14 GLY B CA 1
ATOM 2974 C C . GLY B 1 14 ? -5.105 29.094 30.078 1 36.84 14 GLY B C 1
ATOM 2975 O O . GLY B 1 14 ? -4.824 27.922 30.375 1 36.84 14 GLY B O 1
ATOM 2976 N N . LEU B 1 15 ? -6.406 29.438 30.234 1 37.97 15 LEU B N 1
ATOM 2977 C CA . LEU B 1 15 ? -7.512 28.547 30.547 1 37.97 15 LEU B CA 1
ATOM 2978 C C . LEU B 1 15 ? -7.824 27.625 29.375 1 37.97 15 LEU B C 1
ATOM 2980 O O . LEU B 1 15 ? -8.18 26.469 29.562 1 37.97 15 LEU B O 1
ATOM 2984 N N . VAL B 1 16 ? -7.613 27.922 28.141 1 37.41 16 VAL B N 1
ATOM 2985 C CA . VAL B 1 16 ? -7.812 27.078 26.969 1 37.41 16 VAL B CA 1
ATOM 2986 C C . VAL B 1 16 ? -6.848 25.891 27.016 1 37.41 16 VAL B C 1
ATOM 2988 O O . VAL B 1 16 ? -7.18 24.797 26.578 1 37.41 16 VAL B O 1
ATOM 2991 N N . LYS B 1 17 ? -5.727 26.031 27.578 1 38.84 17 LYS B N 1
ATOM 2992 C CA . LYS B 1 17 ? -4.723 24.969 27.703 1 38.84 17 LYS B CA 1
ATOM 2993 C C . LYS B 1 17 ? -5.207 23.859 28.625 1 38.84 17 LYS B C 1
ATOM 2995 O O . LYS B 1 17 ? -5.016 22.672 28.328 1 38.84 17 LYS B O 1
ATOM 3000 N N . MET B 1 18 ? -5.73 24.172 29.797 1 37.03 18 MET B N 1
ATOM 3001 C CA . MET B 1 18 ? -6.148 23.172 30.781 1 37.03 18 MET B CA 1
ATOM 3002 C C . MET B 1 18 ? -7.363 22.406 30.281 1 37.03 18 MET B C 1
ATOM 3004 O O . MET B 1 18 ? -7.484 21.203 30.531 1 37.03 18 MET B O 1
ATOM 3008 N N . MET B 1 19 ? -8.375 23 29.719 1 36.88 19 MET B N 1
ATOM 3009 C CA . MET B 1 19 ? -9.578 22.281 29.281 1 36.88 19 MET B CA 1
ATOM 3010 C C . MET B 1 19 ? -9.297 21.438 28.047 1 36.88 19 MET B C 1
ATOM 3012 O O . MET B 1 19 ? -9.906 20.375 27.875 1 36.88 19 MET B O 1
ATOM 3016 N N . SER B 1 20 ? -8.359 21.766 27.203 1 38.31 20 SER B N 1
ATOM 3017 C CA . SER B 1 20 ? -8.141 20.969 26 1 38.31 20 SER B CA 1
ATOM 3018 C C . SER B 1 20 ? -7.605 19.578 26.344 1 38.31 20 SER B C 1
ATOM 3020 O O . SER B 1 20 ? -8.047 18.578 25.781 1 38.31 20 SER B O 1
ATOM 3022 N N . ASN B 1 21 ? -6.703 19.438 27.297 1 38.19 21 ASN B N 1
ATOM 3023 C CA . ASN B 1 21 ? -6.18 18.125 27.641 1 38.19 21 ASN B CA 1
ATOM 3024 C C . ASN B 1 21 ? -7.254 17.234 28.281 1 38.19 21 ASN B C 1
ATOM 3026 O O . ASN B 1 21 ? -7.336 16.047 27.984 1 38.19 21 ASN B O 1
ATOM 3030 N N . LYS B 1 22 ? -7.898 17.781 29.438 1 36.47 22 LYS B N 1
ATOM 3031 C CA . LYS B 1 22 ? -8.93 17 30.109 1 36.47 22 LYS B CA 1
ATOM 3032 C C . LYS B 1 22 ? -10.203 16.922 29.266 1 36.47 22 LYS B C 1
ATOM 3034 O O . LYS B 1 22 ? -11.055 16.062 29.516 1 36.47 22 LYS B O 1
ATOM 3039 N N . LEU B 1 23 ? -10.516 17.828 28.5 1 35.44 23 LEU B N 1
ATOM 3040 C CA . LEU B 1 23 ? -11.688 17.75 27.641 1 35.44 23 LEU B CA 1
ATOM 3041 C C . LEU B 1 23 ? -11.516 16.656 26.594 1 35.44 23 LEU B C 1
ATOM 3043 O O . LEU B 1 23 ? -12.469 15.93 26.281 1 35.44 23 LEU B O 1
ATOM 3047 N N . THR B 1 24 ? -10.344 16.484 25.922 1 38.84 24 THR B N 1
ATOM 3048 C CA . THR B 1 24 ? -10.25 15.359 25 1 38.84 24 THR B CA 1
ATOM 3049 C C . THR B 1 24 ? -10.43 14.039 25.734 1 38.84 24 THR B C 1
ATOM 3051 O O . THR B 1 24 ? -11.062 13.117 25.219 1 38.84 24 THR B O 1
ATOM 3054 N N . SER B 1 25 ? -9.82 13.719 26.828 1 37.88 25 SER B N 1
ATOM 3055 C CA . SER B 1 25 ? -10.086 12.492 27.562 1 37.88 25 SER B CA 1
ATOM 3056 C C . SER B 1 25 ? -11.516 12.461 28.094 1 37.88 25 SER B C 1
ATOM 3058 O O . SER B 1 25 ? -12.148 11.406 28.125 1 37.88 25 SER B O 1
ATOM 3060 N N . LEU B 1 26 ? -11.953 13.305 28.969 1 34.91 26 LEU B N 1
ATOM 3061 C CA . LEU B 1 26 ? -13.266 13.367 29.594 1 34.91 26 LEU B CA 1
ATOM 3062 C C . LEU B 1 26 ? -14.336 13.758 28.578 1 34.91 26 LEU B C 1
ATOM 3064 O O . LEU B 1 26 ? -15.531 13.641 28.859 1 34.91 26 LEU B O 1
ATOM 3068 N N . ILE B 1 27 ? -14.109 14.82 27.75 1 36.12 27 ILE B N 1
ATOM 3069 C CA . ILE B 1 27 ? -15.219 15.039 26.828 1 36.12 27 ILE B CA 1
ATOM 3070 C C . ILE B 1 27 ? -15.406 13.812 25.953 1 36.12 27 ILE B C 1
ATOM 3072 O O . ILE B 1 27 ? -14.438 13.305 25.375 1 36.12 27 ILE B O 1
ATOM 3076 N N . GLY B 1 28 ? -16.297 13.016 26.078 1 36.34 28 GLY B N 1
ATOM 3077 C CA . GLY B 1 28 ? -16.859 11.945 25.266 1 36.34 28 GLY B CA 1
ATOM 3078 C C . GLY B 1 28 ? -16.406 11.984 23.812 1 36.34 28 GLY B C 1
ATOM 3079 O O . GLY B 1 28 ? -15.664 12.883 23.422 1 36.34 28 GLY B O 1
ATOM 3080 N N . THR B 1 29 ? -16.953 11.242 22.859 1 42.06 29 THR B N 1
ATOM 3081 C CA . THR B 1 29 ? -16.766 11.125 21.422 1 42.06 29 THR B CA 1
ATOM 3082 C C . THR B 1 29 ? -16.5 12.5 20.797 1 42.06 29 THR B C 1
ATOM 3084 O O . THR B 1 29 ? -17.109 13.492 21.203 1 42.06 29 THR B O 1
ATOM 3087 N N . PRO B 1 30 ? -15.172 12.82 20.094 1 51.62 30 PRO B N 1
ATOM 3088 C CA . PRO B 1 30 ? -14.867 14.031 19.328 1 51.62 30 PRO B CA 1
ATOM 3089 C C . PRO B 1 30 ? -16.109 14.797 18.906 1 51.62 30 PRO B C 1
ATOM 3091 O O . PRO B 1 30 ? -16.062 16 18.656 1 51.62 30 PRO B O 1
ATOM 3094 N N . THR B 1 31 ? -17.25 14.172 18.906 1 55.19 31 THR B N 1
ATOM 3095 C CA . THR B 1 31 ? -18.438 14.766 18.312 1 55.19 31 THR B CA 1
ATOM 3096 C C . THR B 1 31 ? -18.938 15.938 19.141 1 55.19 31 THR B C 1
ATOM 3098 O O . THR B 1 31 ? -19.359 16.969 18.594 1 55.19 31 THR B O 1
ATOM 3101 N N . HIS B 1 32 ? -18.594 16.016 20.438 1 73.12 32 HIS B N 1
ATOM 3102 C CA . HIS B 1 32 ? -19.234 17.078 21.188 1 73.12 32 HIS B CA 1
ATOM 3103 C C . HIS B 1 32 ? -18.422 18.359 21.141 1 73.12 32 HIS B C 1
ATOM 3105 O O . HIS B 1 32 ? -18.953 19.453 21.312 1 73.12 32 HIS B O 1
ATOM 3111 N N . TYR B 1 33 ? -17.156 18.312 20.766 1 86.25 33 TYR B N 1
ATOM 3112 C CA . TYR B 1 33 ? -16.297 19.484 20.562 1 86.25 33 TYR B CA 1
ATOM 3113 C C . TYR B 1 33 ? -16.797 20.344 19.422 1 86.25 33 TYR B C 1
ATOM 3115 O O . TYR B 1 33 ? -16.875 21.562 19.547 1 86.25 33 TYR B O 1
ATOM 3123 N N . ILE B 1 34 ? -17.234 19.766 18.469 1 93.19 34 ILE B N 1
ATOM 3124 C CA . ILE B 1 34 ? -17.688 20.469 17.281 1 93.19 34 ILE B CA 1
ATOM 3125 C C . ILE B 1 34 ? -18.938 21.281 17.609 1 93.19 34 ILE B C 1
ATOM 3127 O O . ILE B 1 34 ? -19.094 22.422 17.141 1 93.19 34 ILE B O 1
ATOM 3131 N N . ALA B 1 35 ? -19.719 20.719 18.438 1 92.19 35 ALA B N 1
ATOM 3132 C CA . ALA B 1 35 ? -20.969 21.375 18.812 1 92.19 35 ALA B CA 1
ATOM 3133 C C . ALA B 1 35 ? -20.703 22.656 19.594 1 92.19 35 ALA B C 1
ATOM 3135 O O . ALA B 1 35 ? -21.531 23.562 19.609 1 92.19 35 ALA B O 1
ATOM 3136 N N . SER B 1 36 ? -19.594 22.656 20.234 1 91.56 36 SER B N 1
ATOM 3137 C CA . SER B 1 36 ? -19.281 23.781 21.125 1 91.56 36 SER B CA 1
ATOM 3138 C C . SER B 1 36 ? -18.594 24.906 20.359 1 91.56 36 SER B C 1
ATOM 3140 O O . SER B 1 36 ? -18.422 26.016 20.891 1 91.56 36 SER B O 1
ATOM 3142 N N . LEU B 1 37 ? -18.219 24.766 19.141 1 94.38 37 LEU B N 1
ATOM 3143 C CA . LEU B 1 37 ? -17.484 25.75 18.359 1 94.38 37 LEU B CA 1
ATOM 3144 C C . LEU B 1 37 ? -18.406 26.922 17.984 1 94.38 37 LEU B C 1
ATOM 3146 O O . LEU B 1 37 ? -19.625 26.766 17.938 1 94.38 37 LEU B O 1
ATOM 3150 N N . PRO B 1 38 ? -17.812 28.125 17.781 1 95.44 38 PRO B N 1
ATOM 3151 C CA . PRO B 1 38 ? -18.625 29.25 17.281 1 95.44 38 PRO B CA 1
ATOM 3152 C C . PRO B 1 38 ? -19.344 28.938 15.984 1 95.44 38 PRO B C 1
ATOM 3154 O O . PRO B 1 38 ? -18.875 28.125 15.188 1 95.44 38 PRO B O 1
ATOM 3157 N N . ASN B 1 39 ? -20.484 29.578 15.773 1 95.69 39 ASN B N 1
ATOM 3158 C CA . ASN B 1 39 ? -21.344 29.312 14.625 1 95.69 39 ASN B CA 1
ATOM 3159 C C . ASN B 1 39 ? -20.578 29.516 13.312 1 95.69 39 ASN B C 1
ATOM 3161 O O . ASN B 1 39 ? -20.703 28.688 12.398 1 95.69 39 ASN B O 1
ATOM 3165 N N . GLN B 1 40 ? -19.766 30.578 13.266 1 95.81 40 GLN B N 1
ATOM 3166 C CA . GLN B 1 40 ? -19.047 30.859 12.031 1 95.81 40 GLN B CA 1
ATOM 3167 C C . GLN B 1 40 ? -18 29.781 11.75 1 95.81 40 GLN B C 1
ATOM 3169 O O . GLN B 1 40 ? -17.734 29.453 10.586 1 95.81 40 GLN B O 1
ATOM 3174 N N . VAL B 1 41 ? -17.391 29.266 12.812 1 97.31 41 VAL B N 1
ATOM 3175 C CA . VAL B 1 41 ? -16.391 28.203 12.648 1 97.31 41 VAL B CA 1
ATOM 3176 C C . VAL B 1 41 ? -17.062 26.938 12.117 1 97.31 41 VAL B C 1
ATOM 3178 O O . VAL B 1 41 ? -16.516 26.25 11.266 1 97.31 41 VAL B O 1
ATOM 3181 N N . LYS B 1 42 ? -18.281 26.625 12.57 1 96.69 42 LYS B N 1
ATOM 3182 C CA . LYS B 1 42 ? -19.016 25.469 12.086 1 96.69 42 LYS B CA 1
ATOM 3183 C C . LYS B 1 42 ? -19.328 25.578 10.602 1 96.69 42 LYS B C 1
ATOM 3185 O O . LYS B 1 42 ? -19.25 24.594 9.859 1 96.69 42 LYS B O 1
ATOM 3190 N N . LEU B 1 43 ? -19.641 26.797 10.172 1 97.25 43 LEU B N 1
ATOM 3191 C CA . LEU B 1 43 ? -19.844 27.031 8.75 1 97.25 43 LEU B CA 1
ATOM 3192 C C . LEU B 1 43 ? -18.562 26.812 7.965 1 97.25 43 LEU B C 1
ATOM 3194 O O . LEU B 1 43 ? -18.594 26.234 6.875 1 97.25 43 LEU B O 1
ATOM 3198 N N . ARG B 1 44 ? -17.453 27.297 8.531 1 98.56 44 ARG B N 1
ATOM 3199 C CA . ARG B 1 44 ? -16.172 27.094 7.879 1 98.56 44 ARG B CA 1
ATOM 3200 C C . ARG B 1 44 ? -15.828 25.609 7.781 1 98.56 44 ARG B C 1
ATOM 3202 O O . ARG B 1 44 ? -15.281 25.156 6.77 1 98.56 44 ARG B O 1
ATOM 3209 N N . ILE B 1 45 ? -16.188 24.828 8.828 1 98.25 45 ILE B N 1
ATOM 3210 C CA . ILE B 1 45 ? -15.961 23.391 8.805 1 98.25 45 ILE B CA 1
ATOM 3211 C C . ILE B 1 45 ? -16.797 22.75 7.691 1 98.25 45 ILE B C 1
ATOM 3213 O O . ILE B 1 45 ? -16.297 21.875 6.973 1 98.25 45 ILE B O 1
ATOM 3217 N N . LYS B 1 46 ? -18.047 23.172 7.504 1 98.25 46 LYS B N 1
ATOM 3218 C CA . LYS B 1 46 ? -18.891 22.672 6.418 1 98.25 46 LYS B CA 1
ATOM 3219 C C . LYS B 1 46 ? -18.25 22.969 5.059 1 98.25 46 LYS B C 1
ATOM 3221 O O . LYS B 1 46 ? -18.266 22.109 4.168 1 98.25 46 LYS B O 1
ATOM 3226 N N . ALA B 1 47 ? -17.703 24.172 4.941 1 98.75 47 ALA B N 1
ATOM 3227 C CA . ALA B 1 47 ? -17.031 24.531 3.697 1 98.75 47 ALA B CA 1
ATOM 3228 C C . ALA B 1 47 ? -15.82 23.625 3.453 1 98.75 47 ALA B C 1
ATOM 3230 O O . ALA B 1 47 ? -15.578 23.203 2.322 1 98.75 47 ALA B O 1
ATOM 3231 N N . LEU B 1 48 ? -15.055 23.359 4.504 1 98.81 48 LEU B N 1
ATOM 3232 C CA . LEU B 1 48 ? -13.891 22.484 4.398 1 98.81 48 LEU B CA 1
ATOM 3233 C C . LEU B 1 48 ? -14.312 21.062 4.023 1 98.81 48 LEU B C 1
ATOM 3235 O O . LEU B 1 48 ? -13.625 20.406 3.25 1 98.81 48 LEU B O 1
ATOM 3239 N N . LYS B 1 49 ? -15.438 20.609 4.578 1 98.31 49 LYS B N 1
ATOM 3240 C CA . LYS B 1 49 ? -15.969 19.297 4.238 1 98.31 49 LYS B CA 1
ATOM 3241 C C . LYS B 1 49 ? -16.359 19.219 2.766 1 98.31 49 LYS B C 1
ATOM 3243 O O . LYS B 1 49 ? -16.125 18.203 2.107 1 98.31 49 LYS B O 1
ATOM 3248 N N . LYS B 1 50 ? -16.953 20.281 2.262 1 98.44 50 LYS B N 1
ATOM 3249 C CA . LYS B 1 50 ? -17.281 20.297 0.841 1 98.44 50 LYS B CA 1
ATOM 3250 C C . LYS B 1 50 ? -16.031 20.203 -0.024 1 98.44 50 LYS B C 1
ATOM 3252 O O . LYS B 1 50 ? -16.016 19.469 -1.013 1 98.44 50 LYS B O 1
ATOM 3257 N N . LEU B 1 51 ? -14.984 20.984 0.315 1 98.56 51 LEU B N 1
ATOM 3258 C CA . LEU B 1 51 ? -13.711 20.891 -0.395 1 98.56 51 LEU B CA 1
ATOM 3259 C C . LEU B 1 51 ? -13.156 19.469 -0.33 1 98.56 51 LEU B C 1
ATOM 3261 O O . LEU B 1 51 ? -12.555 18.984 -1.294 1 98.56 51 LEU B O 1
ATOM 3265 N N . GLN B 1 52 ? -13.367 18.797 0.84 1 98.06 52 GLN B N 1
ATOM 3266 C CA . GLN B 1 52 ? -12.93 17.422 1.014 1 98.06 52 GLN B CA 1
ATOM 3267 C C . GLN B 1 52 ? -13.641 16.484 0.036 1 98.06 52 GLN B C 1
ATOM 3269 O O . GLN B 1 52 ? -13.023 15.578 -0.521 1 98.06 52 GLN B O 1
ATOM 3274 N N . VAL B 1 53 ? -14.945 16.688 -0.174 1 97.69 53 VAL B N 1
ATOM 3275 C CA . VAL B 1 53 ? -15.711 15.906 -1.141 1 97.69 53 VAL B CA 1
ATOM 3276 C C . VAL B 1 53 ? -15.117 16.094 -2.537 1 97.69 53 VAL B C 1
ATOM 3278 O O . VAL B 1 53 ? -14.93 15.117 -3.271 1 97.69 53 VAL B O 1
ATOM 3281 N N . GLU B 1 54 ? -14.82 17.328 -2.91 1 97.44 54 GLU B N 1
ATOM 3282 C CA . GLU B 1 54 ? -14.242 17.625 -4.219 1 97.44 54 GLU B CA 1
ATOM 3283 C C . GLU B 1 54 ? -12.883 16.953 -4.383 1 97.44 54 GLU B C 1
ATOM 3285 O O . GLU B 1 54 ? -12.57 16.422 -5.457 1 97.44 54 GLU B O 1
ATOM 3290 N N . TYR B 1 55 ? -12.117 16.953 -3.314 1 97.56 55 TYR B N 1
ATOM 3291 C CA . TYR B 1 55 ? -10.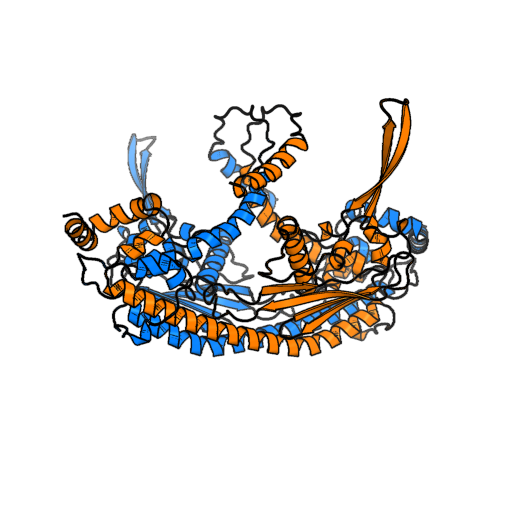82 16.281 -3.348 1 97.56 55 TYR B CA 1
ATOM 3292 C C . TYR B 1 55 ? -10.977 14.797 -3.635 1 97.56 55 TYR B C 1
ATOM 3294 O O . TYR B 1 55 ? -10.258 14.242 -4.469 1 97.56 55 TYR B O 1
ATOM 3302 N N . PHE B 1 56 ? -11.883 14.141 -2.961 1 97 56 PHE B N 1
ATOM 3303 C CA . PHE B 1 56 ? -12.055 12.703 -3.125 1 97 56 PHE B CA 1
ATOM 3304 C C . PHE B 1 56 ? -12.586 12.383 -4.516 1 97 56 PHE B C 1
ATOM 3306 O O . PHE B 1 56 ? -12.242 11.344 -5.09 1 97 56 PHE B O 1
ATOM 3313 N N . LYS B 1 57 ? -13.43 13.25 -5.062 1 96.69 57 LYS B N 1
ATOM 3314 C CA . LYS B 1 57 ? -13.883 13.062 -6.438 1 96.69 57 LYS B CA 1
ATOM 3315 C C . LYS B 1 57 ? -12.711 13.117 -7.414 1 96.69 57 LYS B C 1
ATOM 3317 O O . LYS B 1 57 ? -12.594 12.258 -8.297 1 96.69 57 LYS B O 1
ATOM 3322 N N . LEU B 1 58 ? -11.82 14.125 -7.242 1 97.31 58 LEU B N 1
ATOM 3323 C CA . LEU B 1 58 ? -10.625 14.227 -8.062 1 97.31 58 LEU B CA 1
ATOM 3324 C C . LEU B 1 58 ? -9.719 13.016 -7.863 1 97.31 58 LEU B C 1
ATOM 3326 O O . LEU B 1 58 ? -9.133 12.5 -8.82 1 97.31 58 LEU B O 1
ATOM 3330 N N . HIS B 1 59 ? -9.633 12.641 -6.598 1 96.38 59 HIS B N 1
ATOM 3331 C CA . HIS B 1 59 ? -8.797 11.492 -6.277 1 96.38 59 HIS B CA 1
ATOM 3332 C C . HIS B 1 59 ? -9.344 10.219 -6.918 1 96.38 59 HIS B C 1
ATOM 3334 O O . HIS B 1 59 ? -8.578 9.352 -7.344 1 96.38 59 HIS B O 1
ATOM 3340 N N . GLY B 1 60 ? -10.656 10.055 -6.988 1 96.81 60 GLY B N 1
ATOM 3341 C CA . GLY B 1 60 ? -11.258 8.969 -7.738 1 96.81 60 GLY B CA 1
ATOM 3342 C C . GLY B 1 60 ? -10.883 8.977 -9.211 1 96.81 60 GLY B C 1
ATOM 3343 O O . GLY B 1 60 ? -10.617 7.922 -9.789 1 96.81 60 GLY B O 1
ATOM 3344 N N . GLN B 1 61 ? -10.828 10.141 -9.781 1 97.69 61 GLN B N 1
ATOM 3345 C CA . GLN B 1 61 ? -10.406 10.273 -11.172 1 97.69 61 GLN B CA 1
ATOM 3346 C C . GLN B 1 61 ? -8.945 9.859 -11.344 1 97.69 61 GLN B C 1
ATOM 3348 O O . GLN B 1 61 ? -8.594 9.203 -12.32 1 97.69 61 GLN B O 1
ATOM 3353 N N . PHE B 1 62 ? -8.109 10.234 -10.453 1 97.94 62 PHE B N 1
ATOM 3354 C CA . PHE B 1 62 ? -6.711 9.812 -10.461 1 97.94 62 PHE B CA 1
ATOM 3355 C C . PHE B 1 62 ? -6.605 8.289 -10.477 1 97.94 62 PHE B C 1
ATOM 3357 O O . PHE B 1 62 ? -5.871 7.723 -11.289 1 97.94 62 PHE B O 1
ATOM 3364 N N . TYR B 1 63 ? -7.328 7.637 -9.594 1 97.19 63 TYR B N 1
ATOM 3365 C CA . TYR B 1 63 ? -7.223 6.188 -9.484 1 97.19 63 TYR B CA 1
ATOM 3366 C C . TYR B 1 63 ? -7.754 5.5 -10.734 1 97.19 63 TYR B C 1
ATOM 3368 O O . TYR B 1 63 ? -7.238 4.461 -11.141 1 97.19 63 TYR B O 1
ATOM 3376 N N . ARG B 1 64 ? -8.789 6.066 -11.312 1 97.69 64 ARG B N 1
ATOM 3377 C CA . ARG B 1 64 ? -9.289 5.516 -12.562 1 97.69 64 ARG B CA 1
ATOM 3378 C C . ARG B 1 64 ? -8.234 5.621 -13.664 1 97.69 64 ARG B C 1
ATOM 3380 O O . ARG B 1 64 ? -7.984 4.652 -14.383 1 97.69 64 ARG B O 1
ATOM 3387 N N . GLU B 1 65 ? -7.609 6.777 -13.773 1 98.25 65 GLU B N 1
ATOM 3388 C CA . GLU B 1 65 ? -6.57 6.961 -14.781 1 98.25 65 GLU B CA 1
ATOM 3389 C C . GLU B 1 65 ? -5.348 6.094 -14.477 1 98.25 65 GLU B C 1
ATOM 3391 O O . GLU B 1 65 ? -4.699 5.582 -15.391 1 98.25 65 GLU B O 1
ATOM 3396 N N . ALA B 1 66 ? -5.062 5.973 -13.219 1 97.31 66 ALA B N 1
ATOM 3397 C CA . ALA B 1 66 ? -3.975 5.086 -12.812 1 97.31 66 ALA B CA 1
ATOM 3398 C C . ALA B 1 66 ? -4.281 3.637 -13.18 1 97.31 66 ALA B C 1
ATOM 3400 O O . ALA B 1 66 ? -3.4 2.908 -13.641 1 97.31 66 ALA B O 1
ATOM 3401 N N . ALA B 1 67 ? -5.504 3.232 -12.938 1 97.56 67 ALA B N 1
ATOM 3402 C CA . ALA B 1 67 ? -5.922 1.884 -13.312 1 97.56 67 ALA B CA 1
ATOM 3403 C C . ALA B 1 67 ? -5.824 1.678 -14.82 1 97.56 67 ALA B C 1
ATOM 3405 O O . ALA B 1 67 ? -5.426 0.605 -15.281 1 97.56 67 ALA B O 1
ATOM 3406 N N . GLU B 1 68 ? -6.18 2.684 -15.578 1 98.31 68 GLU B N 1
ATOM 3407 C CA . GLU B 1 68 ? -6.059 2.617 -17.031 1 98.31 68 GLU B CA 1
ATOM 3408 C C . GLU B 1 68 ? -4.598 2.494 -17.469 1 98.31 68 GLU B C 1
ATOM 3410 O O . GLU B 1 68 ? -4.277 1.732 -18.375 1 98.31 68 GLU B O 1
ATOM 3415 N N . LEU B 1 69 ? -3.764 3.248 -16.844 1 98.44 69 LEU B N 1
ATOM 3416 C CA . LEU B 1 69 ? -2.332 3.152 -17.109 1 98.44 69 LEU B CA 1
ATOM 3417 C C . LEU B 1 69 ? -1.816 1.752 -16.797 1 98.44 69 LEU B C 1
ATOM 3419 O O . LEU B 1 69 ? -1.089 1.161 -17.594 1 98.44 69 LEU B O 1
ATOM 3423 N N . GLU B 1 70 ? -2.207 1.213 -15.578 1 97.44 70 GLU B N 1
ATOM 3424 C CA . GLU B 1 70 ? -1.794 -0.132 -15.195 1 97.44 70 GLU B CA 1
ATOM 3425 C C . GLU B 1 70 ? -2.26 -1.169 -16.219 1 97.44 70 GLU B C 1
ATOM 3427 O O . GLU B 1 70 ? -1.501 -2.068 -16.578 1 97.44 70 GLU B O 1
ATOM 3432 N N . HIS B 1 71 ? -3.492 -1.016 -16.688 1 98.19 71 HIS B N 1
ATOM 3433 C CA . HIS B 1 71 ? -4.043 -1.943 -17.672 1 98.19 71 HIS B CA 1
ATOM 3434 C C . HIS B 1 71 ? -3.209 -1.958 -18.953 1 98.19 71 HIS B C 1
ATOM 3436 O O . HIS B 1 71 ? -2.969 -3.021 -19.531 1 98.19 71 HIS B O 1
ATOM 3442 N N . ARG B 1 72 ? -2.748 -0.815 -19.359 1 98.06 72 ARG B N 1
ATOM 3443 C CA . ARG B 1 72 ? -1.908 -0.728 -20.547 1 98.06 72 ARG B CA 1
ATOM 3444 C C . ARG B 1 72 ? -0.589 -1.464 -20.344 1 98.06 72 ARG B C 1
ATOM 3446 O O . ARG B 1 72 ? -0.09 -2.123 -21.25 1 98.06 72 ARG B O 1
ATOM 3453 N N . PHE B 1 73 ? -0.046 -1.395 -19.188 1 98.19 73 PHE B N 1
ATOM 3454 C CA . PHE B 1 73 ? 1.217 -2.068 -18.906 1 98.19 73 PHE B CA 1
ATOM 3455 C C . PHE B 1 73 ? 1.009 -3.57 -18.766 1 98.19 73 PHE B C 1
ATOM 3457 O O . PHE B 1 73 ? 1.903 -4.359 -19.062 1 98.19 73 PHE B O 1
ATOM 3464 N N . TYR B 1 74 ? -0.181 -3.975 -18.266 1 97.38 74 TYR B N 1
ATOM 3465 C CA . TYR B 1 74 ? -0.463 -5.402 -18.156 1 97.38 74 TYR B CA 1
ATOM 3466 C C . TYR B 1 74 ? -0.363 -6.086 -19.516 1 97.38 74 TYR B C 1
ATOM 3468 O O . TYR B 1 74 ? 0.041 -7.246 -19.594 1 97.38 74 TYR B O 1
ATOM 3476 N N . ILE B 1 75 ? -0.645 -5.348 -20.547 1 96.19 75 ILE B N 1
ATOM 3477 C CA . ILE B 1 75 ? -0.5 -5.898 -21.891 1 96.19 75 ILE B CA 1
ATOM 3478 C C . ILE B 1 75 ? 0.963 -6.25 -22.141 1 96.19 75 ILE B C 1
ATOM 3480 O O . ILE B 1 75 ? 1.265 -7.324 -22.672 1 96.19 75 ILE B O 1
ATOM 3484 N N . LYS B 1 76 ? 1.846 -5.418 -21.719 1 97.69 76 LYS B N 1
ATOM 3485 C CA . LYS B 1 76 ? 3.279 -5.656 -21.859 1 97.69 76 LYS B CA 1
ATOM 3486 C C . LYS B 1 76 ? 3.748 -6.766 -20.922 1 97.69 76 LYS B C 1
ATOM 3488 O O . LYS B 1 76 ? 4.562 -7.605 -21.297 1 97.69 76 LYS B O 1
ATOM 3493 N N . TYR B 1 77 ? 3.221 -6.773 -19.688 1 98 77 TYR B N 1
ATOM 3494 C CA . TYR B 1 77 ? 3.568 -7.816 -18.719 1 98 77 TYR B CA 1
ATOM 3495 C C . TYR B 1 77 ? 3.17 -9.195 -19.25 1 98 77 TYR B C 1
ATOM 3497 O O . TYR B 1 77 ? 3.906 -10.164 -19.078 1 98 77 TYR B O 1
ATOM 3505 N N . ASP B 1 78 ? 2.045 -9.227 -19.906 1 97.38 78 ASP B N 1
ATOM 3506 C CA . ASP B 1 78 ? 1.496 -10.484 -20.406 1 97.38 78 ASP B CA 1
ATOM 3507 C C . ASP B 1 78 ? 2.432 -11.133 -21.422 1 97.38 78 ASP B C 1
ATOM 3509 O O . ASP B 1 78 ? 2.523 -12.359 -21.5 1 97.38 78 ASP B O 1
ATOM 3513 N N . GLU B 1 79 ? 3.07 -10.336 -22.172 1 97.75 79 GLU B N 1
ATOM 3514 C CA . GLU B 1 79 ? 4.039 -10.875 -23.125 1 97.75 79 GLU B CA 1
ATOM 3515 C C . GLU B 1 79 ? 5.172 -11.609 -22.406 1 97.75 79 GLU B C 1
ATOM 3517 O O . GLU B 1 79 ? 5.566 -12.703 -22.812 1 97.75 79 GLU B O 1
ATOM 3522 N N . LEU B 1 80 ? 5.66 -11.039 -21.328 1 98.31 80 LEU B N 1
ATOM 3523 C CA . LEU B 1 80 ? 6.723 -11.656 -20.547 1 98.31 80 LEU B CA 1
ATOM 3524 C C . LEU B 1 80 ? 6.207 -12.891 -19.812 1 98.31 80 LEU B C 1
ATOM 3526 O O . LEU B 1 80 ? 6.91 -13.898 -19.719 1 98.31 80 LEU B O 1
ATOM 3530 N N . MET B 1 81 ? 4.977 -12.828 -19.328 1 98.12 81 MET B N 1
ATOM 3531 C CA . MET B 1 81 ? 4.383 -13.953 -18.609 1 98.12 81 MET B CA 1
ATOM 3532 C C . MET B 1 81 ? 4.168 -15.141 -19.547 1 98.12 81 MET B C 1
ATOM 3534 O O . MET B 1 81 ? 4.289 -16.297 -19.125 1 98.12 81 MET B O 1
ATOM 3538 N N . SER B 1 82 ? 3.842 -14.828 -20.766 1 98.06 82 SER B N 1
ATOM 3539 C CA . SER B 1 82 ? 3.682 -15.891 -21.766 1 98.06 82 SER B CA 1
ATOM 3540 C C . SER B 1 82 ? 5.004 -16.609 -22.016 1 98.06 82 SER B C 1
ATOM 3542 O O . SER B 1 82 ? 5.043 -17.844 -22.078 1 98.06 82 SER B O 1
ATOM 3544 N N . LYS B 1 83 ? 6.055 -15.852 -22.156 1 98.5 83 LYS B N 1
ATOM 3545 C CA . LYS B 1 83 ? 7.379 -16.453 -22.328 1 98.5 83 LYS B CA 1
ATOM 3546 C C . LYS B 1 83 ? 7.754 -17.297 -21.125 1 98.5 83 LYS B C 1
ATOM 3548 O O . LYS B 1 83 ? 8.281 -18.406 -21.266 1 98.5 83 LYS B O 1
ATOM 3553 N N . ARG B 1 84 ? 7.469 -16.781 -19.922 1 98.81 84 ARG B N 1
ATOM 3554 C CA . ARG B 1 84 ? 7.723 -17.547 -18.688 1 98.81 84 ARG B CA 1
ATOM 3555 C C . ARG B 1 84 ? 6.969 -18.859 -18.703 1 98.81 84 ARG B C 1
ATOM 3557 O O . ARG B 1 84 ? 7.551 -19.922 -18.422 1 98.81 84 ARG B O 1
ATOM 3564 N N . ARG B 1 85 ? 5.711 -18.781 -19.047 1 98.56 85 ARG B N 1
ATOM 3565 C CA . ARG B 1 85 ? 4.863 -19.969 -19.094 1 98.56 85 ARG B CA 1
ATOM 3566 C C . ARG B 1 85 ? 5.441 -21.016 -20.031 1 98.56 85 ARG B C 1
ATOM 3568 O O . ARG B 1 85 ? 5.52 -22.203 -19.672 1 98.56 85 ARG B O 1
ATOM 3575 N N . ASP B 1 86 ? 5.879 -20.625 -21.203 1 98.75 86 ASP B N 1
ATOM 3576 C CA . ASP B 1 86 ? 6.391 -21.562 -22.203 1 98.75 86 ASP B CA 1
ATOM 3577 C C . ASP B 1 86 ? 7.652 -22.266 -21.719 1 98.75 86 ASP B C 1
ATOM 3579 O O . ASP B 1 86 ? 7.852 -23.453 -21.984 1 98.75 86 ASP B O 1
ATOM 3583 N N . ILE B 1 87 ? 8.477 -21.547 -21.016 1 98.75 87 ILE B N 1
ATOM 3584 C CA . ILE B 1 87 ? 9.695 -22.125 -20.469 1 98.75 87 ILE B CA 1
ATOM 3585 C C . ILE B 1 87 ? 9.336 -23.078 -19.328 1 98.75 87 ILE B C 1
ATOM 3587 O O . ILE B 1 87 ? 9.828 -24.219 -19.281 1 98.75 87 ILE B O 1
ATOM 3591 N N . VAL B 1 88 ? 8.469 -22.672 -18.453 1 98.69 88 VAL B N 1
ATOM 3592 C CA . VAL B 1 88 ? 8.094 -23.438 -17.281 1 98.69 88 VAL B CA 1
ATOM 3593 C C . VAL B 1 88 ? 7.406 -24.734 -17.688 1 98.69 88 VAL B C 1
ATOM 3595 O O . VAL B 1 88 ? 7.629 -25.797 -17.094 1 98.69 88 VAL B O 1
ATOM 3598 N N . GLU B 1 89 ? 6.648 -24.672 -18.766 1 97.75 89 GLU B N 1
ATOM 3599 C CA . GLU B 1 89 ? 5.891 -25.828 -19.219 1 97.75 89 GLU B CA 1
ATOM 3600 C C . GLU B 1 89 ? 6.719 -26.703 -20.156 1 97.75 89 GLU B C 1
ATOM 3602 O O . GLU B 1 89 ? 6.293 -27.781 -20.547 1 97.75 89 GLU B O 1
ATOM 3607 N N . GLY B 1 90 ? 7.848 -26.281 -20.594 1 97.88 90 GLY B N 1
ATOM 3608 C CA . GLY B 1 90 ? 8.719 -27.031 -21.484 1 97.88 90 GLY B CA 1
ATOM 3609 C C . GLY B 1 90 ? 8.336 -26.891 -22.953 1 97.88 90 GLY B C 1
ATOM 3610 O O . GLY B 1 90 ? 8.75 -27.688 -23.781 1 97.88 90 GLY B O 1
ATOM 3611 N N . LYS B 1 91 ? 7.562 -25.891 -23.266 1 98.12 91 LYS B N 1
ATOM 3612 C CA . LYS B 1 91 ? 7.16 -25.641 -24.641 1 98.12 91 LYS B CA 1
ATOM 3613 C C . LYS B 1 91 ? 8.242 -24.875 -25.406 1 98.12 91 LYS B C 1
ATOM 3615 O O . LYS B 1 91 ? 8.25 -24.859 -26.641 1 98.12 91 LYS B O 1
ATOM 3620 N N . HIS B 1 92 ? 9.156 -24.25 -24.672 1 98.31 92 HIS B N 1
ATOM 3621 C CA . HIS B 1 92 ? 10.281 -23.516 -25.25 1 98.31 92 HIS B CA 1
ATOM 3622 C C . HIS B 1 92 ? 11.562 -23.781 -24.484 1 98.31 92 HIS B C 1
ATOM 3624 O O . HIS B 1 92 ? 11.586 -23.703 -23.25 1 98.31 92 HIS B O 1
ATOM 3630 N N . GLU B 1 93 ? 12.57 -24.156 -25.203 1 98.19 93 GLU B N 1
ATOM 3631 C CA . GLU B 1 93 ? 13.898 -24.297 -24.609 1 98.19 93 GLU B CA 1
ATOM 3632 C C . GLU B 1 93 ? 14.734 -23.031 -24.828 1 98.19 93 GLU B C 1
ATOM 3634 O O . GLU B 1 93 ? 15.016 -22.672 -25.969 1 98.19 93 GLU B O 1
ATOM 3639 N N . PRO B 1 94 ? 15.094 -22.375 -23.719 1 98.06 94 PRO B N 1
ATOM 3640 C CA . PRO B 1 94 ? 15.836 -21.125 -23.906 1 98.06 94 PRO B CA 1
ATOM 3641 C C . PRO B 1 94 ? 17.219 -21.344 -24.531 1 98.06 94 PRO B C 1
ATOM 3643 O O . PRO B 1 94 ? 17.875 -22.344 -24.266 1 98.06 94 PRO B O 1
ATOM 3646 N N . ASP B 1 95 ? 17.656 -20.422 -25.359 1 97.5 95 ASP B N 1
ATOM 3647 C CA . ASP B 1 95 ? 19.016 -20.438 -25.906 1 97.5 95 ASP B CA 1
ATOM 3648 C C . ASP B 1 95 ? 19.984 -19.688 -25 1 97.5 95 ASP B C 1
ATOM 3650 O O . ASP B 1 95 ? 19.594 -19.172 -23.938 1 97.5 95 ASP B O 1
ATOM 3654 N N . ALA B 1 96 ? 21.219 -19.641 -25.422 1 95.44 96 ALA B N 1
ATOM 3655 C CA . ALA B 1 96 ? 22.266 -19.047 -24.594 1 95.44 96 ALA B CA 1
ATOM 3656 C C . ALA B 1 96 ? 22 -17.562 -24.344 1 95.44 96 ALA B C 1
ATOM 3658 O O . ALA B 1 96 ? 22.219 -17.062 -23.234 1 95.44 96 ALA B O 1
ATOM 3659 N N . GLY B 1 97 ? 21.484 -16.844 -25.359 1 97.31 97 GLY B N 1
ATOM 3660 C CA . GLY B 1 97 ? 21.156 -15.43 -25.219 1 97.31 97 GLY B CA 1
ATOM 3661 C C . GLY B 1 97 ? 20.031 -15.18 -24.234 1 97.31 97 GLY B C 1
ATOM 3662 O O . GLY B 1 97 ? 20.062 -14.188 -23.5 1 97.31 97 GLY B O 1
ATOM 3663 N N . GLU B 1 98 ? 19.094 -16.031 -24.125 1 97.88 98 GLU B N 1
ATOM 3664 C CA . GLU B 1 98 ? 17.938 -15.906 -23.25 1 97.88 98 GLU B CA 1
ATOM 3665 C C . GLU B 1 98 ? 18.312 -16.188 -21.797 1 97.88 98 GLU B C 1
ATOM 3667 O O . GLU B 1 98 ? 17.547 -15.891 -20.891 1 97.88 98 GLU B O 1
ATOM 3672 N N . CYS B 1 99 ? 19.516 -16.734 -21.562 1 97 99 CYS B N 1
ATOM 3673 C CA . CYS B 1 99 ? 19.922 -17.125 -20.219 1 97 99 CYS B CA 1
ATOM 3674 C C . CYS B 1 99 ? 20.953 -16.141 -19.672 1 97 99 CYS B C 1
ATOM 3676 O O . CYS B 1 99 ? 21.438 -16.297 -18.547 1 97 99 CYS B O 1
ATOM 3678 N N . GLU B 1 100 ? 21.234 -15.117 -20.469 1 95.5 100 GLU B N 1
ATOM 3679 C CA . GLU B 1 100 ? 22.297 -14.18 -20.078 1 95.5 100 GLU B CA 1
ATOM 3680 C C . GLU B 1 100 ? 21.75 -13.047 -19.219 1 95.5 100 GLU B C 1
ATOM 3682 O O . GLU B 1 100 ? 20.984 -12.211 -19.703 1 95.5 100 GLU B O 1
ATOM 3687 N N . TYR B 1 101 ? 22.078 -13.07 -17.969 1 94 101 TYR B N 1
ATOM 3688 C CA . TYR B 1 101 ? 21.812 -11.984 -17.031 1 94 101 TYR B CA 1
ATOM 3689 C C . TYR B 1 101 ? 22.828 -11.977 -15.891 1 94 101 TYR B C 1
ATOM 3691 O O . TYR B 1 101 ? 23.578 -12.93 -15.727 1 94 101 TYR B O 1
ATOM 3699 N N . LYS B 1 102 ? 22.969 -10.906 -15.148 1 93.25 102 LYS B N 1
ATOM 3700 C CA . LYS B 1 102 ? 23.891 -10.836 -14.008 1 93.25 102 LYS B CA 1
ATOM 3701 C C . LYS B 1 102 ? 23.172 -11.172 -12.703 1 93.25 102 LYS B C 1
ATOM 3703 O O . LYS B 1 102 ? 22.281 -10.43 -12.273 1 93.25 102 LYS B O 1
ATOM 3708 N N . GLU B 1 103 ? 23.562 -12.312 -12.117 1 94.38 103 GLU B N 1
ATOM 3709 C CA . GLU B 1 103 ? 23 -12.703 -10.828 1 94.38 103 GLU B CA 1
ATOM 3710 C C . GLU B 1 103 ? 23.703 -12 -9.68 1 94.38 103 GLU B C 1
ATOM 3712 O O . GLU B 1 103 ? 24.859 -12.281 -9.391 1 94.38 103 GLU B O 1
ATOM 3717 N N . PRO B 1 104 ? 22.969 -11.117 -8.984 1 92 104 PRO B N 1
ATOM 3718 C CA . PRO B 1 104 ? 23.625 -10.375 -7.906 1 92 104 PRO B CA 1
ATOM 3719 C C . PRO B 1 104 ? 23.891 -11.234 -6.672 1 92 104 PRO B C 1
ATOM 3721 O O . PRO B 1 104 ? 24.781 -10.93 -5.887 1 92 104 PRO B O 1
ATOM 3724 N N . ASN B 1 105 ? 23.109 -12.234 -6.422 1 91.31 105 ASN B N 1
ATOM 3725 C CA . ASN B 1 105 ? 23.297 -13.141 -5.297 1 91.31 105 ASN B CA 1
ATOM 3726 C C . ASN B 1 105 ? 24.391 -14.164 -5.578 1 91.31 105 ASN B C 1
ATOM 3728 O O . ASN B 1 105 ? 24.188 -15.102 -6.352 1 91.31 105 ASN B O 1
ATOM 3732 N N . GLU B 1 106 ? 25.484 -13.992 -4.895 1 92 106 GLU B N 1
ATOM 3733 C CA . GLU B 1 106 ? 26.656 -14.805 -5.164 1 92 106 GLU B CA 1
ATOM 3734 C C . GLU B 1 106 ? 26.391 -16.281 -4.887 1 92 106 GLU B C 1
ATOM 3736 O O . GLU B 1 106 ? 26.844 -17.156 -5.629 1 92 106 GLU B O 1
ATOM 3741 N N . GLU B 1 107 ? 25.703 -16.531 -3.869 1 92.25 107 GLU B N 1
ATOM 3742 C CA . GLU B 1 107 ? 25.406 -17.906 -3.527 1 92.25 107 GLU B CA 1
ATOM 3743 C C . GLU B 1 107 ? 24.516 -18.562 -4.59 1 92.25 107 GLU B C 1
ATOM 3745 O O . GLU B 1 107 ? 24.75 -19.703 -4.992 1 92.25 107 GLU B O 1
ATOM 3750 N N . LEU B 1 108 ? 23.516 -17.859 -5.062 1 93.88 108 LEU B N 1
ATOM 3751 C CA . LEU B 1 108 ? 22.641 -18.375 -6.102 1 93.88 108 LEU B CA 1
ATOM 3752 C C . LEU B 1 108 ? 23.391 -18.547 -7.422 1 93.88 108 LEU B C 1
ATOM 3754 O O . LEU B 1 108 ? 23.156 -19.516 -8.148 1 93.88 108 LEU B O 1
ATOM 3758 N N . ALA B 1 109 ? 24.266 -17.594 -7.691 1 94.38 109 ALA B N 1
ATOM 3759 C CA . ALA B 1 109 ? 25.078 -17.688 -8.898 1 94.38 109 ALA B CA 1
ATOM 3760 C C . ALA B 1 109 ? 25.922 -18.969 -8.906 1 94.38 109 ALA B C 1
ATOM 3762 O O . ALA B 1 109 ? 26.016 -19.641 -9.93 1 94.38 109 ALA B O 1
ATOM 3763 N N . ALA B 1 110 ? 26.453 -19.25 -7.754 1 94.94 110 ALA B N 1
ATOM 3764 C CA . ALA B 1 110 ? 27.266 -20.469 -7.621 1 94.94 110 ALA B CA 1
ATOM 3765 C C . ALA B 1 110 ? 26.406 -21.719 -7.805 1 94.94 110 ALA B C 1
ATOM 3767 O O . ALA B 1 110 ? 26.812 -22.656 -8.492 1 94.94 110 ALA B O 1
ATOM 3768 N N . ASP B 1 111 ? 25.234 -21.688 -7.242 1 94.75 111 ASP B N 1
ATOM 3769 C CA . ASP B 1 111 ? 24.328 -22.828 -7.344 1 94.75 111 ASP B CA 1
ATOM 3770 C C . ASP B 1 111 ? 23.891 -23.062 -8.789 1 94.75 111 ASP B C 1
ATOM 3772 O O . ASP B 1 111 ? 23.844 -24.203 -9.25 1 94.75 111 ASP B O 1
ATOM 3776 N N . LEU B 1 112 ? 23.656 -22.078 -9.516 1 95.31 112 LEU B N 1
ATOM 3777 C CA . LEU B 1 112 ? 23.172 -22.156 -10.891 1 95.31 112 LEU B CA 1
ATOM 3778 C C . LEU B 1 112 ? 24.297 -22.625 -11.828 1 95.31 112 LEU B C 1
ATOM 3780 O O . LEU B 1 112 ? 24.016 -23.141 -12.906 1 95.31 112 LEU B O 1
ATOM 3784 N N . SER B 1 113 ? 25.531 -22.453 -11.414 1 94.06 113 SER B N 1
ATOM 3785 C CA . SER B 1 113 ? 26.656 -22.781 -12.273 1 94.06 113 SER B CA 1
ATOM 3786 C C . SER B 1 113 ? 27.203 -24.172 -11.938 1 94.06 113 SER B C 1
ATOM 3788 O O . SER B 1 113 ? 28.031 -24.719 -12.68 1 94.06 113 SER B O 1
ATOM 3790 N N . LYS B 1 114 ? 26.75 -24.703 -10.852 1 92.94 114 LYS B N 1
ATOM 3791 C CA . LYS B 1 114 ? 27.234 -26.016 -10.453 1 92.94 114 LYS B CA 1
ATOM 3792 C C . LYS B 1 114 ? 26.75 -27.094 -11.422 1 92.94 114 LYS B C 1
ATOM 3794 O O . LYS B 1 114 ? 25.547 -27.203 -11.695 1 92.94 114 LYS B O 1
ATOM 3799 N N . VAL B 1 115 ? 27.672 -27.953 -11.828 1 93.19 115 VAL B N 1
ATOM 3800 C CA . VAL B 1 115 ? 27.328 -29 -12.797 1 93.19 115 VAL B CA 1
ATOM 3801 C C . VAL B 1 115 ? 26.766 -30.219 -12.07 1 93.19 115 VAL B C 1
ATOM 3803 O O . VAL B 1 115 ? 27.375 -30.703 -11.117 1 93.19 115 VAL B O 1
ATOM 3806 N N . THR B 1 116 ? 25.594 -30.547 -12.516 1 88.5 116 THR B N 1
ATOM 3807 C CA . THR B 1 116 ? 25.016 -31.797 -12.016 1 88.5 116 THR B CA 1
ATOM 3808 C C . THR B 1 116 ? 25.484 -32.969 -12.859 1 88.5 116 THR B C 1
ATOM 3810 O O . THR B 1 116 ? 25.234 -33.031 -14.07 1 88.5 116 THR B O 1
ATOM 3813 N N . ILE B 1 117 ? 26.109 -33.938 -12.281 1 88.62 117 ILE B N 1
ATOM 3814 C CA . ILE B 1 117 ? 26.734 -35.062 -12.969 1 88.62 117 ILE B CA 1
ATOM 3815 C C . ILE B 1 117 ? 25.656 -36.031 -13.422 1 88.62 117 ILE B C 1
ATOM 3817 O O . ILE B 1 117 ? 25.625 -36.438 -14.594 1 88.62 117 ILE B O 1
ATOM 3821 N N . ASP B 1 118 ? 24.781 -36.562 -12.547 1 83.75 118 ASP B N 1
ATOM 3822 C CA . ASP B 1 118 ? 23.688 -37.438 -12.93 1 83.75 118 ASP B CA 1
ATOM 3823 C C . ASP B 1 118 ? 22.484 -36.656 -13.43 1 83.75 118 ASP B C 1
ATOM 3825 O O . ASP B 1 118 ? 21.438 -36.625 -12.797 1 83.75 118 ASP B O 1
ATOM 3829 N N . ASP B 1 119 ? 22.734 -36.094 -14.617 1 85.56 119 ASP B N 1
ATOM 3830 C CA . ASP B 1 119 ? 21.812 -35.125 -15.195 1 85.56 119 ASP B CA 1
ATOM 3831 C C . ASP B 1 119 ? 20.578 -35.812 -15.758 1 85.56 119 ASP B C 1
ATOM 3833 O O . ASP B 1 119 ? 20.688 -36.688 -16.609 1 85.56 119 ASP B O 1
ATOM 3837 N N . ALA B 1 120 ? 19.406 -35.531 -15.125 1 86.69 120 ALA B N 1
ATOM 3838 C CA . ALA B 1 120 ? 18.156 -36.125 -15.586 1 86.69 120 ALA B CA 1
ATOM 3839 C C . ALA B 1 120 ? 17.5 -35.219 -16.641 1 86.69 120 ALA B C 1
ATOM 3841 O O . ALA B 1 120 ? 17.656 -34 -16.594 1 86.69 120 ALA B O 1
ATOM 3842 N N . SER B 1 121 ? 16.859 -35.906 -17.594 1 89.75 121 SER B N 1
ATOM 3843 C CA . SER B 1 121 ? 16.078 -35.156 -18.578 1 89.75 121 SER B CA 1
ATOM 3844 C C . SER B 1 121 ? 14.656 -34.938 -18.078 1 89.75 121 SER B C 1
ATOM 3846 O O . SER B 1 121 ? 13.914 -35.875 -17.812 1 89.75 121 SER B O 1
ATOM 3848 N N . VAL B 1 122 ? 14.359 -33.688 -17.766 1 94.06 122 VAL B N 1
ATOM 3849 C CA . VAL B 1 122 ? 13.016 -33.344 -17.312 1 94.06 122 VAL B CA 1
ATOM 3850 C C . VAL B 1 122 ? 12.445 -32.25 -18.203 1 94.06 122 VAL B C 1
ATOM 3852 O O . VAL B 1 122 ? 13.188 -31.484 -18.828 1 94.06 122 VAL B O 1
ATOM 3855 N N . THR B 1 123 ? 11.133 -32.344 -18.375 1 95.44 123 THR B N 1
ATOM 3856 C CA . THR B 1 123 ? 10.438 -31.328 -19.172 1 95.44 123 THR B CA 1
ATOM 3857 C C . THR B 1 123 ? 10.133 -30.094 -18.328 1 95.44 123 THR B C 1
ATOM 3859 O O . THR B 1 123 ? 9.656 -30.203 -17.203 1 95.44 123 THR B O 1
ATOM 3862 N N . GLY B 1 124 ? 10.406 -28.859 -18.875 1 97.75 124 GLY B N 1
ATOM 3863 C CA . GLY B 1 124 ? 10.102 -27.625 -18.172 1 97.75 124 GLY B CA 1
ATOM 3864 C C . GLY B 1 124 ? 10.789 -27.5 -16.828 1 97.75 124 GLY B C 1
ATOM 3865 O O . GLY B 1 124 ? 11.969 -27.844 -16.703 1 97.75 124 GLY B O 1
ATOM 3866 N N . VAL B 1 125 ? 10.133 -26.797 -15.953 1 97.81 125 VAL B N 1
ATOM 3867 C CA . VAL B 1 125 ? 10.57 -26.688 -14.562 1 97.81 125 VAL B CA 1
ATOM 3868 C C . VAL B 1 125 ? 9.594 -27.422 -13.648 1 97.81 125 VAL B C 1
ATOM 3870 O O . VAL B 1 125 ? 8.539 -26.891 -13.305 1 97.81 125 VAL B O 1
ATOM 3873 N N . PRO B 1 126 ? 9.953 -28.547 -13.211 1 94.06 126 PRO B N 1
ATOM 3874 C CA . PRO B 1 126 ? 9.023 -29.391 -12.453 1 94.06 126 PRO B CA 1
ATOM 3875 C C . PRO B 1 126 ? 8.508 -28.703 -11.188 1 94.06 126 PRO B C 1
ATOM 3877 O O . PRO B 1 126 ? 9.266 -28.031 -10.492 1 94.06 126 PRO B O 1
ATOM 3880 N N . SER B 1 127 ? 7.18 -28.828 -10.93 1 94.81 127 SER B N 1
ATOM 3881 C CA . SER B 1 127 ? 6.508 -28.359 -9.719 1 94.81 127 SER B CA 1
ATOM 3882 C C . SER B 1 127 ? 6.797 -26.891 -9.469 1 94.81 127 SER B C 1
ATOM 3884 O O . SER B 1 127 ? 6.98 -26.469 -8.32 1 94.81 127 SER B O 1
ATOM 3886 N N . PHE B 1 128 ? 6.914 -26.109 -10.492 1 97.69 128 PHE B N 1
ATOM 3887 C CA . PHE B 1 128 ? 7.312 -24.703 -10.398 1 97.69 128 PHE B CA 1
ATOM 3888 C C . PHE B 1 128 ? 6.387 -23.938 -9.461 1 97.69 128 PHE B C 1
ATOM 3890 O O . PHE B 1 128 ? 6.84 -23.375 -8.461 1 97.69 128 PHE B O 1
ATOM 3897 N N . TRP B 1 129 ? 5.109 -23.953 -9.672 1 97.25 129 TRP B N 1
ATOM 3898 C CA . TRP B 1 129 ? 4.164 -23.125 -8.93 1 97.25 129 TRP B CA 1
ATOM 3899 C C . TRP B 1 129 ? 3.975 -23.656 -7.512 1 97.25 129 TRP B C 1
ATOM 3901 O O . TRP B 1 129 ? 3.828 -22.875 -6.566 1 97.25 129 TRP B O 1
ATOM 3911 N N . LEU B 1 130 ? 3.934 -25 -7.391 1 94.75 130 LEU B N 1
ATOM 3912 C CA . LEU B 1 130 ? 3.873 -25.562 -6.047 1 94.75 130 LEU B CA 1
ATOM 3913 C C . LEU B 1 130 ? 5.059 -25.094 -5.207 1 94.75 130 LEU B C 1
ATOM 3915 O O . LEU B 1 130 ? 4.887 -24.688 -4.059 1 94.75 130 LEU B O 1
ATOM 3919 N N . THR B 1 131 ? 6.238 -25.125 -5.809 1 93.19 131 THR B N 1
ATOM 3920 C CA . THR B 1 131 ? 7.445 -24.688 -5.117 1 93.19 131 THR B CA 1
ATOM 3921 C C . THR B 1 131 ? 7.355 -23.203 -4.766 1 93.19 131 THR B C 1
ATOM 3923 O O . THR B 1 131 ? 7.691 -22.812 -3.648 1 93.19 131 THR B O 1
ATOM 3926 N N . CYS B 1 132 ? 6.902 -22.406 -5.738 1 93.94 132 CYS B N 1
ATOM 3927 C CA . CYS B 1 132 ? 6.715 -20.984 -5.477 1 93.94 132 CYS B CA 1
ATOM 3928 C C . CYS B 1 132 ? 5.805 -20.766 -4.273 1 93.94 132 CYS B C 1
ATOM 3930 O O . CYS B 1 132 ? 6.137 -20 -3.367 1 93.94 132 CYS B O 1
ATOM 3932 N N . MET B 1 133 ? 4.703 -21.422 -4.246 1 92.69 133 MET B N 1
ATOM 3933 C CA . MET B 1 133 ? 3.693 -21.25 -3.207 1 92.69 133 MET B CA 1
ATOM 3934 C C . MET B 1 133 ? 4.215 -21.719 -1.855 1 92.69 133 MET B C 1
ATOM 3936 O O . MET B 1 133 ? 3.955 -21.094 -0.829 1 92.69 133 MET B O 1
ATOM 3940 N N . LYS B 1 134 ? 4.941 -22.75 -1.809 1 88.5 134 LYS B N 1
ATOM 3941 C CA . LYS B 1 134 ? 5.484 -23.312 -0.572 1 88.5 134 LYS B CA 1
ATOM 3942 C C . LYS B 1 134 ? 6.562 -22.406 0.014 1 88.5 134 LYS B C 1
ATOM 3944 O O . LYS B 1 134 ? 6.77 -22.375 1.229 1 88.5 134 LYS B O 1
ATOM 3949 N N . ASN B 1 135 ? 7.234 -21.688 -0.866 1 87.5 135 ASN B N 1
ATOM 3950 C CA . ASN B 1 135 ? 8.352 -20.844 -0.44 1 87.5 135 ASN B CA 1
ATOM 3951 C C . ASN B 1 135 ? 7.859 -19.5 0.114 1 87.5 135 ASN B C 1
ATOM 3953 O O . ASN B 1 135 ? 8.656 -18.719 0.632 1 87.5 135 ASN B O 1
ATOM 3957 N N . VAL B 1 136 ? 6.539 -19.359 -0.049 1 84.62 136 VAL B N 1
ATOM 3958 C CA . VAL B 1 136 ? 6 -18.125 0.517 1 84.62 136 VAL B CA 1
ATOM 3959 C C . VAL B 1 136 ? 6.074 -18.188 2.041 1 84.62 136 VAL B C 1
ATOM 3961 O O . VAL B 1 136 ? 5.578 -19.125 2.658 1 84.62 136 VAL B O 1
ATOM 3964 N N . ALA B 1 137 ? 7.016 -17.438 2.631 1 65.06 137 ALA B N 1
ATOM 3965 C CA . ALA B 1 137 ? 7.266 -17.484 4.07 1 65.06 137 ALA B CA 1
ATOM 3966 C C . ALA B 1 137 ? 6.02 -17.094 4.859 1 65.06 137 ALA B C 1
ATOM 3968 O O . ALA B 1 137 ? 5.633 -17.781 5.805 1 65.06 137 ALA B O 1
ATOM 3969 N N . ASP B 1 138 ? 5.527 -15.836 4.973 1 55.31 138 ASP B N 1
ATOM 3970 C CA . ASP B 1 138 ? 4.578 -15.305 5.945 1 55.31 138 ASP B CA 1
ATOM 3971 C C . ASP B 1 138 ? 3.152 -15.336 5.398 1 55.31 138 ASP B C 1
ATOM 3973 O O . ASP B 1 138 ? 2.844 -14.672 4.41 1 55.31 138 ASP B O 1
ATOM 3977 N N . GLY B 1 139 ? 2.186 -16.188 5.926 1 55.69 139 GLY B N 1
ATOM 3978 C CA . GLY B 1 139 ? 0.732 -16.141 5.902 1 55.69 139 GLY B CA 1
ATOM 3979 C C . GLY B 1 139 ? 0.123 -17.031 4.836 1 55.69 139 GLY B C 1
ATOM 3980 O O . GLY B 1 139 ? -0.811 -17.781 5.109 1 55.69 139 GLY B O 1
ATOM 3981 N N . ILE B 1 140 ? 0.807 -16.953 3.602 1 58.75 140 ILE B N 1
ATOM 3982 C CA . ILE B 1 140 ? 0.056 -17.625 2.543 1 58.75 140 ILE B CA 1
ATOM 3983 C C . ILE B 1 140 ? 0.298 -19.125 2.613 1 58.75 140 ILE B C 1
ATOM 3985 O O . ILE B 1 140 ? -0.575 -19.922 2.252 1 58.75 140 ILE B O 1
ATOM 3989 N N . HIS B 1 141 ? 1.61 -19.391 3 1 58.81 141 HIS B N 1
ATOM 3990 C CA . HIS B 1 141 ? 1.883 -20.812 3.111 1 58.81 141 HIS B CA 1
ATOM 3991 C C . HIS B 1 141 ? 0.858 -21.516 4.008 1 58.81 141 HIS B C 1
ATOM 3993 O O . HIS B 1 141 ? 0.572 -22.688 3.832 1 58.81 141 HIS B O 1
ATOM 3999 N N . GLU B 1 142 ? 0.223 -20.641 4.758 1 71.06 142 GLU B N 1
ATOM 4000 C CA . GLU B 1 142 ? -0.807 -21.141 5.656 1 71.06 142 GLU B CA 1
ATOM 4001 C C . GLU B 1 142 ? -2.062 -21.547 4.883 1 71.06 142 GLU B C 1
ATOM 4003 O O . GLU B 1 142 ? -2.887 -22.312 5.387 1 71.06 142 GLU B O 1
ATOM 4008 N N . PHE B 1 143 ? -1.92 -21.188 3.613 1 79.25 143 PHE B N 1
ATOM 4009 C CA . PHE B 1 143 ? -3.125 -21.453 2.84 1 79.25 143 PHE B CA 1
ATOM 4010 C C . PHE B 1 143 ? -2.988 -22.75 2.064 1 79.25 143 PHE B C 1
ATOM 4012 O O . PHE B 1 143 ? -3.973 -23.281 1.533 1 79.25 143 PHE B O 1
ATOM 4019 N N . VAL B 1 144 ? -1.74 -23.344 1.997 1 89.56 144 VAL B N 1
ATOM 4020 C CA . VAL B 1 144 ? -1.53 -24.609 1.301 1 89.56 144 VAL B CA 1
ATOM 4021 C C . VAL B 1 144 ? -1.389 -25.734 2.316 1 89.56 144 VAL B C 1
ATOM 4023 O O . VAL B 1 144 ? -0.392 -25.812 3.039 1 89.56 144 VAL B O 1
ATOM 4026 N N . MET B 1 145 ? -2.4 -26.562 2.32 1 91.56 145 MET B N 1
ATOM 4027 C CA . MET B 1 145 ? -2.363 -27.703 3.223 1 91.56 145 MET B CA 1
ATOM 4028 C C . MET B 1 145 ? -1.691 -28.906 2.557 1 91.56 145 MET B C 1
ATOM 4030 O O . MET B 1 145 ? -1.515 -28.922 1.338 1 91.56 145 MET B O 1
ATOM 4034 N N . GLU B 1 146 ? -1.358 -29.938 3.355 1 92.81 146 GLU B N 1
ATOM 4035 C CA . GLU B 1 146 ? -0.66 -31.125 2.867 1 92.81 146 GLU B CA 1
ATOM 4036 C C . GLU B 1 146 ? -1.465 -31.828 1.78 1 92.81 146 GLU B C 1
ATOM 4038 O O . GLU B 1 146 ? -0.906 -32.281 0.773 1 92.81 146 GLU B O 1
ATOM 4043 N N . ASP B 1 147 ? -2.746 -31.922 1.973 1 95.06 147 ASP B N 1
ATOM 4044 C CA . ASP B 1 147 ? -3.607 -32.656 1.046 1 95.06 147 ASP B CA 1
ATOM 4045 C C . ASP B 1 147 ? -3.766 -31.891 -0.269 1 95.06 147 ASP B C 1
ATOM 4047 O O . ASP B 1 147 ? -4.227 -32.469 -1.265 1 95.06 147 ASP B O 1
ATOM 4051 N N . ASP B 1 148 ? -3.363 -30.625 -0.29 1 96.5 148 ASP B N 1
ATOM 4052 C CA . ASP B 1 148 ? -3.465 -29.812 -1.502 1 96.5 148 ASP B CA 1
ATOM 4053 C C . ASP B 1 148 ? -2.285 -30.078 -2.436 1 96.5 148 ASP B C 1
ATOM 4055 O O . ASP B 1 148 ? -2.377 -29.828 -3.643 1 96.5 148 ASP B O 1
ATOM 4059 N N . GLU B 1 149 ? -1.159 -30.5 -1.884 1 95.31 149 GLU B N 1
ATOM 4060 C CA . GLU B 1 149 ? 0.117 -30.531 -2.594 1 95.31 149 GLU B CA 1
ATOM 4061 C C . GLU B 1 149 ? 0.063 -31.453 -3.801 1 95.31 149 GLU B C 1
ATOM 4063 O O . GLU B 1 149 ? 0.504 -31.094 -4.895 1 95.31 149 GLU B O 1
ATOM 4068 N N . PRO B 1 150 ? -0.508 -32.688 -3.654 1 97.56 150 PRO B N 1
ATOM 4069 C CA . PRO B 1 150 ? -0.58 -33.562 -4.836 1 97.56 150 PRO B CA 1
ATOM 4070 C C . PRO B 1 150 ? -1.372 -32.938 -5.977 1 97.56 150 PRO B C 1
ATOM 4072 O O . PRO B 1 150 ? -1.073 -33.156 -7.148 1 97.56 150 PRO B O 1
ATOM 4075 N N . ILE B 1 151 ? -2.367 -32.156 -5.652 1 98.31 151 ILE B N 1
ATOM 4076 C CA . ILE B 1 151 ? -3.158 -31.484 -6.672 1 98.31 151 ILE B CA 1
ATOM 4077 C C . ILE B 1 151 ? -2.352 -30.328 -7.277 1 98.31 151 ILE B C 1
ATOM 4079 O O . ILE B 1 151 ? -2.309 -30.172 -8.5 1 98.31 151 ILE B O 1
ATOM 4083 N N . LEU B 1 152 ? -1.686 -29.594 -6.418 1 97.38 152 LEU B N 1
ATOM 4084 C CA . LEU B 1 152 ? -0.949 -28.406 -6.84 1 97.38 152 LEU B CA 1
ATOM 4085 C C . LEU B 1 152 ? 0.287 -28.797 -7.645 1 97.38 152 LEU B C 1
ATOM 4087 O O . LEU B 1 152 ? 0.877 -27.953 -8.328 1 97.38 152 LEU B O 1
ATOM 4091 N N . GLU B 1 153 ? 0.68 -30.047 -7.625 1 97.12 153 GLU B N 1
ATOM 4092 C CA . GLU B 1 153 ? 1.704 -30.547 -8.539 1 97.12 153 GLU B CA 1
ATOM 4093 C C . GLU B 1 153 ? 1.26 -30.422 -9.992 1 97.12 153 GLU B C 1
ATOM 4095 O O . GLU B 1 153 ? 2.094 -30.328 -10.898 1 97.12 153 GLU B O 1
ATOM 4100 N N . HIS B 1 154 ? -0.047 -30.375 -10.203 1 97.94 154 HIS B N 1
ATOM 4101 C CA . HIS B 1 154 ? -0.602 -30.297 -11.547 1 97.94 154 HIS B CA 1
ATOM 4102 C C . HIS B 1 154 ? -0.882 -28.859 -11.961 1 97.94 154 HIS B C 1
ATOM 4104 O O . HIS B 1 154 ? -1.353 -28.609 -13.07 1 97.94 154 HIS B O 1
ATOM 4110 N N . LEU B 1 155 ? -0.625 -27.875 -11.062 1 98.38 155 LEU B N 1
ATOM 4111 C CA . LEU B 1 155 ? -0.76 -26.469 -11.406 1 98.38 155 LEU B CA 1
ATOM 4112 C C . LEU B 1 155 ? 0.331 -26.031 -12.375 1 98.38 155 LEU B C 1
ATOM 4114 O O . LEU B 1 155 ? 1.511 -26 -12.023 1 98.38 155 LEU B O 1
ATOM 4118 N N . THR B 1 156 ? -0.062 -25.656 -13.609 1 98.06 156 THR B N 1
ATOM 4119 C CA . THR B 1 156 ? 0.918 -25.422 -14.656 1 98.06 156 THR B CA 1
ATOM 4120 C C . THR B 1 156 ? 1.125 -23.922 -14.867 1 98.06 156 THR B C 1
ATOM 4122 O O . THR B 1 156 ? 2.174 -23.5 -15.359 1 98.06 156 THR B O 1
ATOM 4125 N N . ASP B 1 157 ? 0.099 -23.125 -14.531 1 98.38 157 ASP B N 1
ATOM 4126 C CA . ASP B 1 157 ? 0.195 -21.672 -14.734 1 98.38 157 ASP B CA 1
ATOM 4127 C C . ASP B 1 157 ? -0.84 -20.938 -13.891 1 98.38 157 ASP B C 1
ATOM 4129 O O . ASP B 1 157 ? -1.917 -21.469 -13.609 1 98.38 157 ASP B O 1
ATOM 4133 N N . VAL B 1 158 ? -0.455 -19.812 -13.43 1 98.44 158 VAL B N 1
ATOM 4134 C CA . VAL B 1 158 ? -1.379 -18.859 -12.828 1 98.44 158 VAL B CA 1
ATOM 4135 C C . VAL B 1 158 ? -1.351 -17.547 -13.609 1 98.44 158 VAL B C 1
ATOM 4137 O O . VAL B 1 158 ? -0.308 -16.906 -13.703 1 98.44 158 VAL B O 1
ATOM 4140 N N . VAL B 1 159 ? -2.496 -17.141 -14.164 1 98.56 159 VAL B N 1
ATOM 4141 C CA . VAL B 1 159 ? -2.582 -15.969 -15.039 1 98.56 159 VAL B CA 1
ATOM 4142 C C . VAL B 1 159 ? -3.447 -14.891 -14.383 1 98.56 159 VAL B C 1
ATOM 4144 O O . VAL B 1 159 ? -4.527 -15.188 -13.867 1 98.56 159 VAL B O 1
ATOM 4147 N N . VAL B 1 160 ? -2.904 -13.68 -14.336 1 98.44 160 VAL B N 1
ATOM 4148 C CA . VAL B 1 160 ? -3.682 -12.531 -13.891 1 98.44 160 VAL B CA 1
ATOM 4149 C C . VAL B 1 160 ? -4.332 -11.852 -15.102 1 98.44 160 VAL B C 1
ATOM 4151 O O . VAL B 1 160 ? -3.639 -11.422 -16.031 1 98.44 160 VAL B O 1
ATOM 4154 N N . GLU B 1 161 ? -5.617 -11.867 -15.133 1 98.38 161 GLU B N 1
ATOM 4155 C CA . GLU B 1 161 ? -6.363 -11.07 -16.094 1 98.38 161 GLU B CA 1
ATOM 4156 C C . GLU B 1 161 ? -6.777 -9.727 -15.5 1 98.38 161 GLU B C 1
ATOM 4158 O O . GLU B 1 161 ? -7.641 -9.672 -14.625 1 98.38 161 GLU B O 1
ATOM 4163 N N . ASP B 1 162 ? -6.164 -8.703 -15.945 1 97.62 162 ASP B N 1
ATOM 4164 C CA . ASP B 1 162 ? -6.445 -7.359 -15.453 1 97.62 162 ASP B CA 1
ATOM 4165 C C . ASP B 1 162 ? -7.5 -6.668 -16.312 1 97.62 162 ASP B C 1
ATOM 4167 O O . ASP B 1 162 ? -7.406 -6.672 -17.547 1 97.62 162 ASP B O 1
ATOM 4171 N N . ASN B 1 163 ? -8.547 -6.191 -15.562 1 95.12 163 ASN B N 1
ATOM 4172 C CA . ASN B 1 163 ? -9.57 -5.336 -16.156 1 95.12 163 ASN B CA 1
ATOM 4173 C C . ASN B 1 163 ? -9.695 -4.012 -15.422 1 95.12 163 ASN B C 1
ATOM 4175 O O . ASN B 1 163 ? -9.195 -3.873 -14.297 1 95.12 163 ASN B O 1
ATOM 4179 N N . ILE B 1 164 ? -9.375 -2.9 -15.844 1 95.88 164 ILE B N 1
ATOM 4180 C CA . ILE B 1 164 ? -9.352 -1.562 -15.258 1 95.88 164 ILE B CA 1
ATOM 4181 C C . ILE B 1 164 ? -10.031 -1.581 -13.891 1 95.88 164 ILE B C 1
ATOM 4183 O O . ILE B 1 164 ? -9.422 -1.21 -12.883 1 95.88 164 ILE B O 1
ATOM 4187 N N . ASP B 1 165 ? -11.336 -2.117 -13.711 1 97.19 165 ASP B N 1
ATOM 4188 C CA . ASP B 1 165 ? -12.062 -2.076 -12.445 1 97.19 165 ASP B CA 1
ATOM 4189 C C . ASP B 1 165 ? -12.305 -3.484 -11.906 1 97.19 165 ASP B C 1
ATOM 4191 O O . ASP B 1 165 ? -13.234 -3.703 -11.125 1 97.19 165 ASP B O 1
ATOM 4195 N N . SER B 1 166 ? -11.555 -4.469 -12.375 1 98.19 166 SER B N 1
ATOM 4196 C CA . SER B 1 166 ? -11.633 -5.848 -11.906 1 98.19 166 SER B CA 1
ATOM 4197 C C . SER B 1 166 ? -10.406 -6.648 -12.328 1 98.19 166 SER B C 1
ATOM 4199 O O . SER B 1 166 ? -9.617 -6.191 -13.156 1 98.19 166 SER B O 1
ATOM 4201 N N . PHE B 1 167 ? -10.242 -7.762 -11.68 1 98.5 167 PHE B N 1
ATOM 4202 C CA . PHE B 1 167 ? -9.242 -8.711 -12.141 1 98.5 167 PHE B CA 1
ATOM 4203 C C . PHE B 1 167 ? -9.664 -10.141 -11.828 1 98.5 167 PHE B C 1
ATOM 4205 O O . PHE B 1 167 ? -10.555 -10.367 -11 1 98.5 167 PHE B O 1
ATOM 4212 N N . LYS B 1 168 ? -9.109 -11.008 -12.609 1 98.69 168 LYS B N 1
ATOM 4213 C CA . LYS B 1 168 ? -9.328 -12.438 -12.414 1 98.69 168 LYS B CA 1
ATOM 4214 C C . LYS B 1 168 ? -8.008 -13.188 -12.273 1 98.69 168 LYS B C 1
ATOM 4216 O O . LYS B 1 168 ? -6.996 -12.789 -12.859 1 98.69 168 LYS B O 1
ATOM 4221 N N . LEU B 1 169 ? -8.031 -14.18 -11.469 1 98.75 169 LEU B N 1
ATOM 4222 C CA . LEU B 1 169 ? -6.941 -15.148 -11.383 1 98.75 169 LEU B CA 1
ATOM 4223 C C . LEU B 1 169 ? -7.348 -16.484 -12 1 98.75 169 LEU B C 1
ATOM 4225 O O . LEU B 1 169 ? -8.352 -17.078 -11.602 1 98.75 169 LEU B O 1
ATOM 4229 N N . HIS B 1 170 ? -6.609 -16.906 -13.016 1 98.81 170 HIS B N 1
ATOM 4230 C CA . HIS B 1 170 ? -6.84 -18.188 -13.672 1 98.81 170 HIS B CA 1
ATOM 4231 C C . HIS B 1 170 ? -5.758 -19.188 -13.312 1 98.81 170 HIS B C 1
ATOM 4233 O O . HIS B 1 170 ? -4.582 -18.984 -13.625 1 98.81 170 HIS B O 1
ATOM 4239 N N . PHE B 1 171 ? -6.148 -20.25 -12.656 1 98.75 171 PHE B N 1
ATOM 4240 C CA . PHE B 1 171 ? -5.25 -21.344 -12.312 1 98.75 171 PHE B CA 1
ATOM 4241 C C . PHE B 1 171 ? -5.398 -22.5 -13.305 1 98.75 171 PHE B C 1
ATOM 4243 O O . PHE B 1 171 ? -6.449 -23.141 -13.367 1 98.75 171 PHE B O 1
ATOM 4250 N N . HIS B 1 172 ? -4.359 -22.734 -14.094 1 98.81 172 HIS B N 1
ATOM 4251 C CA . HIS B 1 172 ? -4.371 -23.781 -15.102 1 98.81 172 HIS B CA 1
ATOM 4252 C C . HIS B 1 172 ? -3.799 -25.078 -14.547 1 98.81 172 HIS B C 1
ATOM 4254 O O . HIS B 1 172 ? -2.727 -25.078 -13.938 1 98.81 172 HIS B O 1
ATOM 4260 N N . PHE B 1 173 ? -4.516 -26.172 -14.789 1 98.62 173 PHE B N 1
ATOM 4261 C CA . PHE B 1 173 ? -4.09 -27.484 -14.289 1 98.62 173 PHE B CA 1
ATOM 4262 C C . PHE B 1 173 ? -3.949 -28.469 -15.43 1 98.62 173 PHE B C 1
ATOM 4264 O O . PHE B 1 173 ? -4.766 -28.484 -16.344 1 98.62 173 PHE B O 1
ATOM 4271 N N . SER B 1 174 ? -2.896 -29.281 -15.398 1 97.94 174 SER B N 1
ATOM 4272 C CA . SER B 1 174 ? -2.842 -30.484 -16.234 1 97.94 174 SER B CA 1
ATOM 4273 C C . SER B 1 174 ? -3.854 -31.531 -15.781 1 97.94 174 SER B C 1
ATOM 4275 O O . SER B 1 174 ? -4.355 -31.453 -14.656 1 97.94 174 SER B O 1
ATOM 4277 N N . PRO B 1 175 ? -4.211 -32.438 -16.734 1 98.12 175 PRO B N 1
ATOM 4278 C CA . PRO B 1 175 ? -5.129 -33.5 -16.297 1 98.12 175 PRO B CA 1
ATOM 4279 C C . PRO B 1 175 ? -4.672 -34.188 -15.008 1 98.12 175 PRO B C 1
ATOM 4281 O O . PRO B 1 175 ? -3.475 -34.406 -14.82 1 98.12 175 PRO B O 1
ATOM 4284 N N . ASN B 1 176 ? -5.617 -34.438 -14.125 1 98.12 176 ASN B N 1
ATOM 4285 C CA . ASN B 1 176 ? -5.312 -35 -12.828 1 98.12 176 ASN B CA 1
ATOM 4286 C C . ASN B 1 176 ? -6.473 -35.844 -12.305 1 98.12 176 ASN B C 1
ATOM 4288 O O . ASN B 1 176 ? -7.531 -35.906 -12.93 1 98.12 176 ASN B O 1
ATOM 4292 N N . GLU B 1 177 ? -6.305 -36.531 -11.242 1 98.19 177 GLU B N 1
ATOM 4293 C CA . GLU B 1 177 ? -7.297 -37.5 -10.773 1 98.19 177 GLU B CA 1
ATOM 4294 C C . GLU B 1 177 ? -8.297 -36.844 -9.828 1 98.19 177 GLU B C 1
ATOM 4296 O O . GLU B 1 177 ? -9.242 -37.5 -9.367 1 98.19 177 GLU B O 1
ATOM 4301 N N . TYR B 1 178 ? -8.172 -35.594 -9.586 1 98.44 178 TYR B N 1
ATOM 4302 C CA . TYR B 1 178 ? -8.953 -34.969 -8.516 1 98.44 178 TYR B CA 1
ATOM 4303 C C . TYR B 1 178 ? -10.188 -34.281 -9.078 1 98.44 178 TYR B C 1
ATOM 4305 O O . TYR B 1 178 ? -11.297 -34.438 -8.555 1 98.44 178 TYR B O 1
ATOM 4313 N N . PHE B 1 179 ? -10.102 -33.5 -10.102 1 98.62 179 PHE B N 1
ATOM 4314 C CA . PHE B 1 179 ? -11.242 -32.812 -10.68 1 98.62 179 PHE B CA 1
ATOM 4315 C C . PHE B 1 179 ? -11.094 -32.688 -12.195 1 98.62 179 PHE B C 1
ATOM 4317 O O . PHE B 1 179 ? -10.023 -32.938 -12.742 1 98.62 179 PHE B O 1
ATOM 4324 N N . SER B 1 180 ? -12.195 -32.312 -12.883 1 98.5 180 SER B N 1
ATOM 4325 C CA . SER B 1 180 ? -12.203 -32.281 -14.344 1 98.5 180 SER B CA 1
ATOM 4326 C C . SER B 1 180 ? -11.953 -30.891 -14.891 1 98.5 180 SER B C 1
ATOM 4328 O O . SER B 1 180 ? -11.688 -30.734 -16.078 1 98.5 180 SER B O 1
ATOM 4330 N N . ASN B 1 181 ? -11.984 -29.859 -14.023 1 98.06 181 ASN B N 1
ATOM 4331 C CA . ASN B 1 181 ? -11.688 -28.5 -14.484 1 98.06 181 ASN B CA 1
ATOM 4332 C C . ASN B 1 181 ? -10.273 -28.391 -15.039 1 98.06 181 ASN B C 1
ATOM 4334 O O . ASN B 1 181 ? -9.336 -28.969 -14.477 1 98.06 181 ASN B O 1
ATOM 4338 N N . THR B 1 182 ? -10.133 -27.688 -16.125 1 98.62 182 THR B N 1
ATOM 4339 C CA . THR B 1 182 ? -8.789 -27.406 -16.625 1 98.62 182 THR B CA 1
ATOM 4340 C C . THR B 1 182 ? -8.297 -26.062 -16.109 1 98.62 182 THR B C 1
ATOM 4342 O O . THR B 1 182 ? -7.09 -25.812 -16.062 1 98.62 182 THR B O 1
ATOM 4345 N N . ILE B 1 183 ? -9.266 -25.219 -15.836 1 98.75 183 ILE B N 1
ATOM 4346 C CA . ILE B 1 183 ? -8.977 -23.891 -15.297 1 98.75 183 ILE B CA 1
ATOM 4347 C C . ILE B 1 183 ? -9.898 -23.594 -14.117 1 98.75 183 ILE B C 1
ATOM 4349 O O . ILE B 1 183 ? -11.109 -23.812 -14.203 1 98.75 183 ILE B O 1
ATOM 4353 N N . LEU B 1 184 ? -9.367 -23.25 -12.977 1 98.69 184 LEU B N 1
ATOM 4354 C CA . LEU B 1 184 ? -10.133 -22.672 -11.875 1 98.69 184 LEU B CA 1
ATOM 4355 C C . LEU B 1 184 ? -9.938 -21.156 -11.805 1 98.69 184 LEU B C 1
ATOM 4357 O O . LEU B 1 184 ? -8.812 -20.672 -11.914 1 98.69 184 LEU B O 1
ATOM 4361 N N . THR B 1 185 ? -11.016 -20.406 -11.625 1 98.62 185 THR B N 1
ATOM 4362 C CA . THR B 1 185 ? -10.945 -18.953 -11.711 1 98.62 185 THR B CA 1
ATOM 4363 C C . THR B 1 185 ? -11.531 -18.297 -10.461 1 98.62 185 THR B C 1
ATOM 4365 O O . THR B 1 185 ? -12.547 -18.766 -9.938 1 98.62 185 THR B O 1
ATOM 4368 N N . LYS B 1 186 ? -10.883 -17.344 -9.922 1 98.5 186 LYS B N 1
ATOM 4369 C CA . LYS B 1 186 ? -11.391 -16.438 -8.898 1 98.5 186 LYS B CA 1
ATOM 4370 C C . LYS B 1 186 ? -11.445 -15.008 -9.414 1 98.5 186 LYS B C 1
ATOM 4372 O O . LYS B 1 186 ? -10.469 -14.5 -9.961 1 98.5 186 LYS B O 1
ATOM 4377 N N . GLU B 1 187 ? -12.57 -14.344 -9.258 1 98.62 187 GLU B N 1
ATOM 4378 C CA . GLU B 1 187 ? -12.773 -13.008 -9.805 1 98.62 187 GLU B CA 1
ATOM 4379 C C . GLU B 1 187 ? -12.945 -11.977 -8.695 1 98.62 187 GLU B C 1
ATOM 4381 O O . GLU B 1 187 ? -13.602 -12.242 -7.688 1 98.62 187 GLU B O 1
ATOM 4386 N N . PHE B 1 188 ? -12.422 -10.812 -8.891 1 98.44 188 PHE B N 1
ATOM 4387 C CA . PHE B 1 188 ? -12.508 -9.703 -7.945 1 98.44 188 PHE B CA 1
ATOM 4388 C C . PHE B 1 188 ? -12.953 -8.43 -8.656 1 98.44 188 PHE B C 1
ATOM 4390 O O . PHE B 1 188 ? -12.516 -8.148 -9.773 1 98.44 188 PHE B O 1
ATOM 4397 N N . LYS B 1 189 ? -13.789 -7.684 -8.039 1 98.12 189 LYS B N 1
ATOM 4398 C CA . LYS B 1 189 ? -14.203 -6.371 -8.531 1 98.12 189 LYS B CA 1
ATOM 4399 C C . LYS B 1 189 ? -13.656 -5.258 -7.645 1 98.12 189 LYS B C 1
ATOM 4401 O O . LYS B 1 189 ? -13.625 -5.387 -6.418 1 98.12 189 LYS B O 1
ATOM 4406 N N . LEU B 1 190 ? -13.289 -4.102 -8.258 1 97.19 190 LEU B N 1
ATOM 4407 C CA . LEU B 1 190 ? -12.656 -2.992 -7.555 1 97.19 190 LEU B CA 1
ATOM 4408 C C . LEU B 1 190 ? -13.539 -1.748 -7.602 1 97.19 190 LEU B C 1
ATOM 4410 O O . LEU B 1 190 ? -14.156 -1.459 -8.625 1 97.19 190 LEU B O 1
ATOM 4414 N N . LYS B 1 191 ? -13.633 -1.132 -6.488 1 95.56 191 LYS B N 1
ATOM 4415 C CA . LYS B 1 191 ? -14.125 0.242 -6.426 1 95.56 191 LYS B CA 1
ATOM 4416 C C . LYS B 1 191 ? -12.977 1.241 -6.582 1 95.56 191 LYS B C 1
ATOM 4418 O O . LYS B 1 191 ? -11.992 1.188 -5.844 1 95.56 191 LYS B O 1
ATOM 4423 N N . LEU B 1 192 ? -13.094 2.189 -7.551 1 96 192 LEU B N 1
ATOM 4424 C CA . LEU B 1 192 ? -11.977 3.068 -7.887 1 96 192 LEU B CA 1
ATOM 4425 C C . LEU B 1 192 ? -12.273 4.508 -7.48 1 96 192 LEU B C 1
ATOM 4427 O O . LEU B 1 192 ? -11.422 5.391 -7.637 1 96 192 LEU B O 1
ATOM 4431 N N . ALA B 1 193 ? -13.508 4.742 -6.988 1 95.44 193 ALA B N 1
ATOM 4432 C CA . ALA B 1 193 ? -13.914 6.098 -6.625 1 95.44 193 ALA B CA 1
ATOM 4433 C C . ALA B 1 193 ? -14.914 6.082 -5.473 1 95.44 193 ALA B C 1
ATOM 4435 O O . ALA B 1 193 ? -15.57 5.066 -5.227 1 95.44 193 ALA B O 1
ATOM 4436 N N . PRO B 1 194 ? -14.938 7.211 -4.734 1 94.25 194 PRO B N 1
ATOM 4437 C CA . PRO B 1 194 ? -15.992 7.297 -3.715 1 94.25 194 PRO B CA 1
ATOM 4438 C C . PRO B 1 194 ? -17.391 7.336 -4.316 1 94.25 194 PRO B C 1
ATOM 4440 O O . PRO B 1 194 ? -17.547 7.535 -5.523 1 94.25 194 PRO B O 1
ATOM 4443 N N . THR B 1 195 ? -18.359 7 -3.447 1 91.62 195 THR B N 1
ATOM 4444 C CA . THR B 1 195 ? -19.75 7.129 -3.852 1 91.62 195 THR B CA 1
ATOM 4445 C C . THR B 1 195 ? -20.375 8.367 -3.229 1 91.62 195 THR B C 1
ATOM 4447 O O . THR B 1 195 ? -19.875 8.898 -2.236 1 91.62 195 THR B O 1
ATOM 4450 N N . ASP B 1 196 ? -21.438 8.828 -3.812 1 90.56 196 ASP B N 1
ATOM 4451 C CA . ASP B 1 196 ? -22.141 9.984 -3.277 1 90.56 196 ASP B CA 1
ATOM 4452 C C . ASP B 1 196 ? -22.719 9.688 -1.893 1 90.56 196 ASP B C 1
ATOM 4454 O O . ASP B 1 196 ? -22.859 10.594 -1.069 1 90.56 196 ASP B O 1
ATOM 4458 N N . GLU B 1 197 ? -23 8.445 -1.651 1 87.06 197 GLU B N 1
ATOM 4459 C CA . GLU B 1 197 ? -23.578 8.047 -0.376 1 87.06 197 GLU B CA 1
ATOM 4460 C C . GLU B 1 197 ? -22.547 8.047 0.736 1 87.06 197 GLU B C 1
ATOM 4462 O O . GLU B 1 197 ? -22.859 8.281 1.902 1 87.06 197 GLU B O 1
ATOM 4467 N N . ASP B 1 198 ? -21.344 7.836 0.35 1 87.94 198 ASP B N 1
ATOM 4468 C CA . ASP B 1 198 ? -20.25 7.781 1.312 1 87.94 198 ASP B CA 1
ATOM 4469 C C . ASP B 1 198 ? -18.984 8.422 0.742 1 87.94 198 ASP B C 1
ATOM 4471 O O . ASP B 1 198 ? -18 7.742 0.491 1 87.94 198 ASP B O 1
ATOM 4475 N N . PRO B 1 199 ? -19.047 9.711 0.706 1 92.69 199 PRO B N 1
ATOM 4476 C CA . PRO B 1 199 ? -17.984 10.398 -0.024 1 92.69 199 PRO B CA 1
ATOM 4477 C C . PRO B 1 199 ? -16.672 10.477 0.764 1 92.69 199 PRO B C 1
ATOM 4479 O O . PRO B 1 199 ? -15.617 10.758 0.192 1 92.69 199 PRO B O 1
ATOM 4482 N N . PHE B 1 200 ? -16.672 10.188 2.098 1 94.06 200 PHE B N 1
ATOM 4483 C CA . PHE B 1 200 ? -15.492 10.445 2.916 1 94.06 200 PHE B CA 1
ATOM 4484 C C . PHE B 1 200 ? -14.75 9.141 3.221 1 94.06 200 PHE B C 1
ATOM 4486 O O . PHE B 1 200 ? -13.672 9.156 3.814 1 94.06 200 PHE B O 1
ATOM 4493 N N . ASN B 1 201 ? -15.414 8.062 2.828 1 87.25 201 ASN B N 1
ATOM 4494 C CA . ASN B 1 201 ? -14.805 6.762 3.094 1 87.25 201 ASN B CA 1
ATOM 4495 C C . ASN B 1 201 ? -14.148 6.184 1.844 1 87.25 201 ASN B C 1
ATOM 4497 O O . ASN B 1 201 ? -14.609 5.18 1.303 1 87.25 201 ASN B O 1
ATOM 4501 N N . PHE B 1 202 ? -13.133 6.793 1.417 1 89.25 202 PHE B N 1
ATOM 4502 C CA . PHE B 1 202 ? -12.391 6.328 0.252 1 89.25 202 PHE B CA 1
ATOM 4503 C C . PHE B 1 202 ? -10.891 6.523 0.448 1 89.25 202 PHE B C 1
ATOM 4505 O O . PHE B 1 202 ? -10.422 7.656 0.587 1 89.25 202 PHE B O 1
ATOM 4512 N N . ASP B 1 203 ? -10.156 5.473 0.478 1 86.62 203 ASP B N 1
ATOM 4513 C CA . ASP B 1 203 ? -8.719 5.52 0.706 1 86.62 203 ASP B CA 1
ATOM 4514 C C . ASP B 1 203 ? -7.953 4.961 -0.494 1 86.62 203 ASP B C 1
ATOM 4516 O O . ASP B 1 203 ? -6.746 4.723 -0.412 1 86.62 203 ASP B O 1
ATOM 4520 N N . GLY B 1 204 ? -8.633 4.785 -1.588 1 91.69 204 GLY B N 1
ATOM 4521 C CA . GLY B 1 204 ? -8.047 4.168 -2.77 1 91.69 204 GLY B CA 1
ATOM 4522 C C . GLY B 1 204 ? -8.82 2.949 -3.246 1 91.69 204 GLY B C 1
ATOM 4523 O O . GLY B 1 204 ? -9.883 2.635 -2.713 1 91.69 204 GLY B O 1
ATOM 4524 N N . PRO B 1 205 ? -8.219 2.357 -4.273 1 94.5 205 PRO B N 1
ATOM 4525 C CA . PRO B 1 205 ? -8.883 1.178 -4.832 1 94.5 205 PRO B CA 1
ATOM 4526 C C . PRO B 1 205 ? -9.117 0.085 -3.789 1 94.5 205 PRO B C 1
ATOM 4528 O O . PRO B 1 205 ? -8.234 -0.194 -2.975 1 94.5 205 PRO B O 1
ATOM 4531 N N . GLU B 1 206 ? -10.312 -0.479 -3.824 1 93.5 206 GLU B N 1
ATOM 4532 C CA . GLU B 1 206 ? -10.688 -1.511 -2.863 1 93.5 206 GLU B CA 1
ATOM 4533 C C . GLU B 1 206 ? -11.484 -2.625 -3.535 1 93.5 206 GLU B C 1
ATOM 4535 O O . GLU B 1 206 ? -12.328 -2.363 -4.398 1 93.5 206 GLU B O 1
ATOM 4540 N N . ILE B 1 207 ? -11.188 -3.824 -3.094 1 96 207 ILE B N 1
ATOM 4541 C CA . ILE B 1 207 ? -11.984 -4.949 -3.559 1 96 207 ILE B CA 1
ATOM 4542 C C . ILE B 1 207 ? -13.359 -4.91 -2.898 1 96 207 ILE B C 1
ATOM 4544 O O . ILE B 1 207 ? -13.469 -4.84 -1.671 1 96 207 ILE B O 1
ATOM 4548 N N . VAL B 1 208 ? -14.445 -4.957 -3.773 1 94.94 208 VAL B N 1
ATOM 4549 C CA . VAL B 1 208 ? -15.781 -4.785 -3.219 1 94.94 208 VAL B CA 1
ATOM 4550 C C . VAL B 1 208 ? -16.641 -5.992 -3.578 1 94.94 208 VAL B C 1
ATOM 4552 O O . VAL B 1 208 ? -17.812 -6.078 -3.166 1 94.94 208 VAL B O 1
ATOM 4555 N N . ALA B 1 209 ? -16.109 -6.879 -4.336 1 96.25 209 ALA B N 1
ATOM 4556 C CA . ALA B 1 209 ? -16.812 -8.109 -4.664 1 96.25 209 ALA B CA 1
ATOM 4557 C C . ALA B 1 209 ? -15.844 -9.211 -5.082 1 96.25 209 ALA B C 1
ATOM 4559 O O . ALA B 1 209 ? -14.742 -8.922 -5.555 1 96.25 209 ALA B O 1
ATOM 4560 N N . MET B 1 210 ? -16.234 -10.406 -4.895 1 96.81 210 MET B N 1
ATOM 4561 C CA . MET B 1 210 ? -15.461 -11.555 -5.355 1 96.81 210 MET B CA 1
ATOM 4562 C C . MET B 1 210 ? -16.359 -12.734 -5.68 1 96.81 210 MET B C 1
ATOM 4564 O O . MET B 1 210 ? -17.453 -12.859 -5.113 1 96.81 210 MET B O 1
ATOM 4568 N N . LYS B 1 211 ? -15.922 -13.484 -6.598 1 96.88 211 LYS B N 1
ATOM 4569 C CA . LYS B 1 211 ? -16.672 -14.648 -7.066 1 96.88 211 LYS B CA 1
ATOM 4570 C C . LYS B 1 211 ? -15.727 -15.789 -7.445 1 96.88 211 LYS B C 1
ATOM 4572 O O . LYS B 1 211 ? -14.758 -15.578 -8.18 1 96.88 211 LYS B O 1
ATOM 4577 N N . GLY B 1 212 ? -15.984 -16.953 -6.832 1 96.69 212 GLY B N 1
ATOM 4578 C CA . GLY B 1 212 ? -15.234 -18.141 -7.203 1 96.69 212 GLY B CA 1
ATOM 4579 C C . GLY B 1 212 ? -15.914 -18.969 -8.266 1 96.69 212 GLY B C 1
ATOM 4580 O O . GLY B 1 212 ? -16.594 -18.438 -9.141 1 96.69 212 GLY B O 1
ATOM 4581 N N . MET B 1 213 ? -15.531 -20.188 -8.297 1 96.38 213 MET B N 1
ATOM 4582 C CA . MET B 1 213 ? -16.078 -21.109 -9.281 1 96.38 213 MET B CA 1
ATOM 4583 C C . MET B 1 213 ? -16.219 -22.516 -8.695 1 96.38 213 MET B C 1
ATOM 4585 O O . MET B 1 213 ? -15.461 -22.906 -7.816 1 96.38 213 MET B O 1
ATOM 4589 N N . LYS B 1 214 ? -17.203 -23.219 -9.219 1 97 214 LYS B N 1
ATOM 4590 C CA . LYS B 1 214 ? -17.422 -24.594 -8.781 1 97 214 LYS B CA 1
ATOM 4591 C C . LYS B 1 214 ? -16.312 -25.5 -9.258 1 97 214 LYS B C 1
ATOM 4593 O O . LYS B 1 214 ? -15.922 -25.469 -10.43 1 97 214 LYS B O 1
ATOM 4598 N N . ILE B 1 215 ? -15.742 -26.281 -8.32 1 98.38 215 ILE B N 1
ATOM 4599 C CA . ILE B 1 215 ? -14.789 -27.312 -8.688 1 98.38 215 ILE B CA 1
ATOM 4600 C C . ILE B 1 215 ? -15.539 -28.625 -8.969 1 98.38 215 ILE B C 1
ATOM 4602 O O . ILE B 1 215 ? -16.359 -29.062 -8.164 1 98.38 215 ILE B O 1
ATOM 4606 N N . ASP B 1 216 ? -15.32 -29.234 -10.109 1 98.25 216 ASP B N 1
ATOM 4607 C CA . ASP B 1 216 ? -15.938 -30.484 -10.492 1 98.25 216 ASP B CA 1
ATOM 4608 C C . ASP B 1 216 ? -15.102 -31.672 -10.031 1 98.25 216 ASP B C 1
ATOM 4610 O O . ASP B 1 216 ? -14.492 -32.375 -10.844 1 98.25 216 ASP B O 1
ATOM 4614 N N . TRP B 1 217 ? -15.234 -31.953 -8.758 1 98.44 217 TRP B N 1
ATOM 4615 C CA . TRP B 1 217 ? -14.492 -33.062 -8.172 1 98.44 217 TRP B CA 1
ATOM 4616 C C . TRP B 1 217 ? -14.914 -34.375 -8.797 1 98.44 217 TRP B C 1
ATOM 4618 O O . TRP B 1 217 ? -16.109 -34.625 -9.008 1 98.44 217 TRP B O 1
ATOM 4628 N N . LYS B 1 218 ? -13.961 -35.25 -9.086 1 98 218 LYS B N 1
ATOM 4629 C CA . LYS B 1 218 ? -14.25 -36.5 -9.773 1 98 218 LYS B CA 1
ATOM 4630 C C . LYS B 1 218 ? -14.945 -37.5 -8.844 1 98 218 LYS B C 1
ATOM 4632 O O . LYS B 1 218 ? -15.703 -38.344 -9.297 1 98 218 LYS B O 1
ATOM 4637 N N . SER B 1 219 ? -14.641 -37.438 -7.527 1 96.19 219 SER B N 1
ATOM 4638 C CA . SER B 1 219 ? -15.336 -38.219 -6.496 1 96.19 219 SER B CA 1
ATOM 4639 C C . SER B 1 219 ? -15.258 -37.531 -5.141 1 96.19 219 SER B C 1
ATOM 4641 O O . SER B 1 219 ? -14.484 -36.562 -4.969 1 96.19 219 SER B O 1
ATOM 4643 N N . ASP B 1 220 ? -16.016 -37.969 -4.176 1 93 220 ASP B N 1
ATOM 4644 C CA . ASP B 1 220 ? -16.047 -37.375 -2.842 1 93 220 ASP B CA 1
ATOM 4645 C C . ASP B 1 220 ? -14.695 -37.531 -2.143 1 93 220 ASP B C 1
ATOM 4647 O O . ASP B 1 220 ? -14.266 -36.656 -1.397 1 93 220 ASP B O 1
ATOM 4651 N N . ASP B 1 221 ? -14.133 -38.625 -2.436 1 93.75 221 ASP B N 1
ATOM 4652 C CA . ASP B 1 221 ? -12.875 -38.906 -1.76 1 93.75 221 ASP B CA 1
ATOM 4653 C C . ASP B 1 221 ? -11.734 -38.062 -2.332 1 93.75 221 ASP B C 1
ATOM 4655 O O . ASP B 1 221 ? -10.664 -37.969 -1.725 1 93.75 221 ASP B O 1
ATOM 4659 N N . LYS B 1 222 ? -11.953 -37.469 -3.521 1 96.75 222 LYS B N 1
ATOM 4660 C CA . LYS B 1 222 ? -10.953 -36.594 -4.148 1 96.75 222 LYS B CA 1
ATOM 4661 C C . LYS B 1 222 ? -11.125 -35.156 -3.732 1 96.75 222 LYS B C 1
ATOM 4663 O O . LYS B 1 222 ? -10.25 -34.312 -3.979 1 96.75 222 LYS B O 1
ATOM 4668 N N . ASN B 1 223 ? -12.266 -34.844 -3.148 1 97.19 223 ASN B N 1
ATOM 4669 C CA . ASN B 1 223 ? -12.539 -33.5 -2.672 1 97.19 223 ASN B CA 1
ATOM 4670 C C . ASN B 1 223 ? -11.789 -33.219 -1.38 1 97.19 223 ASN B C 1
ATOM 4672 O O . ASN B 1 223 ? -12.219 -33.594 -0.296 1 97.19 223 ASN B O 1
ATOM 4676 N N . VAL B 1 224 ? -10.719 -32.406 -1.497 1 96.94 224 VAL B N 1
ATOM 4677 C CA . VAL B 1 224 ? -9.828 -32.219 -0.363 1 96.94 224 VAL B CA 1
ATOM 4678 C C . VAL B 1 224 ? -10.398 -31.125 0.552 1 96.94 224 VAL B C 1
ATOM 4680 O O . VAL B 1 224 ? -9.852 -30.844 1.619 1 96.94 224 VAL B O 1
ATOM 4683 N N . THR B 1 225 ? -11.5 -30.453 0.146 1 95.88 225 THR B N 1
ATOM 4684 C CA . THR B 1 225 ? -12.109 -29.406 0.958 1 95.88 225 THR B CA 1
ATOM 4685 C C . THR B 1 225 ? -13.094 -30 1.96 1 95.88 225 THR B C 1
ATOM 4687 O O . THR B 1 225 ? -13.664 -29.281 2.775 1 95.88 225 THR B O 1
ATOM 4690 N N . GLN B 1 226 ? -13.297 -31.312 1.949 1 94.69 226 GLN B N 1
ATOM 4691 C CA . GLN B 1 226 ? -14.234 -31.984 2.832 1 94.69 226 GLN B CA 1
ATOM 4692 C C . GLN B 1 226 ? -13.648 -33.312 3.355 1 94.69 226 GLN B C 1
ATOM 4694 O O . GLN B 1 226 ? -12.789 -33.906 2.711 1 94.69 226 GLN B O 1
ATOM 4699 N N . ARG B 1 227 ? -14.039 -33.656 4.562 1 92.38 227 ARG B N 1
ATOM 4700 C CA . ARG B 1 227 ? -13.68 -34.938 5.121 1 92.38 227 ARG B CA 1
ATOM 4701 C C . ARG B 1 227 ? -14.891 -35.625 5.734 1 92.38 227 ARG B C 1
ATOM 4703 O O . ARG B 1 227 ? -15.789 -34.969 6.262 1 92.38 227 ARG B O 1
ATOM 4710 N N . LYS B 1 228 ? -14.906 -36.906 5.598 1 88.94 228 LYS B N 1
ATOM 4711 C CA . LYS B 1 228 ? -15.977 -37.688 6.199 1 88.94 228 LYS B CA 1
ATOM 4712 C C . LYS B 1 228 ? -15.594 -38.156 7.605 1 88.94 228 LYS B C 1
ATOM 4714 O O . LYS B 1 228 ? -14.477 -38.625 7.836 1 88.94 228 LYS B O 1
ATOM 4719 N N . ILE B 1 229 ? -16.438 -37.75 8.5 1 87.88 229 ILE B N 1
ATOM 4720 C CA . ILE B 1 229 ? -16.25 -38.219 9.875 1 87.88 229 ILE B CA 1
ATOM 4721 C C . ILE B 1 229 ? -17.375 -39.188 10.242 1 87.88 229 ILE B C 1
ATOM 4723 O O . ILE B 1 229 ? -18.547 -38.938 10.008 1 87.88 229 ILE B O 1
ATOM 4727 N N . SER B 1 230 ? -16.938 -40.406 10.633 1 84.06 230 SER B N 1
ATOM 4728 C CA . SER B 1 230 ? -17.875 -41.438 11.07 1 84.06 230 SER B CA 1
ATOM 4729 C C . SER B 1 230 ? -18.062 -41.406 12.578 1 84.06 230 SER B C 1
ATOM 4731 O O . SER B 1 230 ? -17.094 -41.344 13.328 1 84.06 230 SER B O 1
ATOM 4733 N N . LYS B 1 231 ? -19.312 -41.125 12.992 1 81.56 231 LYS B N 1
ATOM 4734 C CA . LYS B 1 231 ? -19.641 -41.188 14.414 1 81.56 231 LYS B CA 1
ATOM 4735 C C . LYS B 1 231 ? -20.578 -42.344 14.719 1 81.56 231 LYS B C 1
ATOM 4737 O O . LYS B 1 231 ? -21.562 -42.562 14.008 1 81.56 231 LYS B O 1
ATOM 4742 N N . LYS B 1 232 ? -20.188 -43.188 15.664 1 81.25 232 LYS B N 1
ATOM 4743 C CA . LYS B 1 232 ? -21.047 -44.281 16.156 1 81.25 232 LYS B CA 1
ATOM 4744 C C . LYS B 1 232 ? -22.094 -43.75 17.125 1 81.25 232 LYS B C 1
ATOM 4746 O O . LYS B 1 232 ? -21.766 -43.031 18.078 1 81.25 232 LYS B O 1
ATOM 4751 N N . GLN B 1 233 ? -23.281 -43.844 16.625 1 79.94 233 GLN B N 1
ATOM 4752 C CA . GLN B 1 233 ? -24.391 -43.469 17.5 1 79.94 233 GLN B CA 1
ATOM 4753 C C . GLN B 1 233 ? -25.078 -44.688 18.078 1 79.94 233 GLN B C 1
ATOM 4755 O O . GLN B 1 233 ? -25.484 -45.594 17.328 1 79.94 233 GLN B O 1
ATOM 4760 N N . LYS B 1 234 ? -25.016 -44.812 19.344 1 79.06 234 LYS B N 1
ATOM 4761 C CA . LYS B 1 234 ? -25.656 -45.938 20.031 1 79.06 234 LYS B CA 1
ATOM 4762 C C . LYS B 1 234 ? -27.078 -45.562 20.469 1 79.06 234 LYS B C 1
ATOM 4764 O O . LYS B 1 234 ? -27.281 -44.531 21.109 1 79.06 234 LYS B O 1
ATOM 4769 N N . ASN B 1 235 ? -27.984 -46.375 19.969 1 81.38 235 ASN B N 1
ATOM 4770 C CA . ASN B 1 235 ? -29.344 -46.219 20.484 1 81.38 235 ASN B CA 1
ATOM 4771 C C . ASN B 1 235 ? -29.422 -46.531 21.969 1 81.38 235 ASN B C 1
ATOM 4773 O O . ASN B 1 235 ? -29.109 -47.656 22.391 1 81.38 235 ASN B O 1
ATOM 4777 N N . LYS B 1 236 ? -29.688 -45.5 22.75 1 76.44 236 LYS B N 1
ATOM 4778 C CA . LYS B 1 236 ? -29.719 -45.656 24.203 1 76.44 236 LYS B CA 1
ATOM 4779 C C . LYS B 1 236 ? -30.719 -46.719 24.625 1 76.44 236 LYS B C 1
ATOM 4781 O O . LYS B 1 236 ? -30.516 -47.438 25.625 1 76.44 236 LYS B O 1
ATOM 4786 N N . LYS B 1 237 ? -31.797 -46.969 23.828 1 76.06 237 LYS B N 1
ATOM 4787 C CA . LYS B 1 237 ? -32.906 -47.844 24.234 1 76.06 237 LYS B CA 1
ATOM 4788 C C . LYS B 1 237 ? -32.656 -49.281 23.75 1 76.06 237 LYS B C 1
ATOM 4790 O O . LYS B 1 237 ? -32.906 -50.25 24.5 1 76.06 237 LYS B O 1
ATOM 4795 N N . THR B 1 238 ? -32.156 -49.375 22.594 1 85.69 238 THR B N 1
ATOM 4796 C CA . THR B 1 238 ? -32.062 -50.719 22 1 85.69 238 THR B CA 1
ATOM 4797 C C . THR B 1 238 ? -30.609 -51.219 22.031 1 85.69 238 THR B C 1
ATOM 4799 O O . THR B 1 238 ? -30.359 -52.406 21.844 1 85.69 238 THR B O 1
ATOM 4802 N N . GLY B 1 239 ? -29.812 -50.344 22.359 1 78.06 239 GLY B N 1
ATOM 4803 C CA . GLY B 1 239 ? -28.406 -50.688 22.438 1 78.06 239 GLY B CA 1
ATOM 4804 C C . GLY B 1 239 ? -27.75 -50.844 21.062 1 78.06 239 GLY B C 1
ATOM 4805 O O . GLY B 1 239 ? -26.562 -51.188 20.969 1 78.06 239 GLY B O 1
ATOM 4806 N N . THR B 1 240 ? -28.484 -50.688 20.031 1 80.5 240 THR B N 1
ATOM 4807 C CA . THR B 1 240 ? -27.969 -50.875 18.672 1 80.5 240 THR B CA 1
ATOM 4808 C C . THR B 1 240 ? -27.156 -49.625 18.266 1 80.5 240 THR B C 1
ATOM 4810 O O . THR B 1 240 ? -27.531 -48.5 18.547 1 80.5 240 THR B O 1
ATOM 4813 N N . THR B 1 241 ? -25.906 -49.906 17.734 1 84.38 241 THR B N 1
ATOM 4814 C CA . THR B 1 241 ? -25.016 -48.844 17.312 1 84.38 241 THR B CA 1
ATOM 4815 C C . THR B 1 241 ? -25.125 -48.625 15.805 1 84.38 241 THR B C 1
ATOM 4817 O O . THR B 1 241 ? -25.062 -49.562 15.016 1 84.38 241 THR B O 1
ATOM 4820 N N . ARG B 1 242 ? -25.578 -47.375 15.406 1 84.75 242 ARG B N 1
ATOM 4821 C CA . ARG B 1 242 ? -25.547 -47 14 1 84.75 242 ARG B CA 1
ATOM 4822 C C . ARG B 1 242 ? -24.422 -46.031 13.719 1 84.75 242 ARG B C 1
ATOM 4824 O O . ARG B 1 242 ? -24.094 -45.188 14.562 1 84.75 242 ARG B O 1
ATOM 4831 N N . THR B 1 243 ? -23.641 -46.281 12.609 1 85.44 243 THR B N 1
ATOM 4832 C CA . THR B 1 243 ? -22.562 -45.375 12.203 1 85.44 243 THR B CA 1
ATOM 4833 C C . THR B 1 243 ? -23.094 -44.281 11.297 1 85.44 243 THR B C 1
ATOM 4835 O O . THR B 1 243 ? -23.688 -44.562 10.25 1 85.44 243 THR B O 1
ATOM 4838 N N . VAL B 1 244 ? -23.156 -43.062 11.852 1 85.56 244 VAL B N 1
ATOM 4839 C CA . VAL B 1 244 ? -23.562 -41.938 11.039 1 85.56 244 VAL B CA 1
ATOM 4840 C C . VAL B 1 244 ? -22.328 -41.219 10.469 1 85.56 244 VAL B C 1
ATOM 4842 O O . VAL B 1 244 ? -21.359 -40.969 11.188 1 85.56 244 VAL B O 1
ATOM 4845 N N . THR B 1 245 ? -22.25 -41.125 9.094 1 85.31 245 THR B N 1
ATOM 4846 C CA . THR B 1 245 ? -21.156 -40.438 8.43 1 85.31 245 THR B CA 1
ATOM 4847 C C . THR B 1 245 ? -21.516 -38.969 8.164 1 85.31 245 THR B C 1
ATOM 4849 O O . THR B 1 245 ? -22.594 -38.688 7.617 1 85.31 245 THR B O 1
ATOM 4852 N N . LYS B 1 246 ? -20.828 -38.062 8.781 1 88.62 246 LYS B N 1
ATOM 4853 C CA . LYS B 1 246 ? -21.031 -36.625 8.523 1 88.62 246 LYS B CA 1
ATOM 4854 C C . LYS B 1 246 ? -19.859 -36.031 7.754 1 88.62 246 LYS B C 1
ATOM 4856 O O . LYS B 1 246 ? -18.703 -36.406 7.992 1 88.62 246 LYS B O 1
ATOM 4861 N N . THR B 1 247 ? -20.188 -35.156 6.723 1 90 247 THR B N 1
ATOM 4862 C CA . THR B 1 247 ? -19.172 -34.438 5.949 1 90 247 THR B CA 1
ATOM 4863 C C . THR B 1 247 ? -18.875 -33.062 6.566 1 90 247 THR B C 1
ATOM 4865 O O . THR B 1 247 ? -19.797 -32.281 6.832 1 90 247 THR B O 1
ATOM 4868 N N . VAL B 1 248 ? -17.609 -32.906 6.918 1 91.31 248 VAL B N 1
ATOM 4869 C CA . VAL B 1 248 ? -17.219 -31.641 7.504 1 91.31 248 VAL B CA 1
ATOM 4870 C C . VAL B 1 248 ? -16.234 -30.922 6.586 1 91.31 248 VAL B C 1
ATOM 4872 O O . VAL B 1 248 ? -15.43 -31.562 5.906 1 91.31 248 VAL B O 1
ATOM 4875 N N . GLN B 1 249 ? -16.328 -29.594 6.707 1 90.25 249 GLN B N 1
ATOM 4876 C CA . GLN B 1 249 ? -15.398 -28.781 5.918 1 90.25 249 GLN B CA 1
ATOM 4877 C C . GLN B 1 249 ? -13.984 -28.844 6.5 1 90.25 249 GLN B C 1
ATOM 4879 O O . GLN B 1 249 ? -13.812 -28.812 7.719 1 90.25 249 GLN B O 1
ATOM 4884 N N . THR B 1 250 ? -12.992 -28.984 5.605 1 91.19 250 THR B N 1
ATOM 4885 C CA . THR B 1 250 ? -11.586 -29.016 6 1 91.19 250 THR B CA 1
ATOM 4886 C C . THR B 1 250 ? -10.82 -27.859 5.379 1 91.19 250 THR B C 1
ATOM 4888 O O . THR B 1 250 ? -11.211 -27.344 4.328 1 91.19 250 THR B O 1
ATOM 4891 N N . ASP B 1 251 ? -9.727 -27.422 6.148 1 91.19 251 ASP B N 1
ATOM 4892 C CA . ASP B 1 251 ? -8.859 -26.375 5.602 1 91.19 251 ASP B CA 1
ATOM 4893 C C . ASP B 1 251 ? -8.164 -26.844 4.328 1 91.19 251 ASP B C 1
ATOM 4895 O O . ASP B 1 251 ? -7.625 -27.953 4.281 1 91.19 251 ASP B O 1
ATOM 4899 N N . SER B 1 252 ? -8.258 -26.109 3.266 1 95.19 252 SER B N 1
ATOM 4900 C CA . SER B 1 252 ? -7.699 -26.375 1.948 1 95.19 252 SER B CA 1
ATOM 4901 C C . SER B 1 252 ? -7.551 -25.109 1.13 1 95.19 252 SER B C 1
ATOM 4903 O O . SER B 1 252 ? -8.422 -24.234 1.17 1 95.19 252 SER B O 1
ATOM 4905 N N . PHE B 1 253 ? -6.457 -25.016 0.364 1 95.44 253 PHE B N 1
ATOM 4906 C CA . PHE B 1 253 ? -6.281 -23.938 -0.588 1 95.44 253 PHE B CA 1
ATOM 4907 C C . PHE B 1 253 ? -7.488 -23.812 -1.513 1 95.44 253 PHE B C 1
ATOM 4909 O O . PHE B 1 253 ? -7.883 -22.719 -1.896 1 95.44 253 PHE B O 1
ATOM 4916 N N . PHE B 1 254 ? -8.086 -24.891 -1.827 1 97.38 254 PHE B N 1
ATOM 4917 C CA . PHE B 1 254 ? -9.109 -24.953 -2.865 1 97.38 254 PHE B CA 1
ATOM 4918 C C . PHE B 1 254 ? -10.422 -24.375 -2.363 1 97.38 254 PHE B C 1
ATOM 4920 O O . PHE B 1 254 ? -11.328 -24.109 -3.152 1 97.38 254 PHE B O 1
ATOM 4927 N N . ASN B 1 255 ? -10.562 -2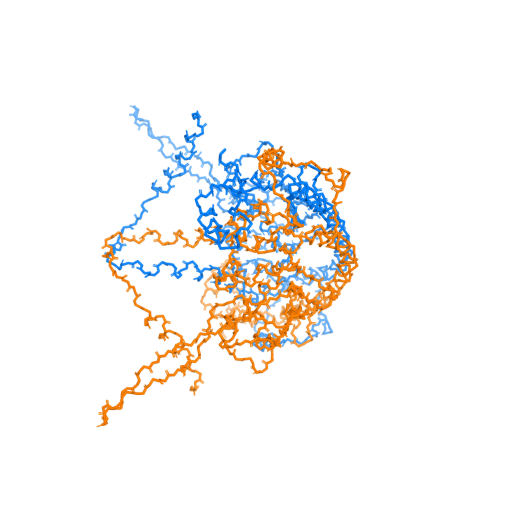4.109 -1.047 1 94.62 255 ASN B N 1
ATOM 4928 C CA . ASN B 1 255 ? -11.703 -23.359 -0.546 1 94.62 255 ASN B CA 1
ATOM 4929 C C . ASN B 1 255 ? -11.75 -21.953 -1.144 1 94.62 255 ASN B C 1
ATOM 4931 O O . ASN B 1 255 ? -12.805 -21.328 -1.194 1 94.62 255 ASN B O 1
ATOM 4935 N N . PHE B 1 256 ? -10.648 -21.516 -1.58 1 95.94 256 PHE B N 1
ATOM 4936 C CA . PHE B 1 256 ? -10.484 -20.203 -2.211 1 95.94 256 PHE B CA 1
ATOM 4937 C C . PHE B 1 256 ? -11.469 -20.031 -3.363 1 95.94 256 PHE B C 1
ATOM 4939 O O . PHE B 1 256 ? -11.93 -18.922 -3.633 1 95.94 256 PHE B O 1
ATOM 4946 N N . PHE B 1 257 ? -11.836 -21.109 -4.027 1 97.38 257 PHE B N 1
ATOM 4947 C CA . PHE B 1 257 ? -12.688 -21.062 -5.207 1 97.38 257 PHE B CA 1
ATOM 4948 C C . PHE B 1 257 ? -14.148 -21.312 -4.836 1 97.38 257 PHE B C 1
ATOM 4950 O O . PHE B 1 257 ? -15.055 -20.922 -5.574 1 97.38 257 PHE B O 1
ATOM 4957 N N . SER B 1 258 ? -14.367 -21.938 -3.762 1 90.62 258 SER B N 1
ATOM 4958 C CA . SER B 1 258 ? -15.688 -22.484 -3.484 1 90.62 258 SER B CA 1
ATOM 4959 C C . SER B 1 258 ? -16.5 -21.562 -2.576 1 90.62 258 SER B C 1
ATOM 4961 O O . SER B 1 258 ? -17.703 -21.734 -2.424 1 90.62 258 SER B O 1
ATOM 4963 N N . HIS B 1 259 ? -15.922 -20.562 -2.018 1 86.62 259 HIS B N 1
ATOM 4964 C CA . HIS B 1 259 ? -16.656 -19.656 -1.143 1 86.62 259 HIS B CA 1
ATOM 4965 C C . HIS B 1 259 ? -17.75 -18.922 -1.908 1 86.62 259 HIS B C 1
ATOM 4967 O O . HIS B 1 259 ? -17.609 -18.672 -3.109 1 86.62 259 HIS B O 1
ATOM 4973 N N . PRO B 1 260 ? -18.766 -18.688 -1.185 1 85.94 260 PRO B N 1
ATOM 4974 C CA . PRO B 1 260 ? -19.859 -17.953 -1.831 1 85.94 260 PRO B CA 1
ATOM 4975 C C . PRO B 1 260 ? -19.422 -16.578 -2.338 1 85.94 260 PRO B C 1
ATOM 4977 O O . PRO B 1 260 ? -18.422 -16.031 -1.866 1 85.94 260 PRO B O 1
ATOM 4980 N N . GLU B 1 261 ? -20.203 -16.203 -3.291 1 91.06 261 GLU B N 1
ATOM 4981 C CA . GLU B 1 261 ? -19.969 -14.859 -3.812 1 91.06 261 GLU B CA 1
ATOM 4982 C C . GLU B 1 261 ? -20.141 -13.812 -2.719 1 91.06 261 GLU B C 1
ATOM 4984 O O . GLU B 1 261 ? -21.016 -13.938 -1.857 1 91.06 261 GLU B O 1
ATOM 4989 N N . TRP B 1 262 ? -19.266 -12.867 -2.73 1 91 262 TRP B N 1
ATOM 4990 C CA . TRP B 1 262 ? -19.328 -11.766 -1.782 1 91 262 TRP B CA 1
ATOM 4991 C C . TRP B 1 262 ? -19.438 -10.4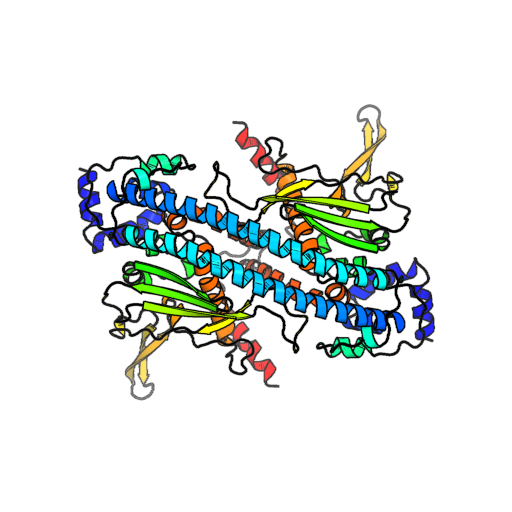3 -2.512 1 91 262 TRP B C 1
ATOM 4993 O O . TRP B 1 262 ? -18.719 -10.188 -3.49 1 91 262 TRP B O 1
ATOM 5003 N N . ILE B 1 263 ? -20.344 -9.656 -2.133 1 90.06 263 ILE B N 1
ATOM 5004 C CA . ILE B 1 263 ? -20.484 -8.273 -2.574 1 90.06 263 ILE B CA 1
ATOM 5005 C C . ILE B 1 263 ? -20.547 -7.344 -1.362 1 90.06 263 ILE B C 1
ATOM 5007 O O . ILE B 1 263 ? -21.359 -7.543 -0.46 1 90.06 263 ILE B O 1
ATOM 5011 N N . GLU B 1 264 ? -19.641 -6.379 -1.495 1 82.88 264 GLU B N 1
ATOM 5012 C CA . GLU B 1 264 ? -19.594 -5.441 -0.378 1 82.88 264 GLU B CA 1
ATOM 5013 C C . GLU B 1 264 ? -20.969 -4.797 -0.15 1 82.88 264 GLU B C 1
ATOM 5015 O O . GLU B 1 264 ? -21.656 -4.441 -1.105 1 82.88 264 GLU B O 1
ATOM 5020 N N . ASP B 1 265 ? -21.391 -4.613 1.133 1 74.56 265 ASP B N 1
ATOM 5021 C CA . ASP B 1 265 ? -22.609 -3.938 1.6 1 74.56 265 ASP B CA 1
ATOM 5022 C C . ASP B 1 265 ? -23.859 -4.727 1.219 1 74.56 265 ASP B C 1
ATOM 5024 O O . ASP B 1 265 ? -24.969 -4.191 1.255 1 74.56 265 ASP B O 1
ATOM 5028 N N . SER B 1 266 ? -23.547 -5.875 0.718 1 74.88 266 SER B N 1
ATOM 5029 C CA . SER B 1 266 ? -24.734 -6.691 0.459 1 74.88 266 SER B CA 1
ATOM 5030 C C . SER B 1 266 ? -25.422 -7.102 1.759 1 74.88 266 SER B C 1
ATOM 5032 O O . SER B 1 266 ? -24.75 -7.305 2.777 1 74.88 266 SER B O 1
ATOM 5034 N N . GLU B 1 267 ? -26.641 -6.906 1.864 1 63.91 267 GLU B N 1
ATOM 5035 C CA . GLU B 1 267 ? -27.469 -7.234 3.023 1 63.91 267 GLU B CA 1
ATOM 5036 C C . GLU B 1 267 ? -27.328 -8.703 3.404 1 63.91 267 GLU B C 1
ATOM 5038 O O . GLU B 1 267 ? -27.547 -9.078 4.562 1 63.91 267 GLU B O 1
ATOM 5043 N N . ASP B 1 268 ? -26.922 -9.508 2.527 1 63.06 268 ASP B N 1
ATOM 5044 C CA . ASP B 1 268 ? -26.984 -10.945 2.725 1 63.06 268 ASP B CA 1
ATOM 5045 C C . ASP B 1 268 ? -25.672 -11.492 3.268 1 63.06 268 ASP B C 1
ATOM 5047 O O . ASP B 1 268 ? -25.453 -12.703 3.309 1 63.06 268 ASP B O 1
ATOM 5051 N N . MET B 1 269 ? -24.812 -10.562 3.795 1 63.94 269 MET B N 1
ATOM 5052 C CA . MET B 1 269 ? -23.516 -11.094 4.195 1 63.94 269 MET B CA 1
ATOM 5053 C C . MET B 1 269 ? -23.609 -11.805 5.543 1 63.94 269 MET B C 1
ATOM 5055 O O . MET B 1 269 ? -24.109 -11.234 6.516 1 63.94 269 MET B O 1
ATOM 5059 N N . GLU B 1 270 ? -23.438 -13.117 5.484 1 64.44 270 GLU B N 1
ATOM 5060 C CA . GLU B 1 270 ? -23.312 -13.891 6.723 1 64.44 270 GLU B CA 1
ATOM 5061 C C . GLU B 1 270 ? -22.094 -13.469 7.523 1 64.44 270 GLU B C 1
ATOM 5063 O O . GLU B 1 270 ? -20.969 -13.508 7.023 1 64.44 270 GLU B O 1
ATOM 5068 N N . GLU B 1 271 ? -22.234 -12.859 8.688 1 66.06 271 GLU B N 1
ATOM 5069 C CA . GLU B 1 271 ? -21.188 -12.359 9.57 1 66.06 271 GLU B CA 1
ATOM 5070 C C . GLU B 1 271 ? -20.094 -13.406 9.789 1 66.06 271 GLU B C 1
ATOM 5072 O O . GLU B 1 271 ? -18.922 -13.062 9.922 1 66.06 271 GLU B O 1
ATOM 5077 N N . ASP B 1 272 ? -20.453 -14.727 9.648 1 73.69 272 ASP B N 1
ATOM 5078 C CA . ASP B 1 272 ? -19.516 -15.805 9.945 1 73.69 272 ASP B CA 1
ATOM 5079 C C . ASP B 1 272 ? -18.484 -15.961 8.836 1 73.69 272 ASP B C 1
ATOM 5081 O O . ASP B 1 272 ? -17.438 -16.578 9.039 1 73.69 272 ASP B O 1
ATOM 5085 N N . LEU B 1 273 ? -18.781 -15.203 7.738 1 83.06 273 LEU B N 1
ATOM 5086 C CA . LEU B 1 273 ? -17.891 -15.422 6.602 1 83.06 273 LEU B CA 1
ATOM 5087 C C . LEU B 1 273 ? -16.953 -14.234 6.414 1 83.06 273 LEU B C 1
ATOM 5089 O O . LEU B 1 273 ? -16.094 -14.25 5.516 1 83.06 273 LEU B O 1
ATOM 5093 N N . ALA B 1 274 ? -17.031 -13.289 7.254 1 83.5 274 ALA B N 1
ATOM 5094 C CA . ALA B 1 274 ? -16.219 -12.086 7.098 1 83.5 274 ALA B CA 1
ATOM 5095 C C . ALA B 1 274 ? -14.734 -12.414 7.098 1 83.5 274 ALA B C 1
ATOM 5097 O O . ALA B 1 274 ? -13.977 -11.898 6.273 1 83.5 274 ALA B O 1
ATOM 5098 N N . GLU B 1 275 ? -14.367 -13.242 7.984 1 83.88 275 GLU B N 1
ATOM 5099 C CA . GLU B 1 275 ? -12.961 -13.625 8.07 1 83.88 275 GLU B CA 1
ATOM 5100 C C . GLU B 1 275 ? -12.516 -14.375 6.82 1 83.88 275 GLU B C 1
ATOM 5102 O O . GLU B 1 275 ? -11.406 -14.164 6.328 1 83.88 275 GLU B O 1
ATOM 5107 N N . THR B 1 276 ? -13.422 -15.227 6.383 1 87.31 276 THR B N 1
ATOM 5108 C CA . THR B 1 276 ? -13.141 -15.992 5.176 1 87.31 276 THR B CA 1
ATOM 5109 C C . THR B 1 276 ? -12.977 -15.078 3.973 1 87.31 276 THR B C 1
ATOM 5111 O O . THR B 1 276 ? -12.047 -15.234 3.182 1 87.31 276 THR B O 1
ATOM 5114 N N . PHE B 1 277 ? -13.797 -14.109 3.912 1 89.44 277 PHE B N 1
ATOM 5115 C CA . PHE B 1 277 ? -13.742 -13.172 2.793 1 89.44 277 PHE B CA 1
ATOM 5116 C C . PHE B 1 277 ? -12.477 -12.328 2.857 1 89.44 277 PHE B C 1
ATOM 5118 O O . PHE B 1 277 ? -11.844 -12.07 1.831 1 89.44 277 PHE B O 1
ATOM 5125 N N . HIS B 1 278 ? -12.133 -11.922 4.027 1 89.38 278 HIS B N 1
ATOM 5126 C CA . HIS B 1 278 ? -10.898 -11.164 4.191 1 89.38 278 HIS B CA 1
ATOM 5127 C C . HIS B 1 278 ? -9.688 -11.992 3.775 1 89.38 278 HIS B C 1
ATOM 5129 O O . HIS B 1 278 ? -8.766 -11.477 3.137 1 89.38 278 HIS B O 1
ATOM 5135 N N . ALA B 1 279 ? -9.703 -13.234 4.117 1 88.88 279 ALA B N 1
ATOM 5136 C CA . ALA B 1 279 ? -8.617 -14.133 3.734 1 88.88 279 ALA B CA 1
ATOM 5137 C C . ALA B 1 279 ? -8.531 -14.273 2.217 1 88.88 279 ALA B C 1
ATOM 5139 O O . ALA B 1 279 ? -7.438 -14.25 1.646 1 88.88 279 ALA B O 1
ATOM 5140 N N . ASP B 1 280 ? -9.68 -14.406 1.547 1 93.56 280 ASP B N 1
ATOM 5141 C CA . ASP B 1 280 ? -9.719 -14.523 0.093 1 93.56 280 ASP B CA 1
ATOM 5142 C C . ASP B 1 280 ? -9.18 -13.258 -0.575 1 93.56 280 ASP B C 1
ATOM 5144 O O . ASP B 1 280 ? -8.438 -13.336 -1.552 1 93.56 280 ASP B O 1
ATOM 5148 N N . ILE B 1 281 ? -9.578 -12.18 -0.018 1 93.5 281 ILE B N 1
ATOM 5149 C CA . ILE B 1 281 ? -9.133 -10.898 -0.557 1 93.5 281 ILE B CA 1
ATOM 5150 C C . ILE B 1 281 ? -7.613 -10.781 -0.416 1 93.5 281 ILE B C 1
ATOM 5152 O O . ILE B 1 281 ? -6.926 -10.391 -1.361 1 93.5 281 ILE B O 1
ATOM 5156 N N . THR B 1 282 ? -7.117 -11.148 0.716 1 91.19 282 THR B N 1
ATOM 5157 C CA . THR B 1 282 ? -5.684 -11.102 0.981 1 91.19 282 THR B CA 1
ATOM 5158 C C . THR B 1 282 ? -4.926 -12.023 0.035 1 91.19 282 THR B C 1
ATOM 5160 O O . THR B 1 282 ? -3.926 -11.625 -0.564 1 91.19 282 THR B O 1
ATOM 5163 N N . LEU B 1 283 ? -5.395 -13.195 -0.186 1 93.31 283 LEU B N 1
ATOM 5164 C CA . LEU B 1 283 ? -4.762 -14.188 -1.057 1 93.31 283 LEU B CA 1
ATOM 5165 C C . LEU B 1 283 ? -4.801 -13.727 -2.512 1 93.31 283 LEU B C 1
ATOM 5167 O O . LEU B 1 283 ? -3.791 -13.805 -3.217 1 93.31 283 LEU B O 1
ATOM 5171 N N . GLY B 1 284 ? -5.965 -13.25 -2.895 1 95.56 284 GLY B N 1
ATOM 5172 C CA . GLY B 1 284 ? -6.09 -12.75 -4.25 1 95.56 284 GLY B CA 1
ATOM 5173 C C . GLY B 1 284 ? -5.141 -11.602 -4.555 1 95.56 284 GLY B C 1
ATOM 5174 O O . GLY B 1 284 ? -4.477 -11.594 -5.594 1 95.56 284 GLY B O 1
ATOM 5175 N N . SER B 1 285 ? -5.066 -10.711 -3.619 1 94.12 285 SER B N 1
ATOM 5176 C CA . SER B 1 285 ? -4.16 -9.578 -3.775 1 94.12 285 SER B CA 1
ATOM 5177 C C . SER B 1 285 ? -2.705 -10.039 -3.799 1 94.12 285 SER B C 1
ATOM 5179 O O . SER B 1 285 ? -1.895 -9.508 -4.562 1 94.12 285 SER B O 1
ATOM 5181 N N . PHE B 1 286 ? -2.406 -10.969 -3.037 1 93.19 286 PHE B N 1
ATOM 5182 C CA . PHE B 1 286 ? -1.041 -11.477 -2.975 1 93.19 286 PHE B CA 1
ATOM 5183 C C . PHE B 1 286 ? -0.638 -12.117 -4.301 1 93.19 286 PHE B C 1
ATOM 5185 O O . PHE B 1 286 ? 0.44 -11.836 -4.828 1 93.19 286 PHE B O 1
ATOM 5192 N N . PHE B 1 287 ? -1.473 -12.953 -4.855 1 95.75 287 PHE B N 1
ATOM 5193 C CA . PHE B 1 287 ? -1.177 -13.578 -6.141 1 95.75 287 PHE B CA 1
ATOM 5194 C C . PHE B 1 287 ? -0.972 -12.523 -7.219 1 95.75 287 PHE B C 1
ATOM 5196 O O . PHE B 1 287 ? -0.011 -12.594 -7.988 1 95.75 287 PHE B O 1
ATOM 5203 N N . ARG B 1 288 ? -1.85 -11.562 -7.215 1 96.56 288 ARG B N 1
ATOM 5204 C CA . ARG B 1 288 ? -1.828 -10.547 -8.266 1 96.56 288 ARG B CA 1
ATOM 5205 C C . ARG B 1 288 ? -0.586 -9.672 -8.148 1 96.56 288 ARG B C 1
ATOM 5207 O O . ARG B 1 288 ? 0.076 -9.391 -9.148 1 96.56 288 ARG B O 1
ATOM 5214 N N . GLU B 1 289 ? -0.244 -9.32 -6.895 1 94.06 289 GLU B N 1
ATOM 5215 C CA . GLU B 1 289 ? 0.714 -8.234 -6.715 1 94.06 289 GLU B CA 1
ATOM 5216 C C . GLU B 1 289 ? 2.109 -8.773 -6.41 1 94.06 289 GLU B C 1
ATOM 5218 O O . GLU B 1 289 ? 3.105 -8.078 -6.594 1 94.06 289 GLU B O 1
ATOM 5223 N N . ARG B 1 290 ? 2.148 -10.016 -5.914 1 92.88 290 ARG B N 1
ATOM 5224 C CA . ARG B 1 290 ? 3.436 -10.477 -5.398 1 92.88 290 ARG B CA 1
ATOM 5225 C C . ARG B 1 290 ? 3.832 -11.812 -6.031 1 92.88 290 ARG B C 1
ATOM 5227 O O . ARG B 1 290 ? 4.82 -11.883 -6.762 1 92.88 290 ARG B O 1
ATOM 5234 N N . LEU B 1 291 ? 3.062 -12.797 -5.934 1 94.88 291 LEU B N 1
ATOM 5235 C CA . LEU B 1 291 ? 3.496 -14.141 -6.293 1 94.88 291 LEU B CA 1
ATOM 5236 C C . LEU B 1 291 ? 3.672 -14.273 -7.805 1 94.88 291 LEU B C 1
ATOM 5238 O O . LEU B 1 291 ? 4.73 -14.688 -8.273 1 94.88 291 LEU B O 1
ATOM 5242 N N . VAL B 1 292 ? 2.66 -13.859 -8.578 1 97.44 292 VAL B N 1
ATOM 5243 C CA . VAL B 1 292 ? 2.695 -14.094 -10.016 1 97.44 292 VAL B CA 1
ATOM 5244 C C . VAL B 1 292 ? 3.777 -13.227 -10.656 1 97.44 292 VAL B C 1
ATOM 5246 O O . VAL B 1 292 ? 4.605 -13.719 -11.43 1 97.44 292 VAL B O 1
ATOM 5249 N N . PRO B 1 293 ? 3.91 -12.016 -10.242 1 97 293 PRO B N 1
ATOM 5250 C CA . PRO B 1 293 ? 4.914 -11.172 -10.891 1 97 293 PRO B CA 1
ATOM 5251 C C . PRO B 1 293 ? 6.34 -11.539 -10.492 1 97 293 PRO B C 1
ATOM 5253 O O . PRO B 1 293 ? 7.297 -11.133 -11.156 1 97 293 PRO B O 1
ATOM 5256 N N . ARG B 1 294 ? 6.445 -12.312 -9.414 1 96.62 294 ARG B N 1
ATOM 5257 C CA . ARG B 1 294 ? 7.777 -12.602 -8.891 1 96.62 294 ARG B CA 1
ATOM 5258 C C . ARG B 1 294 ? 7.98 -14.102 -8.703 1 96.62 294 ARG B C 1
ATOM 5260 O O . ARG B 1 294 ? 8.703 -14.531 -7.801 1 96.62 294 ARG B O 1
ATOM 5267 N N . ALA B 1 295 ? 7.371 -14.844 -9.484 1 97.12 295 ALA B N 1
ATOM 5268 C CA . ALA B 1 295 ? 7.281 -16.297 -9.273 1 97.12 295 ALA B CA 1
ATOM 5269 C C . ALA B 1 295 ? 8.672 -16.922 -9.172 1 97.12 295 ALA B C 1
ATOM 5271 O O . ALA B 1 295 ? 8.938 -17.703 -8.266 1 97.12 295 ALA B O 1
ATOM 5272 N N . VAL B 1 296 ? 9.648 -16.578 -10.117 1 97.94 296 VAL B N 1
ATOM 5273 C CA . VAL B 1 296 ? 10.953 -17.234 -10.125 1 97.94 296 VAL B CA 1
ATOM 5274 C C . VAL B 1 296 ? 11.711 -16.875 -8.844 1 97.94 296 VAL B C 1
ATOM 5276 O O . VAL B 1 296 ? 12.5 -17.688 -8.352 1 97.94 296 VAL B O 1
ATOM 5279 N N . LEU B 1 297 ? 11.445 -15.695 -8.336 1 96 297 LEU B N 1
ATOM 5280 C CA . LEU B 1 297 ? 12.125 -15.305 -7.105 1 96 297 LEU B CA 1
ATOM 5281 C C . LEU B 1 297 ? 11.594 -16.109 -5.922 1 96 297 LEU B C 1
ATOM 5283 O O . LEU B 1 297 ? 12.344 -16.406 -4.988 1 96 297 LEU B O 1
ATOM 5287 N N . TYR B 1 298 ? 10.32 -16.391 -5.922 1 93.5 298 TYR B N 1
ATOM 5288 C CA . TYR B 1 298 ? 9.789 -17.312 -4.922 1 93.5 298 TYR B CA 1
ATOM 5289 C C . TYR B 1 298 ? 10.344 -18.719 -5.125 1 93.5 298 TYR B C 1
ATOM 5291 O O . TYR B 1 298 ? 10.68 -19.406 -4.152 1 93.5 298 TYR B O 1
ATOM 5299 N N . PHE B 1 299 ? 10.43 -19.156 -6.367 1 95.94 299 PHE B N 1
ATOM 5300 C CA . PHE B 1 299 ? 10.938 -20.5 -6.676 1 95.94 299 PHE B CA 1
ATOM 5301 C C . PHE B 1 299 ? 12.352 -20.672 -6.133 1 95.94 299 PHE B C 1
ATOM 5303 O O . PHE B 1 299 ? 12.672 -21.703 -5.543 1 95.94 299 PHE B O 1
ATOM 5310 N N . THR B 1 300 ? 13.195 -19.641 -6.355 1 94.94 300 THR B N 1
ATOM 5311 C CA . THR B 1 300 ? 14.594 -19.734 -5.961 1 94.94 300 THR B CA 1
ATOM 5312 C C . THR B 1 300 ? 14.758 -19.453 -4.469 1 94.94 300 THR B C 1
ATOM 5314 O O . THR B 1 300 ? 15.852 -19.578 -3.922 1 94.94 300 THR B O 1
ATOM 5317 N N . GLY B 1 301 ? 13.68 -19.031 -3.799 1 91 301 GLY B N 1
ATOM 5318 C CA . GLY B 1 301 ? 13.711 -18.812 -2.361 1 91 301 GLY B CA 1
ATOM 5319 C C . GLY B 1 301 ? 14.242 -17.453 -1.975 1 91 301 GLY B C 1
ATOM 5320 O O . GLY B 1 301 ? 14.469 -17.172 -0.793 1 91 301 GLY B O 1
ATOM 5321 N N . GLU B 1 302 ? 14.445 -16.594 -2.938 1 90.12 302 GLU B N 1
ATOM 5322 C CA . GLU B 1 302 ? 15.016 -15.281 -2.666 1 90.12 302 GLU B CA 1
ATOM 5323 C C . GLU B 1 302 ? 14.055 -14.414 -1.858 1 90.12 302 GLU B C 1
ATOM 5325 O O . GLU B 1 302 ? 14.477 -13.523 -1.118 1 90.12 302 GLU B O 1
ATOM 5330 N N . LEU B 1 303 ? 12.797 -14.594 -1.976 1 85.69 303 LEU B N 1
ATOM 5331 C CA . LEU B 1 303 ? 11.789 -13.797 -1.278 1 85.69 303 LEU B CA 1
ATOM 5332 C C . LEU B 1 303 ? 11.227 -14.555 -0.083 1 85.69 303 LEU B C 1
ATOM 5334 O O . LEU B 1 303 ? 10.305 -14.078 0.582 1 85.69 303 LEU B O 1
ATOM 5338 N N . ALA B 1 304 ? 11.734 -15.797 0.179 1 68.19 304 ALA B N 1
ATOM 5339 C CA . ALA B 1 304 ? 11.234 -16.609 1.293 1 68.19 304 ALA B CA 1
ATOM 5340 C C . ALA B 1 304 ? 11.516 -15.922 2.629 1 68.19 304 ALA B C 1
ATOM 5342 O O . ALA B 1 304 ? 10.719 -16.031 3.566 1 68.19 304 ALA B O 1
ATOM 5343 N N . GLN B 1 305 ? 12.727 -15.234 2.719 1 54.88 305 GLN B N 1
ATOM 5344 C CA . GLN B 1 305 ? 13.211 -14.68 3.977 1 54.88 305 GLN B CA 1
ATOM 5345 C C . GLN B 1 305 ? 12.617 -13.297 4.234 1 54.88 305 GLN B C 1
ATOM 5347 O O . GLN B 1 305 ? 12.398 -12.914 5.383 1 54.88 305 GLN B O 1
ATOM 5352 N N . PHE B 1 306 ? 12.547 -12.602 3.336 1 48.75 306 PHE B N 1
ATOM 5353 C CA . PHE B 1 306 ? 12.227 -11.188 3.482 1 48.75 306 PHE B CA 1
ATOM 5354 C C . PHE B 1 306 ? 10.789 -11 3.953 1 48.75 306 PHE B C 1
ATOM 5356 O O . PHE B 1 306 ? 10.5 -10.086 4.727 1 48.75 306 PHE B O 1
ATOM 5363 N N . ASP B 1 307 ? 9.977 -11.875 3.449 1 47.47 307 ASP B N 1
ATOM 5364 C CA . ASP B 1 307 ? 8.586 -11.727 3.881 1 47.47 307 ASP B CA 1
ATOM 5365 C C . ASP B 1 307 ? 8.438 -12.062 5.363 1 47.47 307 ASP B C 1
ATOM 5367 O O . ASP B 1 307 ? 7.457 -11.656 5.996 1 47.47 307 ASP B O 1
ATOM 5371 N N . GLU B 1 308 ? 9.391 -12.703 5.852 1 42.44 308 GLU B N 1
ATOM 5372 C CA . GLU B 1 308 ? 9.469 -12.953 7.289 1 42.44 308 GLU B CA 1
ATOM 5373 C C . GLU B 1 308 ? 9.727 -11.664 8.055 1 42.44 308 GLU B C 1
ATOM 5375 O O . GLU B 1 308 ? 9.203 -11.469 9.156 1 42.44 308 GLU B O 1
ATOM 5380 N N . TYR B 1 309 ? 10.602 -10.867 7.527 1 39.12 309 TYR B N 1
ATOM 5381 C CA . TYR B 1 309 ? 10.953 -9.633 8.219 1 39.12 309 TYR B CA 1
ATOM 5382 C C . TYR B 1 309 ? 9.766 -8.688 8.297 1 39.12 309 TYR B C 1
ATOM 5384 O O . TYR B 1 309 ? 9.586 -7.988 9.297 1 39.12 309 TYR B O 1
ATOM 5392 N N . ASP B 1 310 ? 9.078 -8.703 7.309 1 40.78 310 ASP B N 1
ATOM 5393 C CA . ASP B 1 310 ? 7.898 -7.85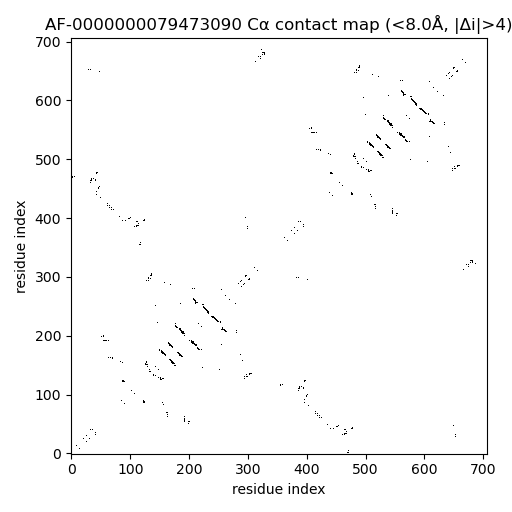5 7.406 1 40.78 310 ASP B CA 1
ATOM 5394 C C . ASP B 1 310 ? 6.922 -8.383 8.453 1 40.78 310 ASP B C 1
ATOM 5396 O O . ASP B 1 310 ? 6.301 -7.605 9.18 1 40.78 310 ASP B O 1
ATOM 5400 N N . GLU B 1 311 ? 6.828 -9.703 8.547 1 39.44 311 GLU B N 1
ATOM 5401 C CA . GLU B 1 311 ? 5.992 -10.336 9.562 1 39.44 311 GLU B CA 1
ATOM 5402 C C . GLU B 1 311 ? 6.641 -10.25 10.938 1 39.44 311 GLU B C 1
ATOM 5404 O O . GLU B 1 311 ? 5.945 -10.078 11.945 1 39.44 311 GLU B O 1
ATOM 5409 N N . GLU B 1 312 ? 7.957 -10.508 11.102 1 38.66 312 GLU B N 1
ATOM 5410 C CA . GLU B 1 312 ? 8.625 -10.391 12.391 1 38.66 312 GLU B CA 1
ATOM 5411 C C . GLU B 1 312 ? 8.492 -8.984 12.961 1 38.66 312 GLU B C 1
ATOM 5413 O O . GLU B 1 312 ? 8.398 -8.805 14.18 1 38.66 312 GLU B O 1
ATOM 5418 N N . GLU B 1 313 ? 8.625 -8.094 12.125 1 37.31 313 GLU B N 1
ATOM 5419 C CA . GLU B 1 313 ? 8.367 -6.746 12.633 1 37.31 313 GLU B CA 1
ATOM 5420 C C . GLU B 1 313 ? 6.934 -6.605 13.133 1 37.31 313 GLU B C 1
ATOM 5422 O O . GLU B 1 313 ? 6.676 -5.91 14.117 1 37.31 313 GLU B O 1
ATOM 5427 N N . ILE B 1 314 ? 6.078 -7.379 12.523 1 34.53 314 ILE B N 1
ATOM 5428 C CA . ILE B 1 314 ? 4.73 -7.41 13.07 1 34.53 314 ILE B CA 1
ATOM 5429 C C . ILE B 1 314 ? 4.699 -8.305 14.312 1 34.53 314 ILE B C 1
ATOM 5431 O O . ILE B 1 314 ? 4.09 -7.949 15.32 1 34.53 314 ILE B O 1
ATOM 5435 N N . ASP B 1 315 ? 5.383 -9.484 14.328 1 34.97 315 ASP B N 1
ATOM 5436 C CA . ASP B 1 315 ? 5.367 -10.414 15.453 1 34.97 315 ASP B CA 1
ATOM 5437 C C . ASP B 1 315 ? 6.191 -9.883 16.625 1 34.97 315 ASP B C 1
ATOM 5439 O O . ASP B 1 315 ? 5.844 -10.102 17.781 1 34.97 315 ASP B O 1
ATOM 5443 N N . GLU B 1 316 ? 7.398 -9.383 16.453 1 35.38 316 GLU B N 1
ATOM 5444 C CA . GLU B 1 316 ? 8.195 -8.844 17.547 1 35.38 316 GLU B CA 1
ATOM 5445 C C . GLU B 1 316 ? 7.473 -7.703 18.25 1 35.38 316 GLU B C 1
ATOM 5447 O O . GLU B 1 316 ? 7.652 -7.496 19.453 1 35.38 316 GLU B O 1
ATOM 5452 N N . GLU B 1 317 ? 6.656 -7.043 17.547 1 32.53 317 GLU B N 1
ATOM 5453 C CA . GLU B 1 317 ? 5.828 -6.082 18.266 1 32.53 317 GLU B CA 1
ATOM 5454 C C . GLU B 1 317 ? 4.82 -6.789 19.172 1 32.53 317 GLU B C 1
ATOM 5456 O O . GLU B 1 317 ? 4.453 -6.27 20.219 1 32.53 317 GLU B O 1
ATOM 5461 N N . LEU B 1 318 ? 4.465 -8.031 18.766 1 30.09 318 LEU B N 1
ATOM 5462 C CA . LEU B 1 318 ? 3.537 -8.781 19.594 1 30.09 318 LEU B CA 1
ATOM 5463 C C . LEU B 1 318 ? 4.273 -9.461 20.75 1 30.09 318 LEU B C 1
ATOM 5465 O O . LEU B 1 318 ? 3.725 -9.602 21.844 1 30.09 318 LEU B O 1
ATOM 5469 N N . ASP B 1 319 ? 5.457 -10.008 20.5 1 32.66 319 ASP B N 1
ATOM 5470 C CA . ASP B 1 319 ? 6.09 -10.852 21.516 1 32.66 319 ASP B CA 1
ATOM 5471 C C . ASP B 1 319 ? 6.625 -10.008 22.672 1 32.66 319 ASP B C 1
ATOM 5473 O O . ASP B 1 319 ? 7 -10.547 23.719 1 32.66 319 ASP B O 1
ATOM 5477 N N . GLU B 1 320 ? 7.051 -8.789 22.406 1 32.25 320 GLU B N 1
ATOM 5478 C CA . GLU B 1 320 ? 7.668 -8.07 23.516 1 32.25 320 GLU B CA 1
ATOM 5479 C C . GLU B 1 320 ? 6.668 -7.832 24.641 1 32.25 320 GLU B C 1
ATOM 5481 O O . GLU B 1 320 ? 7.027 -7.312 25.703 1 32.25 320 GLU B O 1
ATOM 5486 N N . VAL B 1 321 ? 5.395 -8.023 24.328 1 30.06 321 VAL B N 1
ATOM 5487 C CA . VAL B 1 321 ? 4.461 -7.758 25.422 1 30.06 321 VAL B CA 1
ATOM 5488 C C . VAL B 1 321 ? 4.457 -8.93 26.391 1 30.06 321 VAL B C 1
ATOM 5490 O O . VAL B 1 321 ? 4.066 -8.781 27.547 1 30.06 321 VAL B O 1
ATOM 5493 N N . ASP B 1 322 ? 4.855 -10.133 25.859 1 30.41 322 ASP B N 1
ATOM 5494 C CA . ASP B 1 322 ? 4.5 -11.273 26.703 1 30.41 322 ASP B CA 1
ATOM 5495 C C . ASP B 1 322 ? 5.617 -11.586 27.703 1 30.41 322 ASP B C 1
ATOM 5497 O O . ASP B 1 322 ? 5.539 -12.57 28.438 1 30.41 322 ASP B O 1
ATOM 5501 N N . GLU B 1 323 ? 6.781 -11.016 27.531 1 30.61 323 GLU B N 1
ATOM 5502 C CA . GLU B 1 323 ? 7.875 -11.664 28.25 1 30.61 323 GLU B CA 1
ATOM 5503 C C . GLU B 1 323 ? 7.746 -11.445 29.766 1 30.61 323 GLU B C 1
ATOM 5505 O O . GLU B 1 323 ? 8.57 -11.938 30.531 1 30.61 323 GLU B O 1
ATOM 5510 N N . ASP B 1 324 ? 7.109 -10.312 30.094 1 29.78 324 ASP B N 1
ATOM 5511 C CA . ASP B 1 324 ? 7.281 -10.117 31.531 1 29.78 324 ASP B CA 1
ATOM 5512 C C . ASP B 1 324 ? 6.445 -11.109 32.344 1 29.78 324 ASP B C 1
ATOM 5514 O O . ASP B 1 324 ? 5.98 -10.797 33.438 1 29.78 324 ASP B O 1
ATOM 5518 N N . ALA B 1 325 ? 5.879 -12.133 31.609 1 29.19 325 ALA B N 1
ATOM 5519 C CA . ALA B 1 325 ? 5.074 -13.016 32.469 1 29.19 325 ALA B CA 1
ATOM 5520 C C . ALA B 1 325 ? 5.953 -13.773 33.438 1 29.19 325 ALA B C 1
ATOM 5522 O O . ALA B 1 325 ? 7.066 -14.188 33.125 1 29.19 325 ALA B O 1
ATOM 5523 N N . ASP B 1 326 ? 5.762 -13.547 34.688 1 30.27 326 ASP B N 1
ATOM 5524 C CA . ASP B 1 326 ? 6.371 -14.148 35.875 1 30.27 326 ASP B CA 1
ATOM 5525 C C . ASP B 1 326 ? 6.492 -15.664 35.719 1 30.27 326 ASP B C 1
ATOM 5527 O O . ASP B 1 326 ? 5.562 -16.328 35.25 1 30.27 326 ASP B O 1
ATOM 5531 N N . PRO B 1 327 ? 7.73 -16.188 35.656 1 31.95 327 PRO B N 1
ATOM 5532 C CA . PRO B 1 327 ? 8.125 -17.594 35.469 1 31.95 327 PRO B CA 1
ATOM 5533 C C . PRO B 1 327 ? 7.32 -18.562 36.312 1 31.95 327 PRO B C 1
ATOM 5535 O O . PRO B 1 327 ? 7.52 -19.781 36.219 1 31.95 327 PRO B O 1
ATOM 5538 N N . GLU B 1 328 ? 6.867 -18.031 37.406 1 31.78 328 GLU B N 1
ATOM 5539 C CA . GLU B 1 328 ? 6.449 -19.078 38.344 1 31.78 328 GLU B CA 1
ATOM 5540 C C . GLU B 1 328 ? 5.195 -19.797 37.844 1 31.78 328 GLU B C 1
ATOM 5542 O O . GLU B 1 328 ? 4.539 -20.516 38.625 1 31.78 328 GLU B O 1
ATOM 5547 N N . ALA B 1 329 ? 4.625 -19.234 36.75 1 29.38 329 ALA B N 1
ATOM 5548 C CA . ALA B 1 329 ? 3.33 -19.844 36.469 1 29.38 329 ALA B CA 1
ATOM 5549 C C . ALA B 1 329 ? 3.494 -21.297 36.062 1 29.38 329 ALA B C 1
ATOM 5551 O O . ALA B 1 329 ? 4.477 -21.656 35.406 1 29.38 329 ALA B O 1
ATOM 5552 N N . ASP B 1 330 ? 2.891 -22.203 36.719 1 30.47 330 ASP B N 1
ATOM 5553 C CA . ASP B 1 330 ? 2.963 -23.656 36.562 1 30.47 330 ASP B CA 1
ATOM 5554 C C . ASP B 1 330 ? 2.822 -24.078 35.094 1 30.47 330 ASP B C 1
ATOM 5556 O O . ASP B 1 330 ? 2.084 -23.438 34.344 1 30.47 330 ASP B O 1
ATOM 5560 N N . PRO B 1 331 ? 3.779 -24.812 34.531 1 29.95 331 PRO B N 1
ATOM 5561 C CA . PRO B 1 331 ? 3.996 -25.266 33.156 1 29.95 331 PRO B CA 1
ATOM 5562 C C . PRO B 1 331 ? 2.713 -25.75 32.469 1 29.95 331 PRO B C 1
ATOM 5564 O O . PRO B 1 331 ? 2.617 -25.75 31.234 1 29.95 331 PRO B O 1
ATOM 5567 N N . ASP B 1 332 ? 1.816 -26.406 33.125 1 29.11 332 ASP B N 1
ATOM 5568 C CA . ASP B 1 332 ? 0.912 -27.391 32.531 1 29.11 332 ASP B CA 1
ATOM 5569 C C . ASP B 1 332 ? -0.395 -26.734 32.094 1 29.11 332 ASP B C 1
ATOM 5571 O O . ASP B 1 332 ? -1.386 -27.422 31.844 1 29.11 332 ASP B O 1
ATOM 5575 N N . PHE B 1 333 ? -0.598 -25.422 32.469 1 31.19 333 PHE B N 1
ATOM 5576 C CA . PHE B 1 333 ? -1.988 -25.031 32.25 1 31.19 333 PHE B CA 1
ATOM 5577 C C . PHE B 1 333 ? -2.271 -24.812 30.766 1 31.19 333 PHE B C 1
ATOM 5579 O O . PHE B 1 333 ? -1.741 -23.875 30.172 1 31.19 333 PHE B O 1
ATOM 5586 N N . ARG B 1 334 ? -2.58 -25.891 30.125 1 30.41 334 ARG B N 1
ATOM 5587 C CA . ARG B 1 334 ? -3.025 -25.891 28.734 1 30.41 334 ARG B CA 1
ATOM 5588 C C . ARG B 1 334 ? -4.402 -25.25 28.609 1 30.41 334 ARG B C 1
ATOM 5590 O O . ARG B 1 334 ? -5.379 -25.734 29.188 1 30.41 334 ARG B O 1
ATOM 5597 N N . PRO B 1 335 ? -4.543 -23.984 28.359 1 30.69 335 PRO B N 1
ATOM 5598 C CA . PRO B 1 335 ? -5.91 -23.469 28.266 1 30.69 335 PRO B CA 1
ATOM 5599 C C . PRO B 1 335 ? -6.762 -24.234 27.25 1 30.69 335 PRO B C 1
ATOM 5601 O O . PRO B 1 335 ? -6.281 -24.578 26.172 1 30.69 335 PRO B O 1
ATOM 5604 N N . SER B 1 336 ? -7.746 -25.016 27.719 1 27.19 336 SER B N 1
ATOM 5605 C CA . SER B 1 336 ? -8.562 -25.922 26.922 1 27.19 336 SER B CA 1
ATOM 5606 C C . SER B 1 336 ? -9.359 -25.141 25.875 1 27.19 336 SER B C 1
ATOM 5608 O O . SER B 1 336 ? -9.609 -23.953 26.031 1 27.19 336 SER B O 1
ATOM 5610 N N . LYS B 1 337 ? -9.633 -25.875 24.609 1 29.09 337 LYS B N 1
ATOM 5611 C CA . LYS B 1 337 ? -10.32 -25.469 23.391 1 29.09 337 LYS B CA 1
ATOM 5612 C C . LYS B 1 337 ? -11.648 -24.781 23.719 1 29.09 337 LYS B C 1
ATOM 5614 O O . LYS B 1 337 ? -12.32 -24.266 22.828 1 29.09 337 LYS B O 1
ATOM 5619 N N . LYS B 1 338 ? -12.234 -25.109 24.891 1 29.22 338 LYS B N 1
ATOM 5620 C CA . LYS B 1 338 ? -13.609 -24.719 25.188 1 29.22 338 LYS B CA 1
ATOM 5621 C C . LYS B 1 338 ? -13.703 -23.203 25.422 1 29.22 338 LYS B C 1
ATOM 5623 O O . LYS B 1 338 ? -14.742 -22.594 25.172 1 29.22 338 LYS B O 1
ATOM 5628 N N . ALA B 1 339 ? -12.734 -22.641 26.094 1 31.45 339 ALA B N 1
ATOM 5629 C CA . ALA B 1 339 ? -12.875 -21.219 26.422 1 31.45 339 ALA B CA 1
ATOM 5630 C C . ALA B 1 339 ? -12.844 -20.359 25.172 1 31.45 339 ALA B C 1
ATOM 5632 O O . ALA B 1 339 ? -13.375 -19.234 25.156 1 31.45 339 ALA B O 1
ATOM 5633 N N . LEU B 1 340 ? -12.109 -20.766 24.156 1 27.84 340 LEU B N 1
ATOM 5634 C CA . LEU B 1 340 ? -12.102 -20 22.922 1 27.84 340 LEU B CA 1
ATOM 5635 C C . LEU B 1 340 ? -13.469 -20.047 22.234 1 27.84 340 LEU B C 1
ATOM 5637 O O . LEU B 1 340 ? -13.828 -19.141 21.484 1 27.84 340 LEU B O 1
ATOM 5641 N N . ARG B 1 341 ? -14.273 -21.109 22.391 1 28.36 341 ARG B N 1
ATOM 5642 C CA . ARG B 1 341 ? -15.586 -21.172 21.766 1 28.36 341 ARG B CA 1
ATOM 5643 C C . ARG B 1 341 ? -16.594 -20.266 22.469 1 28.36 341 ARG B C 1
ATOM 5645 O O . ARG B 1 341 ? -17.578 -19.844 21.859 1 28.36 341 ARG B O 1
ATOM 5652 N N . LYS B 1 342 ? -16.594 -20.156 23.781 1 29.88 342 LYS B N 1
ATOM 5653 C CA . LYS B 1 342 ? -17.625 -19.406 24.484 1 29.88 342 LYS B CA 1
ATOM 5654 C C . LYS B 1 342 ? -17.562 -17.922 24.156 1 29.88 342 LYS B C 1
ATOM 5656 O O . LYS B 1 342 ? -18.578 -17.219 24.203 1 29.88 342 LYS B O 1
ATOM 5661 N N . ALA B 1 343 ? -16.406 -17.328 23.891 1 30.91 343 ALA B N 1
ATOM 5662 C CA . ALA B 1 343 ? -16.375 -15.922 23.531 1 30.91 343 ALA B CA 1
ATOM 5663 C C . ALA B 1 343 ? -16.984 -15.68 22.156 1 30.91 343 ALA B C 1
ATOM 5665 O O . ALA B 1 343 ? -17.562 -14.617 21.906 1 30.91 343 ALA B O 1
ATOM 5666 N N . ALA B 1 344 ? -16.984 -16.531 21.234 1 29.62 344 ALA B N 1
ATOM 5667 C CA . ALA B 1 344 ? -17.719 -16.406 19.984 1 29.62 344 ALA B CA 1
ATOM 5668 C C . ALA B 1 344 ? -19.234 -16.453 20.219 1 29.62 344 ALA B C 1
ATOM 5670 O O . ALA B 1 344 ? -20 -15.773 19.531 1 29.62 344 ALA B O 1
ATOM 5671 N N . ALA B 1 345 ? -19.672 -17.219 21.219 1 33.12 345 ALA B N 1
ATOM 5672 C CA . ALA B 1 345 ? -21.109 -17.406 21.422 1 33.12 345 ALA B CA 1
ATOM 5673 C C . ALA B 1 345 ? -21.75 -16.203 22.078 1 33.12 345 ALA B C 1
ATOM 5675 O O . ALA B 1 345 ? -22.922 -15.914 21.859 1 33.12 345 ALA B O 1
ATOM 5676 N N . GLN B 1 346 ? -21.125 -15.523 22.969 1 30.56 346 GLN B N 1
ATOM 5677 C CA . GLN B 1 346 ? -21.828 -14.461 23.688 1 30.56 346 GLN B CA 1
ATOM 5678 C C . GLN B 1 346 ? -22.062 -13.25 22.781 1 30.56 346 GLN B C 1
ATOM 5680 O O . GLN B 1 346 ? -22.828 -12.352 23.125 1 30.56 346 GLN B O 1
ATOM 5685 N N . GLN B 1 347 ? -21.266 -13.086 21.75 1 31.11 347 GLN B N 1
ATOM 5686 C CA . GLN B 1 347 ? -21.578 -11.883 20.984 1 31.11 347 GLN B CA 1
ATOM 5687 C C . GLN B 1 347 ? -22.891 -12.023 20.234 1 31.11 347 GLN B C 1
ATOM 5689 O O . GLN B 1 347 ? -23.438 -11.039 19.719 1 31.11 347 GLN B O 1
ATOM 5694 N N . GLN B 1 348 ? -23.344 -13.281 20.109 1 29.12 348 GLN B N 1
ATOM 5695 C CA . GLN B 1 348 ? -24.609 -13.398 19.406 1 29.12 348 GLN B CA 1
ATOM 5696 C C . GLN B 1 348 ? -25.781 -12.914 20.25 1 29.12 348 GLN B C 1
ATOM 5698 O O . GLN B 1 348 ? -26.844 -12.57 19.734 1 29.12 348 GLN B O 1
ATOM 5703 N N . GLU B 1 349 ? -25.766 -13.148 21.547 1 32.75 349 GLU B N 1
ATOM 5704 C CA . GLU B 1 349 ? -27.016 -12.953 22.25 1 32.75 349 GLU B CA 1
ATOM 5705 C C . GLU B 1 349 ? -27.359 -11.469 22.375 1 32.75 349 GLU B C 1
ATOM 5707 O O . GLU B 1 349 ? -28.484 -11.109 22.734 1 32.75 349 GLU B O 1
ATOM 5712 N N . CYS B 1 350 ? -26.375 -10.648 22.406 1 34.16 350 CYS B N 1
ATOM 5713 C CA . CYS B 1 350 ? -26.797 -9.312 22.797 1 34.16 350 CYS B CA 1
ATOM 5714 C C . CYS B 1 350 ? -27.609 -8.648 21.688 1 34.16 350 CYS B C 1
ATOM 5716 O O . CYS B 1 350 ? -28.078 -7.52 21.844 1 34.16 350 CYS B O 1
ATOM 5718 N N . LYS B 1 351 ? -27.531 -9.133 20.484 1 27.98 351 LYS B N 1
ATOM 5719 C CA . LYS B 1 351 ? -28.344 -8.391 19.516 1 27.98 351 LYS B CA 1
ATOM 5720 C C . LYS B 1 351 ? -29.812 -8.727 19.656 1 27.98 351 LYS B C 1
ATOM 5722 O O . LYS B 1 351 ? -30.656 -8.219 18.906 1 27.98 351 LYS B O 1
ATOM 5727 N N . GLN B 1 352 ? -30.172 -9.844 20.359 1 25.03 352 GLN B N 1
ATOM 5728 C CA . GLN B 1 352 ? -31.594 -10.086 20.234 1 25.03 352 GLN B CA 1
ATOM 5729 C C . GLN B 1 352 ? -32.406 -9.18 21.172 1 25.03 352 GLN B C 1
ATOM 5731 O O . GLN B 1 352 ? -33.625 -9.102 21.094 1 25.03 352 GLN B O 1
ATOM 5736 N N . GLN B 1 353 ? -31.688 -8.5 22.109 1 23.7 353 GLN B N 1
ATOM 5737 C CA . GLN B 1 353 ? -32.688 -7.766 22.859 1 23.7 353 GLN B CA 1
ATOM 5738 C C . GLN B 1 353 ? -32.969 -6.402 22.219 1 23.7 353 GLN B C 1
ATOM 5740 O O . GLN B 1 353 ? -32.062 -5.773 21.688 1 23.7 353 GLN B O 1
#

Solvent-accessible surface area (backbone atoms only — not comparable to full-atom values): 38815 Å² total; per-residue (Å²): 118,75,42,62,54,55,42,56,33,70,68,39,76,70,52,41,56,60,48,52,61,53,35,62,72,69,41,65,69,61,53,59,60,54,30,70,38,29,52,69,41,35,47,47,49,35,25,44,49,31,52,46,42,54,47,37,54,52,50,17,52,49,44,47,54,47,29,48,54,50,42,59,48,45,59,58,50,47,56,54,50,50,54,45,46,31,36,44,65,44,77,41,81,76,52,74,78,50,35,62,62,84,66,75,50,62,68,54,44,51,22,55,65,43,81,38,83,58,57,58,92,70,71,26,42,77,47,45,56,41,43,19,49,62,29,37,52,62,68,56,31,75,40,58,35,80,80,41,47,77,58,33,55,32,39,69,44,71,44,76,47,74,51,64,53,31,38,33,40,39,38,31,37,53,92,59,88,36,38,73,61,49,61,51,45,38,36,39,33,42,41,46,53,52,43,90,81,43,46,82,73,59,91,60,75,38,79,41,30,38,35,40,39,88,78,51,50,69,44,74,90,45,32,62,43,45,43,79,44,77,44,82,43,61,36,86,87,77,64,51,71,44,77,46,75,45,80,40,85,42,86,33,46,68,46,66,24,61,46,75,70,44,51,66,90,44,87,80,64,57,78,86,41,50,65,57,50,50,48,48,51,52,50,51,50,40,43,65,73,45,46,58,76,38,37,65,43,22,51,59,34,70,49,22,59,56,42,35,51,63,43,41,60,52,44,54,64,18,53,69,70,43,65,68,58,40,79,58,17,64,87,74,70,67,82,59,80,61,63,68,51,51,63,63,53,57,68,60,56,63,69,73,106,117,75,45,62,54,54,44,58,34,70,68,39,78,70,55,40,57,61,49,52,62,53,36,63,72,68,42,64,69,61,53,60,60,54,31,69,39,30,51,70,41,33,47,46,49,35,24,43,50,32,52,45,43,52,49,37,53,53,49,17,50,49,43,46,53,47,27,47,51,50,42,59,48,46,59,58,49,47,57,53,50,51,54,46,45,31,37,44,66,45,77,41,81,75,52,75,76,48,34,61,64,87,67,76,51,62,66,54,44,51,22,55,65,43,82,39,82,53,56,57,91,70,72,27,41,77,47,48,54,40,44,19,50,64,29,38,53,60,69,56,33,74,40,58,35,80,80,42,47,76,59,36,54,33,39,69,47,71,44,75,45,77,44,64,57,30,38,34,42,39,40,32,37,51,94,59,87,34,39,72,60,50,60,51,44,38,37,38,33,42,40,45,54,53,44,91,83,43,45,83,75,58,91,60,75,38,80,38,30,36,38,40,38,87,77,51,52,69,43,76,89,46,32,62,45,45,44,79,44,78,42,78,42,62,38,87,86,76,62,50,70,45,77,46,76,44,80,40,83,41,86,33,47,67,46,67,26,60,47,74,69,43,51,65,89,44,88,79,65,58,78,87,42,51,64,57,50,52,50,47,52,52,50,52,50,38,42,64,71,44,46,58,77,37,38,64,43,23,51,58,34,71,48,23,60,56,42,36,52,62,43,40,61,53,44,54,64,18,52,70,69,40,66,74,57,34,79,64,18,63,88,76,68,68,83,61,79,62,64,67,51,53,64,65,54,59,67,60,59,67,69,74,109

pLDDT: mean 79.18, std 25.76, range [20.2, 98.81]

Organism: Varroa destructor (NCBI:txid109461)